Protein AF-0000000076687844 (afdb_homodimer)

Radius of gyration: 20.9 Å; Cα contacts (8 Å, |Δi|>4): 781; chains: 2; bounding box: 57×54×45 Å

Structure (mmCIF, N/CA/C/O backbone):
data_AF-0000000076687844-model_v1
#
loop_
_entity.id
_entity.type
_entity.pdbx_description
1 polymer 'Uncharacterized protein'
#
loop_
_atom_site.group_PDB
_atom_site.id
_atom_site.type_symbol
_atom_site.label_atom_id
_atom_site.label_alt_id
_atom_site.label_comp_id
_atom_site.label_asym_id
_atom_site.label_entity_id
_atom_site.label_seq_id
_atom_site.pdbx_PDB_ins_code
_atom_site.Cartn_x
_atom_site.Cartn_y
_atom_site.Cartn_z
_atom_site.occupancy
_atom_site.B_iso_or_equiv
_atom_site.auth_seq_id
_atom_site.auth_comp_id
_atom_site.auth_asym_id
_atom_site.auth_atom_id
_atom_site.pdbx_PDB_model_num
ATOM 1 N N . MET A 1 1 ? 9.133 15.57 -25.438 1 26.83 1 MET A N 1
ATOM 2 C CA . MET A 1 1 ? 8.742 14.797 -24.266 1 26.83 1 MET A CA 1
ATOM 3 C C . MET A 1 1 ? 7.336 15.188 -23.797 1 26.83 1 MET A C 1
ATOM 5 O O . MET A 1 1 ? 7.059 16.359 -23.562 1 26.83 1 MET A O 1
ATOM 9 N N . GLU A 1 2 ? 6.312 14.492 -24.047 1 39.81 2 GLU A N 1
ATOM 10 C CA . GLU A 1 2 ? 4.926 14.867 -23.797 1 39.81 2 GLU A CA 1
ATOM 11 C C . GLU A 1 2 ? 4.695 15.141 -22.312 1 39.81 2 GLU A C 1
ATOM 13 O O . GLU A 1 2 ? 5.27 14.461 -21.453 1 39.81 2 GLU A O 1
ATOM 18 N N . THR A 1 3 ? 4.332 16.328 -21.984 1 44.69 3 THR A N 1
ATOM 19 C CA . THR A 1 3 ? 4.059 16.75 -20.609 1 44.69 3 THR A CA 1
ATOM 20 C C . THR A 1 3 ? 3.174 15.719 -19.906 1 44.69 3 THR A C 1
ATOM 22 O O . THR A 1 3 ? 2.092 15.391 -20.391 1 44.69 3 THR A O 1
ATOM 25 N N . PRO A 1 4 ? 3.75 15.008 -19.141 1 49.41 4 PRO A N 1
ATOM 26 C CA . PRO A 1 4 ? 2.912 14.008 -18.469 1 49.41 4 PRO A CA 1
ATOM 27 C C . PRO A 1 4 ? 1.604 14.594 -17.953 1 49.41 4 PRO A C 1
ATOM 29 O O . PRO A 1 4 ? 1.539 15.781 -17.625 1 49.41 4 PRO A O 1
ATOM 32 N N . PRO A 1 5 ? 0.539 14.023 -18.266 1 52.25 5 PRO A N 1
ATOM 33 C CA . PRO A 1 5 ? -0.768 14.531 -17.844 1 52.25 5 PRO A CA 1
ATOM 34 C C . PRO A 1 5 ? -0.802 14.93 -16.359 1 52.25 5 PRO A C 1
ATOM 36 O O . PRO A 1 5 ? -0.048 14.375 -15.555 1 52.25 5 PRO A O 1
ATOM 39 N N . PRO A 1 6 ? -1.32 16.094 -16.156 1 53.31 6 PRO A N 1
ATOM 40 C CA . PRO A 1 6 ? -1.467 16.578 -14.773 1 53.31 6 PRO A CA 1
ATOM 41 C C . PRO A 1 6 ? -2.016 15.5 -13.836 1 53.31 6 PRO A C 1
ATOM 43 O O . PRO A 1 6 ? -2.557 14.492 -14.297 1 53.31 6 PRO A O 1
ATOM 46 N N . SER A 1 7 ? -1.649 15.711 -12.57 1 55.78 7 SER A N 1
ATOM 47 C CA . SER A 1 7 ? -2.234 14.891 -11.516 1 55.78 7 SER A CA 1
ATOM 48 C C . SER A 1 7 ? -3.732 14.695 -11.734 1 55.78 7 SER A C 1
ATOM 50 O O . SER A 1 7 ? -4.453 15.656 -12.023 1 55.78 7 SER A O 1
ATOM 52 N N . LEU A 1 8 ? -4.152 13.461 -12 1 66.75 8 LEU A N 1
ATOM 53 C CA . LEU A 1 8 ? -5.559 13.164 -12.234 1 66.75 8 LEU A CA 1
ATOM 54 C C . LEU A 1 8 ? -6.32 13.062 -10.922 1 66.75 8 LEU A C 1
ATOM 56 O O . LEU A 1 8 ? -5.781 12.578 -9.922 1 66.75 8 LEU A O 1
ATOM 60 N N . ALA A 1 9 ? -7.305 13.961 -10.797 1 78.75 9 ALA A N 1
ATOM 61 C CA . ALA A 1 9 ? -8.234 13.75 -9.688 1 78.75 9 ALA A CA 1
ATOM 62 C C . ALA A 1 9 ? -8.617 12.281 -9.562 1 78.75 9 ALA A C 1
ATOM 64 O O . ALA A 1 9 ? -8.789 11.586 -10.57 1 78.75 9 ALA A O 1
ATOM 65 N N . PRO A 1 10 ? -8.539 11.828 -8.32 1 90.31 10 PRO A N 1
ATOM 66 C CA . PRO A 1 10 ? -9.023 10.453 -8.164 1 90.31 10 PRO A CA 1
ATOM 67 C C . PRO A 1 10 ? -10.43 10.25 -8.719 1 90.31 10 PRO A C 1
ATOM 69 O O . PRO A 1 10 ? -11.242 11.172 -8.688 1 90.31 10 PRO A O 1
ATOM 72 N N . PRO A 1 11 ? -10.68 9.133 -9.352 1 90.75 11 PRO A N 1
ATOM 73 C CA . PRO A 1 11 ? -12.062 8.852 -9.727 1 90.75 11 PRO A CA 1
ATOM 74 C C . PRO A 1 11 ? -13.023 8.883 -8.539 1 90.75 11 PRO A C 1
ATOM 76 O O . PRO A 1 11 ? -12.609 8.633 -7.402 1 90.75 11 PRO A O 1
ATOM 79 N N . ARG A 1 12 ? -14.258 9.102 -8.789 1 90.38 12 ARG A N 1
ATOM 80 C CA . ARG A 1 12 ? -15.281 9.281 -7.766 1 90.38 12 ARG A CA 1
ATOM 81 C C . ARG A 1 12 ? -15.414 8.039 -6.891 1 90.38 12 ARG A C 1
ATOM 83 O O . ARG A 1 12 ? -15.664 8.141 -5.688 1 90.38 12 ARG A O 1
ATOM 90 N N . TRP A 1 13 ? -15.203 6.945 -7.504 1 91.88 13 TRP A N 1
ATOM 91 C CA . TRP A 1 13 ? -15.445 5.707 -6.773 1 91.88 13 TRP A CA 1
ATOM 92 C C . TRP A 1 13 ? -14.445 5.551 -5.629 1 91.88 13 TRP A C 1
ATOM 94 O O . TRP A 1 13 ? -14.75 4.914 -4.617 1 91.88 13 TRP A O 1
ATOM 104 N N . VAL A 1 14 ? -13.242 6.117 -5.77 1 93.31 14 VAL A N 1
ATOM 105 C CA . VAL A 1 14 ? -12.219 6.016 -4.73 1 93.31 14 VAL A CA 1
ATOM 106 C C . VAL A 1 14 ? -12.703 6.723 -3.463 1 93.31 14 VAL A C 1
ATOM 108 O O . VAL A 1 14 ? -12.594 6.176 -2.361 1 93.31 14 VAL A O 1
ATOM 111 N N . PHE A 1 15 ? -13.273 7.887 -3.646 1 92.94 15 PHE A N 1
ATOM 112 C CA . PHE A 1 15 ? -13.805 8.625 -2.506 1 92.94 15 PHE A CA 1
ATOM 113 C C . PHE A 1 15 ? -14.969 7.871 -1.865 1 92.94 15 PHE A C 1
ATOM 115 O O . PHE A 1 15 ? -15.047 7.773 -0.639 1 92.94 15 PHE A O 1
ATOM 122 N N . ASN A 1 16 ? -15.797 7.387 -2.684 1 91 16 ASN A N 1
ATOM 123 C CA . ASN A 1 16 ? -16.922 6.617 -2.178 1 91 16 ASN A CA 1
ATOM 124 C C . ASN A 1 16 ? -16.469 5.395 -1.385 1 91 16 ASN A C 1
ATOM 126 O O . ASN A 1 16 ? -17.078 5.031 -0.384 1 91 16 ASN A O 1
ATOM 130 N N . ARG A 1 17 ? -15.406 4.812 -1.842 1 91.38 17 ARG A N 1
ATOM 131 C CA . ARG A 1 17 ? -14.859 3.652 -1.143 1 91.38 17 ARG A CA 1
ATOM 132 C C . ARG A 1 17 ? -14.32 4.047 0.229 1 91.38 17 ARG A C 1
ATOM 134 O O . ARG A 1 17 ? -14.484 3.307 1.202 1 91.38 17 ARG A O 1
ATOM 141 N N . ILE A 1 18 ? -13.641 5.184 0.321 1 91.06 18 ILE A N 1
ATOM 142 C CA . ILE A 1 18 ? -13.141 5.664 1.604 1 91.06 18 ILE A CA 1
ATOM 143 C C . ILE A 1 18 ? -14.305 5.922 2.551 1 91.06 18 ILE A C 1
ATOM 145 O O . ILE A 1 18 ? -14.266 5.539 3.721 1 91.06 18 ILE A O 1
ATOM 149 N N . ILE A 1 19 ? -15.328 6.473 2.053 1 90.19 19 ILE A N 1
ATOM 150 C CA . ILE A 1 19 ? -16.5 6.781 2.85 1 90.19 19 ILE A CA 1
ATOM 151 C C . ILE A 1 19 ? -17.156 5.488 3.33 1 90.19 19 ILE A C 1
ATOM 153 O O . ILE A 1 19 ? -17.531 5.367 4.5 1 90.19 19 ILE A O 1
ATOM 157 N N . ALA A 1 20 ? -17.219 4.574 2.459 1 86.5 20 ALA A N 1
ATOM 158 C CA . ALA A 1 20 ? -17.828 3.289 2.803 1 86.5 20 ALA A CA 1
ATOM 159 C C . ALA A 1 20 ? -17 2.555 3.852 1 86.5 20 ALA A C 1
ATOM 161 O O . ALA A 1 20 ? -17.547 1.957 4.781 1 86.5 20 ALA A O 1
ATOM 162 N N . ALA A 1 21 ? -15.695 2.582 3.654 1 83.06 21 ALA A N 1
ATOM 163 C CA . ALA A 1 21 ? -14.797 1.871 4.555 1 83.06 21 ALA A CA 1
ATOM 164 C C . ALA A 1 21 ? -14.719 2.564 5.914 1 83.06 21 ALA A C 1
ATOM 166 O O . ALA A 1 21 ? -14.508 1.914 6.938 1 83.06 21 ALA A O 1
ATOM 167 N N . GLY A 1 22 ? -14.789 3.891 5.871 1 78.56 22 GLY A N 1
ATOM 168 C CA . GLY A 1 22 ? -14.641 4.68 7.086 1 78.56 22 GLY A CA 1
ATOM 169 C C . GLY A 1 22 ? -15.938 4.859 7.848 1 78.56 22 GLY A C 1
ATOM 170 O O . GLY A 1 22 ? -15.961 5.477 8.914 1 78.56 22 GLY A O 1
ATOM 171 N N . GLY A 1 23 ? -17.031 4.523 7.199 1 72.5 23 GLY A N 1
ATOM 172 C CA . GLY A 1 23 ? -18.344 4.801 7.773 1 72.5 23 GLY A CA 1
ATOM 173 C C . GLY A 1 23 ? -18.609 4.004 9.039 1 72.5 23 GLY A C 1
ATOM 174 O O . GLY A 1 23 ? -17.797 3.184 9.453 1 72.5 23 GLY A O 1
ATOM 175 N N . ASP A 1 24 ? -19.5 4.547 9.734 1 57.81 24 ASP A N 1
ATOM 176 C CA . ASP A 1 24 ? -19.875 4.32 11.133 1 57.81 24 ASP A CA 1
ATOM 177 C C . ASP A 1 24 ? -20.453 2.92 11.32 1 57.81 24 ASP A C 1
ATOM 179 O O . ASP A 1 24 ? -20.688 2.486 12.453 1 57.81 24 ASP A O 1
ATOM 183 N N . ILE A 1 25 ? -20.719 2.369 10.234 1 49.84 25 ILE A N 1
ATOM 184 C CA . ILE A 1 25 ? -21.438 1.159 10.625 1 49.84 25 ILE A CA 1
ATOM 185 C C . ILE A 1 25 ? -20.453 0.005 10.789 1 49.84 25 ILE A C 1
ATOM 187 O O . ILE A 1 25 ? -19.766 -0.381 9.844 1 49.84 25 ILE A O 1
ATOM 191 N N . GLY A 1 26 ? -20.156 -0.308 12.156 1 51.56 26 GLY A N 1
ATOM 192 C CA . GLY A 1 26 ? -19.5 -1.483 12.688 1 51.56 26 GLY A CA 1
ATOM 193 C C . GLY A 1 26 ? -18 -1.303 12.844 1 51.56 26 GLY A C 1
ATOM 194 O O . GLY A 1 26 ? -17.438 -0.281 12.43 1 51.56 26 GLY A O 1
ATOM 195 N N . PRO A 1 27 ? -17.531 -2.184 13.789 1 46.5 27 PRO A N 1
ATOM 196 C CA . PRO A 1 27 ? -16.094 -2.127 14.055 1 46.5 27 PRO A CA 1
ATOM 197 C C . PRO A 1 27 ? -15.258 -2.145 12.773 1 46.5 27 PRO A C 1
ATOM 199 O O . PRO A 1 27 ? -15.492 -2.975 11.891 1 46.5 27 PRO A O 1
ATOM 202 N N . ARG A 1 28 ? -14.719 -1.016 12.359 1 57.38 28 ARG A N 1
ATOM 203 C CA . ARG A 1 28 ? -14.008 -0.961 11.086 1 57.38 28 ARG A CA 1
ATOM 204 C C . ARG A 1 28 ? -12.508 -1.137 11.281 1 57.38 28 ARG A C 1
ATOM 206 O O . ARG A 1 28 ? -11.938 -0.62 12.25 1 57.38 28 ARG A O 1
ATOM 213 N N . TYR A 1 29 ? -12.07 -2.096 10.539 1 65.38 29 TYR A N 1
ATOM 214 C CA . TYR A 1 29 ? -10.633 -2.381 10.539 1 65.38 29 TYR A CA 1
ATOM 215 C C . TYR A 1 29 ? -9.859 -1.262 9.859 1 65.38 29 TYR A C 1
ATOM 217 O O . TYR A 1 29 ? -10.242 -0.788 8.789 1 65.38 29 TYR A O 1
ATOM 225 N N . GLU A 1 30 ? -8.961 -0.771 10.578 1 75.38 30 GLU A N 1
ATOM 226 C CA . GLU A 1 30 ? -8.008 0.182 10.031 1 75.38 30 GLU A CA 1
ATOM 227 C C . GLU A 1 30 ? -7.492 -0.281 8.672 1 75.38 30 GLU A C 1
ATOM 229 O O . GLU A 1 30 ? -7.348 0.524 7.746 1 75.38 30 GLU A O 1
ATOM 234 N N . ALA A 1 31 ? -7.449 -1.545 8.5 1 76.19 31 ALA A N 1
ATOM 235 C CA . ALA A 1 31 ? -6.883 -2.123 7.281 1 76.19 31 ALA A CA 1
ATOM 236 C C . ALA A 1 31 ? -7.82 -1.922 6.094 1 76.19 31 ALA A C 1
ATOM 238 O O . ALA A 1 31 ? -7.379 -1.906 4.941 1 76.19 31 ALA A O 1
ATOM 239 N N . SER A 1 32 ? -9.078 -1.725 6.336 1 83.19 32 SER A N 1
ATOM 240 C CA . SER A 1 32 ? -10.055 -1.536 5.266 1 83.19 32 SER A CA 1
ATOM 241 C C . SER A 1 32 ? -9.836 -0.203 4.555 1 83.19 32 SER A C 1
ATOM 243 O O . SER A 1 32 ? -10.328 -0.003 3.439 1 83.19 32 SER A O 1
ATOM 245 N N . LEU A 1 33 ? -9.086 0.638 5.195 1 89.62 33 LEU A N 1
ATOM 246 C CA . LEU A 1 33 ? -8.859 1.961 4.625 1 89.62 33 LEU A CA 1
ATOM 247 C C . LEU A 1 33 ? -7.555 1.998 3.84 1 89.62 33 LEU A C 1
ATOM 249 O O . LEU A 1 33 ? -7.305 2.943 3.088 1 89.62 33 LEU A O 1
ATOM 253 N N . TYR A 1 34 ? -6.793 0.985 3.947 1 91 34 TYR A N 1
ATOM 254 C CA . TYR A 1 34 ? -5.48 1.013 3.312 1 91 34 TYR A CA 1
ATOM 255 C C . TYR A 1 34 ? -5.605 1.006 1.794 1 91 34 TYR A C 1
ATOM 257 O O . TYR A 1 34 ? -4.953 1.793 1.106 1 91 34 TYR A O 1
ATOM 265 N N . GLY A 1 35 ? -6.445 0.168 1.269 1 93.5 35 GLY A N 1
ATOM 266 C CA . GLY A 1 35 ? -6.641 0.11 -0.171 1 93.5 35 GLY A CA 1
ATOM 267 C C . GLY A 1 35 ? -7.137 1.418 -0.759 1 93.5 35 GLY A C 1
ATOM 268 O O . GLY A 1 35 ? -6.477 2.006 -1.618 1 93.5 35 GLY A O 1
ATOM 269 N N . PRO A 1 36 ? -8.258 1.916 -0.263 1 93.62 36 PRO A N 1
ATOM 270 C CA . PRO A 1 36 ? -8.781 3.178 -0.788 1 93.62 36 PRO A CA 1
ATOM 271 C C . PRO A 1 36 ? -7.809 4.344 -0.604 1 93.62 36 PRO A C 1
ATOM 273 O O . PRO A 1 36 ? -7.715 5.215 -1.472 1 93.62 36 PRO A O 1
ATOM 276 N N . THR A 1 37 ? -7.102 4.363 0.504 1 95 37 THR A N 1
ATOM 277 C CA . THR A 1 37 ? -6.145 5.441 0.723 1 95 37 THR A CA 1
ATOM 278 C C . THR A 1 37 ? -4.973 5.332 -0.249 1 95 37 THR A C 1
ATOM 280 O O . THR A 1 37 ? -4.523 6.336 -0.804 1 95 37 THR A O 1
ATOM 283 N N . ASN A 1 38 ? -4.457 4.137 -0.439 1 96.5 38 ASN A N 1
ATOM 284 C CA . ASN A 1 38 ? -3.424 3.932 -1.449 1 96.5 38 ASN A CA 1
ATOM 285 C C . ASN A 1 38 ? -3.877 4.418 -2.822 1 96.5 38 ASN A C 1
ATOM 287 O O . ASN A 1 38 ? -3.107 5.051 -3.549 1 96.5 38 ASN A O 1
ATOM 291 N N . SER A 1 39 ? -5.09 4.102 -3.135 1 95.38 39 SER A N 1
ATOM 292 C CA . SER A 1 39 ? -5.652 4.527 -4.41 1 95.38 39 SER A CA 1
ATOM 293 C C . SER A 1 39 ? -5.738 6.047 -4.5 1 95.38 39 SER A C 1
ATOM 295 O O . SER A 1 39 ? -5.418 6.633 -5.535 1 95.38 39 SER A O 1
ATOM 297 N N . LEU A 1 40 ? -6.18 6.648 -3.428 1 95.81 40 LEU A N 1
ATOM 298 C CA . LEU A 1 40 ? -6.238 8.109 -3.369 1 95.81 40 LEU A CA 1
ATOM 299 C C . LEU A 1 40 ? -4.855 8.719 -3.596 1 95.81 40 LEU A C 1
ATOM 301 O O . LEU A 1 40 ? -4.691 9.586 -4.449 1 95.81 40 LEU A O 1
ATOM 305 N N . LEU A 1 41 ? -3.875 8.273 -2.889 1 96.81 41 LEU A N 1
ATOM 306 C CA . LEU A 1 41 ? -2.529 8.828 -2.938 1 96.81 41 LEU A CA 1
ATOM 307 C C . LEU A 1 41 ? -1.9 8.609 -4.309 1 96.81 41 LEU A C 1
ATOM 309 O O . LEU A 1 41 ? -1.294 9.531 -4.871 1 96.81 41 LEU A O 1
ATOM 313 N N . THR A 1 42 ? -2.076 7.453 -4.844 1 95.19 42 THR A N 1
ATOM 314 C CA . THR A 1 42 ? -1.448 7.145 -6.125 1 95.19 42 THR A CA 1
ATOM 315 C C . THR A 1 42 ? -2.098 7.941 -7.25 1 95.19 42 THR A C 1
ATOM 317 O O . THR A 1 42 ? -1.488 8.148 -8.305 1 95.19 42 THR A O 1
ATOM 320 N N . SER A 1 43 ? -3.293 8.336 -7.055 1 94 43 SER A N 1
ATOM 321 C CA . SER A 1 43 ? -3.951 9.195 -8.039 1 94 43 SER A CA 1
ATOM 322 C C . SER A 1 43 ? -3.316 10.578 -8.078 1 94 43 SER A C 1
ATOM 324 O O . SER A 1 43 ? -3.08 11.125 -9.164 1 94 43 SER A O 1
ATOM 326 N N . TYR A 1 44 ? -3.016 11.125 -6.965 1 94.94 44 TYR A N 1
ATOM 327 C CA . TYR A 1 44 ? -2.426 12.453 -6.895 1 94.94 44 TYR A CA 1
ATOM 328 C C . TYR A 1 44 ? -0.929 12.406 -7.18 1 94.94 44 TYR A C 1
ATOM 330 O O . TYR A 1 44 ? -0.353 13.367 -7.688 1 94.94 44 TYR A O 1
ATOM 338 N N . PHE A 1 45 ? -0.284 11.289 -6.828 1 94.56 45 PHE A N 1
ATOM 339 C CA . PHE A 1 45 ? 1.16 11.117 -6.934 1 94.56 45 PHE A CA 1
ATOM 340 C C . PHE A 1 45 ? 1.501 9.953 -7.855 1 94.56 45 PHE A C 1
ATOM 342 O O . PHE A 1 45 ? 1.912 8.891 -7.395 1 94.56 45 PHE A O 1
ATOM 349 N N . PRO A 1 46 ? 1.382 10.211 -9.086 1 91.94 46 PRO A N 1
ATOM 350 C CA . PRO A 1 46 ? 1.504 9.109 -10.039 1 91.94 46 PRO A CA 1
ATOM 351 C C . PRO A 1 46 ? 2.951 8.672 -10.258 1 91.94 46 PRO A C 1
ATOM 353 O O . PRO A 1 46 ? 3.859 9.508 -10.258 1 91.94 46 PRO A O 1
ATOM 356 N N . ILE A 1 47 ? 3.123 7.457 -10.523 1 90.75 47 ILE A N 1
ATOM 357 C CA . ILE A 1 47 ? 4.418 6.805 -10.695 1 90.75 47 ILE A CA 1
ATOM 358 C C . ILE A 1 47 ? 5.125 7.375 -11.922 1 90.75 47 ILE A C 1
ATOM 360 O O . ILE A 1 47 ? 6.352 7.488 -11.945 1 90.75 47 ILE A O 1
ATOM 364 N N . ILE A 1 48 ? 4.398 7.75 -12.93 1 87.56 48 ILE A N 1
ATOM 365 C CA . ILE A 1 48 ? 4.973 8.242 -14.18 1 87.56 48 ILE A CA 1
ATOM 366 C C . ILE A 1 48 ? 5.734 9.547 -13.914 1 87.56 48 ILE A C 1
ATOM 368 O O . ILE A 1 48 ? 6.586 9.938 -14.711 1 87.56 48 ILE A O 1
ATOM 372 N N . ARG A 1 49 ? 5.414 10.172 -12.836 1 89.44 49 ARG A N 1
ATOM 373 C CA . ARG A 1 49 ? 6.105 11.391 -12.438 1 89.44 49 ARG A CA 1
ATOM 374 C C . ARG A 1 49 ? 7.121 11.109 -11.336 1 89.44 49 ARG A C 1
ATOM 376 O O . ARG A 1 49 ? 7.52 12.023 -10.609 1 89.44 49 ARG A O 1
ATOM 383 N N . GLU A 1 50 ? 7.414 9.875 -11.102 1 91.31 50 GLU A N 1
ATOM 384 C CA . GLU A 1 50 ? 8.453 9.391 -10.195 1 91.31 50 GLU A CA 1
ATOM 385 C C . GLU A 1 50 ? 8.07 9.625 -8.734 1 91.31 50 GLU A C 1
ATOM 387 O O . GLU A 1 50 ? 8.922 9.977 -7.914 1 91.31 50 GLU A O 1
ATOM 392 N N . PHE A 1 51 ? 6.812 9.633 -8.508 1 93.81 51 PHE A N 1
ATOM 393 C CA . PHE A 1 51 ? 6.355 9.531 -7.125 1 93.81 51 PHE A CA 1
ATOM 394 C C . PHE A 1 51 ? 6.254 8.078 -6.691 1 93.81 51 PHE A C 1
ATOM 396 O O . PHE A 1 51 ? 6.039 7.191 -7.52 1 93.81 51 PHE A O 1
ATOM 403 N N . MET A 1 52 ? 6.418 7.859 -5.465 1 94.75 52 MET A N 1
ATOM 404 C CA . MET A 1 52 ? 6.238 6.527 -4.898 1 94.75 52 MET A CA 1
ATOM 405 C C . MET A 1 52 ? 5.469 6.594 -3.582 1 94.75 52 MET A C 1
ATOM 407 O O . MET A 1 52 ? 5.777 7.414 -2.717 1 94.75 52 MET A O 1
ATOM 411 N N . VAL A 1 53 ? 4.418 5.809 -3.498 1 96.69 53 VAL A N 1
ATOM 412 C CA . VAL A 1 53 ? 3.691 5.625 -2.246 1 96.69 53 VAL A CA 1
ATOM 413 C C . VAL A 1 53 ? 4.203 4.375 -1.529 1 96.69 53 VAL A C 1
ATOM 415 O O . VAL A 1 53 ? 4.125 3.27 -2.068 1 96.69 53 VAL A O 1
ATOM 418 N N . LYS A 1 54 ? 4.73 4.582 -0.36 1 93 54 LYS A N 1
ATOM 419 C CA . LYS A 1 54 ? 5.293 3.496 0.437 1 93 54 LYS A CA 1
ATOM 420 C C . LYS A 1 54 ? 4.375 3.133 1.599 1 93 54 LYS A C 1
ATOM 422 O O . LYS A 1 54 ? 4.273 3.881 2.574 1 93 54 LYS A O 1
ATOM 427 N N . PRO A 1 55 ? 3.738 1.918 1.477 1 92.56 55 PRO A N 1
ATOM 428 C CA . PRO A 1 55 ? 3.029 1.468 2.676 1 92.56 55 PRO A CA 1
ATOM 429 C C . PRO A 1 55 ? 3.975 1.101 3.818 1 92.56 55 PRO A C 1
ATOM 431 O O . PRO A 1 55 ? 5.055 0.55 3.578 1 92.56 55 PRO A O 1
ATOM 434 N N . GLN A 1 56 ? 3.701 1.492 5.008 1 77.75 56 GLN A N 1
ATOM 435 C CA . GLN A 1 56 ? 4.41 1.124 6.23 1 77.75 56 GLN A CA 1
ATOM 436 C C . GLN A 1 56 ? 5.895 1.47 6.129 1 77.75 56 GLN A C 1
ATOM 438 O O . GLN A 1 56 ? 6.754 0.646 6.453 1 77.75 56 GLN A O 1
ATOM 443 N N . GLY A 1 57 ? 6.148 2.582 5.609 1 71.56 57 GLY A N 1
ATOM 444 C CA . GLY A 1 57 ? 7.531 3.029 5.531 1 71.56 57 GLY A CA 1
ATOM 445 C C . GLY A 1 57 ? 8.172 3.227 6.891 1 71.56 57 GLY A C 1
ATOM 446 O O . GLY A 1 57 ? 7.551 3.768 7.805 1 71.56 57 GLY A O 1
ATOM 447 N N . LYS A 1 58 ? 9.344 2.684 7.059 1 62.03 58 LYS A N 1
ATOM 448 C CA . LYS A 1 58 ? 10.031 2.793 8.344 1 62.03 58 LYS A CA 1
ATOM 449 C C . LYS A 1 58 ? 10.852 4.074 8.414 1 62.03 58 LYS A C 1
ATOM 451 O O . LYS A 1 58 ? 11.562 4.418 7.465 1 62.03 58 LYS A O 1
ATOM 456 N N . ILE A 1 59 ? 10.57 4.777 9.391 1 57.94 59 ILE A N 1
ATOM 457 C CA . ILE A 1 59 ? 11.406 5.922 9.727 1 57.94 59 ILE A CA 1
ATOM 458 C C . ILE A 1 59 ? 12.359 5.543 10.859 1 57.94 59 ILE A C 1
ATOM 460 O O . ILE A 1 59 ? 11.938 5.375 12.008 1 57.94 59 ILE A O 1
ATOM 464 N N . ARG A 1 60 ? 13.586 5.324 10.523 1 59.12 60 ARG A N 1
ATOM 465 C CA . ARG A 1 60 ? 14.578 4.918 11.516 1 59.12 60 ARG A CA 1
ATOM 466 C C . ARG A 1 60 ? 15.195 6.129 12.195 1 59.12 60 ARG A C 1
ATOM 468 O O . ARG A 1 60 ? 15.367 7.18 11.57 1 59.12 60 ARG A O 1
ATOM 475 N N . PRO A 1 61 ? 15.328 5.852 13.43 1 54.91 61 PRO A N 1
ATOM 476 C CA . PRO A 1 61 ? 15.961 6.969 14.133 1 54.91 61 PRO A CA 1
ATOM 477 C C . PRO A 1 61 ? 17.375 7.25 13.641 1 54.91 61 PRO A C 1
ATOM 479 O O . PRO A 1 61 ? 18.047 6.352 13.125 1 54.91 61 PRO A O 1
ATOM 482 N N . GLU A 1 62 ? 17.672 8.539 13.688 1 54.94 62 GLU A N 1
ATOM 483 C CA . GLU A 1 62 ? 19.016 8.984 13.336 1 54.94 62 GLU A CA 1
ATOM 484 C C . GLU A 1 62 ? 20.078 8.281 14.172 1 54.94 62 GLU A C 1
ATOM 486 O O . GLU A 1 62 ? 19.828 7.906 15.32 1 54.94 62 GLU A O 1
ATOM 491 N N . PHE A 1 63 ? 21.047 7.816 13.422 1 46.88 63 PHE A N 1
ATOM 492 C CA . PHE A 1 63 ? 22.219 7.352 14.156 1 46.88 63 PHE A CA 1
ATOM 493 C C . PHE A 1 63 ? 22.797 8.461 15.023 1 46.88 63 PHE A C 1
ATOM 495 O O . PHE A 1 63 ? 23.109 9.547 14.523 1 46.88 63 PHE A O 1
ATOM 502 N N . VAL A 1 64 ? 22.406 8.312 16.297 1 47.16 64 VAL A N 1
ATOM 503 C CA . VAL A 1 64 ? 23.078 9.258 17.172 1 47.16 64 VAL A CA 1
ATOM 504 C C . VAL A 1 64 ? 24.484 8.742 17.5 1 47.16 64 VAL A C 1
ATOM 506 O O . VAL A 1 64 ? 24.656 7.574 17.844 1 47.16 64 VAL A O 1
ATOM 509 N N . ASN A 1 65 ? 25.406 9.422 17.016 1 45.59 65 ASN A N 1
ATOM 510 C CA . ASN A 1 65 ? 26.844 9.18 17.156 1 45.59 65 ASN A CA 1
ATOM 511 C C . ASN A 1 65 ? 27.188 8.633 18.547 1 45.59 65 ASN A C 1
ATOM 513 O O . ASN A 1 65 ? 28.297 8.164 18.766 1 45.59 65 ASN A O 1
ATOM 517 N N . ASP A 1 66 ? 26.406 9.031 19.469 1 44.38 66 ASP A N 1
ATOM 518 C CA . ASP A 1 66 ? 26.953 8.625 20.766 1 44.38 66 ASP A CA 1
ATOM 519 C C . ASP A 1 66 ? 26.875 7.109 20.938 1 44.38 66 ASP A C 1
ATOM 521 O O . ASP A 1 66 ? 27.062 6.594 22.031 1 44.38 66 ASP A O 1
ATOM 525 N N . ILE A 1 67 ? 26.344 6.539 19.953 1 43.91 67 ILE A N 1
ATOM 526 C CA . ILE A 1 67 ? 26.312 5.086 20.094 1 43.91 67 ILE A CA 1
ATOM 527 C C . ILE A 1 67 ? 27.688 4.508 19.781 1 43.91 67 ILE A C 1
ATOM 529 O O . ILE A 1 67 ? 28.516 5.156 19.125 1 43.91 67 ILE A O 1
ATOM 533 N N . ASP A 1 68 ? 27.891 3.199 20.188 1 43.91 68 ASP A N 1
ATOM 534 C CA . ASP A 1 68 ? 29.172 2.512 20.125 1 43.91 68 ASP A CA 1
ATOM 535 C C . ASP A 1 68 ? 29.828 2.699 18.75 1 43.91 68 ASP A C 1
ATOM 537 O O . ASP A 1 68 ? 29.188 2.469 17.719 1 43.91 68 ASP A O 1
ATOM 541 N N . PRO A 1 69 ? 30.906 3.523 18.75 1 49.25 69 PRO A N 1
ATOM 542 C CA . PRO A 1 69 ? 31.703 3.82 17.562 1 49.25 69 PRO A CA 1
ATOM 543 C C . PRO A 1 69 ? 31.781 2.645 16.594 1 49.25 69 PRO A C 1
ATOM 545 O O . PRO A 1 69 ? 32.125 2.828 15.422 1 49.25 69 PRO A O 1
ATOM 548 N N . ASN A 1 70 ? 31.578 1.523 17.125 1 45.84 70 ASN A N 1
ATOM 549 C CA . ASN A 1 70 ? 31.734 0.324 16.312 1 45.84 70 ASN A CA 1
ATOM 550 C C . ASN A 1 70 ? 30.469 0.024 15.516 1 45.84 70 ASN A C 1
ATOM 552 O O . ASN A 1 70 ? 30.438 -0.908 14.711 1 45.84 70 ASN A O 1
ATOM 556 N N . VAL A 1 71 ? 29.547 0.779 15.961 1 46.16 71 VAL A N 1
ATOM 557 C CA . VAL A 1 71 ? 28.312 0.507 15.242 1 46.16 71 VAL A CA 1
ATOM 558 C C . VAL A 1 71 ? 28.234 1.37 13.984 1 46.16 71 VAL A C 1
ATOM 560 O O . VAL A 1 71 ? 28.234 2.6 14.062 1 46.16 71 VAL A O 1
ATOM 563 N N . ARG A 1 72 ? 28.609 0.76 12.859 1 46.59 72 ARG A N 1
ATOM 564 C CA . ARG A 1 72 ? 28.594 1.44 11.57 1 46.59 72 ARG A CA 1
ATOM 565 C C . ARG A 1 72 ? 27.188 1.882 11.195 1 46.59 72 ARG A C 1
ATOM 567 O O . ARG A 1 72 ? 26.25 1.091 11.266 1 46.59 72 ARG A O 1
ATOM 574 N N . ALA A 1 73 ? 27.062 3.174 11.094 1 46.66 73 ALA A N 1
ATOM 575 C CA . ALA A 1 73 ? 25.828 3.795 10.633 1 46.66 73 ALA A CA 1
ATOM 576 C C . ALA A 1 73 ? 25.391 3.232 9.281 1 46.66 73 ALA A C 1
ATOM 578 O O . ALA A 1 73 ? 26.219 2.715 8.523 1 46.66 73 ALA A O 1
ATOM 579 N N . SER A 1 74 ? 24.062 2.932 9.18 1 53 74 SER A N 1
ATOM 580 C CA . SER A 1 74 ? 23.484 2.592 7.883 1 53 74 SER A CA 1
ATOM 581 C C . SER A 1 74 ? 22.656 3.74 7.332 1 53 74 SER A C 1
ATOM 583 O O . SER A 1 74 ? 22.312 4.676 8.055 1 53 74 SER A O 1
ATOM 585 N N . PHE A 1 75 ? 22.641 3.807 6.059 1 52.78 75 PHE A N 1
ATOM 586 C CA . PHE A 1 75 ? 21.812 4.824 5.422 1 52.78 75 PHE A CA 1
ATOM 587 C C . PHE A 1 75 ? 20.438 4.254 5.055 1 52.78 75 PHE A C 1
ATOM 589 O O . PHE A 1 75 ? 20.344 3.105 4.621 1 52.78 75 PHE A O 1
ATOM 596 N N . ASP A 1 76 ? 19.516 5.121 5.453 1 55.88 76 ASP A N 1
ATOM 597 C CA . ASP A 1 76 ? 18.172 4.715 5.066 1 55.88 76 ASP A CA 1
ATOM 598 C C . ASP A 1 76 ? 17.812 5.266 3.689 1 55.88 76 ASP A C 1
ATOM 600 O O . ASP A 1 76 ? 18.656 5.812 2.988 1 55.88 76 ASP A O 1
ATOM 604 N N . SER A 1 77 ? 16.688 4.969 3.26 1 56.28 77 SER A N 1
ATOM 605 C CA . SER A 1 77 ? 16.234 5.332 1.919 1 56.28 77 SER A CA 1
ATOM 606 C C . SER A 1 77 ? 16.125 6.848 1.765 1 56.28 77 SER A C 1
ATOM 608 O O . SER A 1 77 ? 15.969 7.352 0.651 1 56.28 77 SER A O 1
ATOM 610 N N . TYR A 1 78 ? 16.281 7.492 2.877 1 57.75 78 TYR A N 1
ATOM 611 C CA . TYR A 1 78 ? 16.219 8.945 2.848 1 57.75 78 TYR A CA 1
ATOM 612 C C . TYR A 1 78 ? 17.609 9.555 2.996 1 57.75 78 TYR A C 1
ATOM 614 O O . TYR A 1 78 ? 17.75 10.75 3.248 1 57.75 78 TYR A O 1
ATOM 622 N N . HIS A 1 79 ? 18.531 8.664 2.904 1 55.09 79 HIS A N 1
ATOM 623 C CA . HIS A 1 79 ? 19.953 9.016 2.965 1 55.09 79 HIS A CA 1
ATOM 624 C C . HIS A 1 79 ? 20.328 9.547 4.344 1 55.09 79 HIS A C 1
ATOM 626 O O . HIS A 1 79 ? 21.234 10.367 4.469 1 55.09 79 HIS A O 1
ATOM 632 N N . ALA A 1 80 ? 19.547 9.164 5.254 1 53.62 80 ALA A N 1
ATOM 633 C CA . ALA A 1 80 ? 19.891 9.555 6.617 1 53.62 80 ALA A CA 1
ATOM 634 C C . ALA A 1 80 ? 20.641 8.438 7.336 1 53.62 80 ALA A C 1
ATOM 636 O O . ALA A 1 80 ? 20.359 7.258 7.117 1 53.62 80 ALA A O 1
ATOM 637 N N . GLU A 1 81 ? 21.656 8.789 7.906 1 53.97 81 GLU A N 1
ATOM 638 C CA . GLU A 1 81 ? 22.375 7.809 8.719 1 53.97 81 GLU A CA 1
ATOM 639 C C . GLU A 1 81 ? 21.5 7.289 9.859 1 53.97 81 GLU A C 1
ATOM 641 O O . GLU A 1 81 ? 20.922 8.078 10.602 1 53.97 81 GLU A O 1
ATOM 646 N N . VAL A 1 82 ? 21.344 6.023 9.82 1 55.59 82 VAL A N 1
ATOM 647 C CA . VAL A 1 82 ? 20.469 5.445 10.828 1 55.59 82 VAL A CA 1
ATOM 648 C C . VAL A 1 82 ? 21.188 4.32 11.57 1 55.59 82 VAL A C 1
ATOM 650 O O . VAL A 1 82 ? 22.203 3.812 11.102 1 55.59 82 VAL A O 1
ATOM 653 N N . LEU A 1 83 ? 20.844 4.008 12.875 1 57.94 83 LEU A N 1
ATOM 654 C CA . LEU A 1 83 ? 21.375 2.877 13.633 1 57.94 83 LEU A CA 1
ATOM 655 C C . LEU A 1 83 ? 21.234 1.578 12.844 1 57.94 83 LEU A C 1
ATOM 657 O O . LEU A 1 83 ? 20.172 1.315 12.266 1 57.94 83 LEU A O 1
ATOM 661 N N . PRO A 1 84 ? 22.453 0.991 12.734 1 50.31 84 PRO A N 1
ATOM 662 C CA . PRO A 1 84 ? 22.375 -0.271 11.992 1 50.31 84 PRO A CA 1
ATOM 663 C C . PRO A 1 84 ? 21.422 -1.275 12.641 1 50.31 84 PRO A C 1
ATOM 665 O O . PRO A 1 84 ? 21.188 -1.214 13.844 1 50.31 84 PRO A O 1
ATOM 668 N N . ARG A 1 85 ? 20.859 -2.014 11.844 1 51.47 85 ARG A N 1
ATOM 669 C CA . ARG A 1 85 ? 19.953 -3.057 12.312 1 51.47 85 ARG A CA 1
ATOM 670 C C . ARG A 1 85 ? 20.703 -4.109 13.125 1 51.47 85 ARG A C 1
ATOM 672 O O . ARG A 1 85 ? 21.391 -4.965 12.562 1 51.47 85 ARG A O 1
ATOM 679 N N . VAL A 1 86 ? 21.391 -3.725 14.031 1 43.41 86 VAL A N 1
ATOM 680 C CA . VAL A 1 86 ? 22.094 -4.855 14.633 1 43.41 86 VAL A CA 1
ATOM 681 C C . VAL A 1 86 ? 21.141 -6.035 14.789 1 43.41 86 VAL A C 1
ATOM 683 O O . VAL A 1 86 ? 21.5 -7.176 14.484 1 43.41 86 VAL A O 1
ATOM 686 N N . PHE A 1 87 ? 20.188 -6.129 15.93 1 36.38 87 PHE A N 1
ATOM 687 C CA . PHE A 1 87 ? 19.5 -7.336 16.375 1 36.38 87 PHE A CA 1
ATOM 688 C C . PHE A 1 87 ? 18.125 -7.445 15.734 1 36.38 87 PHE A C 1
ATOM 690 O O . PHE A 1 87 ? 17.5 -6.43 15.406 1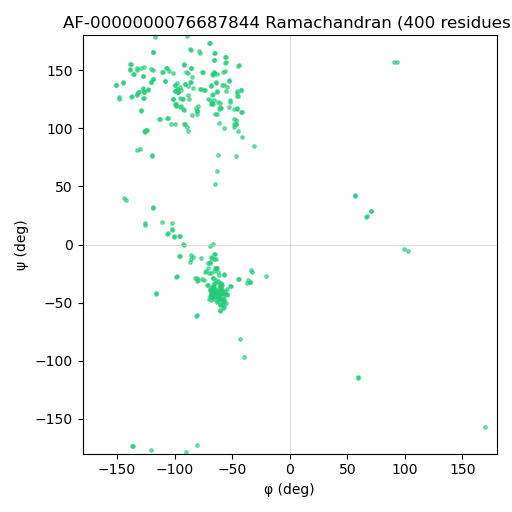 36.38 87 PHE A O 1
ATOM 697 N N . GLN A 1 88 ? 17.797 -8.586 15.039 1 41.84 88 GLN A N 1
ATOM 698 C CA . GLN A 1 88 ? 16.562 -9.047 14.414 1 41.84 88 GLN A CA 1
ATOM 699 C C . GLN A 1 88 ? 15.344 -8.336 14.992 1 41.84 88 GLN A C 1
ATOM 701 O O . GLN A 1 88 ? 14.242 -8.422 14.445 1 41.84 88 GLN A O 1
ATOM 706 N N . GLY A 1 89 ? 15.422 -7.871 16.234 1 39.62 89 GLY A N 1
ATOM 707 C CA . GLY A 1 89 ? 14.281 -7.547 17.078 1 39.62 89 GLY A CA 1
ATOM 708 C C . GLY A 1 89 ? 13.688 -6.188 16.766 1 39.62 89 GLY A C 1
ATOM 709 O O . GLY A 1 89 ? 14.055 -5.551 15.781 1 39.62 89 GLY A O 1
ATOM 710 N N . SER A 1 90 ? 12.688 -5.762 17.656 1 43.69 90 SER A N 1
ATOM 711 C CA . SER A 1 90 ? 11.938 -4.512 17.781 1 43.69 90 SER A CA 1
ATOM 712 C C . SER A 1 90 ? 12.867 -3.307 17.703 1 43.69 90 SER A C 1
ATOM 714 O O . SER A 1 90 ? 13.828 -3.209 18.469 1 43.69 90 SER A O 1
ATOM 716 N N . GLU A 1 91 ? 13.281 -2.994 16.578 1 47.12 91 GLU A N 1
ATOM 717 C CA . GLU A 1 91 ? 14.016 -1.735 16.516 1 47.12 91 GLU A CA 1
ATOM 718 C C . GLU A 1 91 ? 13.352 -0.665 17.375 1 47.12 91 GLU A C 1
ATOM 720 O O . GLU A 1 91 ? 12.219 -0.265 17.125 1 47.12 91 GLU A O 1
ATOM 725 N N . LEU A 1 92 ? 13.742 -0.557 18.516 1 48.78 92 LEU A N 1
ATOM 726 C CA . LEU A 1 92 ? 13.258 0.47 19.422 1 48.78 92 LEU A CA 1
ATOM 727 C C . LEU A 1 92 ? 13.273 1.842 18.766 1 48.78 92 LEU A C 1
ATOM 729 O O . LEU A 1 92 ? 14.25 2.211 18.109 1 48.78 92 LEU A O 1
ATOM 733 N N . GLY A 1 93 ? 12.133 2.365 18.641 1 54.19 93 GLY A N 1
ATOM 734 C CA . GLY A 1 93 ? 12 3.758 18.25 1 54.19 93 GLY A CA 1
ATOM 735 C C . GLY A 1 93 ? 11.625 3.932 16.797 1 54.19 93 GLY A C 1
ATOM 736 O O . GLY A 1 93 ? 11.539 5.055 16.297 1 54.19 93 GLY A O 1
ATOM 737 N N . VAL A 1 94 ? 11.594 2.795 16.125 1 57.06 94 VAL A N 1
ATOM 738 C CA . VAL A 1 94 ? 11.188 2.885 14.727 1 57.06 94 VAL A CA 1
ATOM 739 C C . VAL A 1 94 ? 9.719 3.291 14.641 1 57.06 94 VAL A C 1
ATOM 741 O O . VAL A 1 94 ? 8.875 2.742 15.344 1 57.06 94 VAL A O 1
ATOM 744 N N . LYS A 1 95 ? 9.57 4.465 13.906 1 62.38 95 LYS A N 1
ATOM 745 C CA . LYS A 1 95 ? 8.219 4.938 13.625 1 62.38 95 LYS A CA 1
ATOM 746 C C . LYS A 1 95 ? 7.742 4.465 12.258 1 62.38 95 LYS A C 1
ATOM 748 O O . LYS A 1 95 ? 8.5 4.492 11.281 1 62.38 95 LYS A O 1
ATOM 753 N N . ILE A 1 96 ? 6.539 4.023 12.273 1 73.88 96 ILE A N 1
ATOM 754 C CA . ILE A 1 96 ? 6.039 3.443 11.031 1 73.88 96 ILE A CA 1
ATOM 755 C C . ILE A 1 96 ? 4.684 4.051 10.688 1 73.88 96 ILE A C 1
ATOM 757 O O . ILE A 1 96 ? 3.639 3.506 11.055 1 73.88 96 ILE A O 1
ATOM 761 N N . PRO A 1 97 ? 4.812 5.312 10.039 1 86.12 97 PRO A N 1
ATOM 762 C CA . PRO A 1 97 ? 3.523 5.766 9.516 1 86.12 97 PRO A CA 1
ATOM 763 C C . PRO A 1 97 ? 2.881 4.75 8.57 1 86.12 97 PRO A C 1
ATOM 765 O O . PRO A 1 97 ? 3.566 3.871 8.039 1 86.12 97 PRO A O 1
ATOM 768 N N . ASP A 1 98 ? 1.655 4.902 8.375 1 87.94 98 ASP A N 1
ATOM 769 C CA . ASP A 1 98 ? 0.946 3.938 7.539 1 87.94 98 ASP A CA 1
ATOM 770 C C . ASP A 1 98 ? 1.372 4.059 6.078 1 87.94 98 ASP A C 1
ATOM 772 O O . ASP A 1 98 ? 1.469 3.057 5.367 1 87.94 98 ASP A O 1
ATOM 776 N N . PHE A 1 99 ? 1.573 5.328 5.594 1 94.5 99 PHE A N 1
ATOM 777 C CA . PHE A 1 99 ? 2.113 5.562 4.258 1 94.5 99 PHE A CA 1
ATOM 778 C C . PHE A 1 99 ? 3.131 6.695 4.277 1 94.5 99 PHE A C 1
ATOM 780 O O . PHE A 1 99 ? 3.031 7.613 5.094 1 94.5 99 PHE A O 1
ATOM 787 N N . ILE A 1 100 ? 4.07 6.617 3.385 1 93.12 100 ILE A N 1
ATOM 788 C CA . ILE A 1 100 ? 4.961 7.723 3.043 1 93.12 100 ILE A CA 1
ATOM 789 C C . ILE A 1 100 ? 4.938 7.957 1.534 1 93.12 100 ILE A C 1
ATOM 791 O O . ILE A 1 100 ? 5.039 7.008 0.751 1 93.12 100 ILE A O 1
ATOM 795 N N . VAL A 1 101 ? 4.672 9.172 1.174 1 95.5 101 VAL A N 1
ATOM 796 C CA . VAL A 1 101 ? 4.812 9.547 -0.229 1 95.5 101 VAL A CA 1
ATOM 797 C C . VAL A 1 101 ? 6.172 10.211 -0.451 1 95.5 101 VAL A C 1
ATOM 799 O O . VAL A 1 101 ? 6.551 11.117 0.288 1 95.5 101 VAL A O 1
ATOM 802 N N . VAL A 1 102 ? 6.875 9.758 -1.479 1 92.5 102 VAL A N 1
ATOM 803 C CA . VAL A 1 102 ? 8.195 10.312 -1.746 1 92.5 102 VAL A CA 1
ATOM 804 C C . VAL A 1 102 ? 8.328 10.648 -3.229 1 92.5 102 VAL A C 1
ATOM 806 O O . VAL A 1 102 ? 7.594 10.109 -4.062 1 92.5 102 VAL A O 1
ATOM 809 N N . LYS A 1 103 ? 9.117 11.625 -3.486 1 91.44 103 LYS A N 1
ATOM 810 C CA . LYS A 1 103 ? 9.703 11.758 -4.816 1 91.44 103 LYS A CA 1
ATOM 811 C C . LYS A 1 103 ? 10.906 10.828 -4.98 1 91.44 103 LYS A C 1
ATOM 813 O O . LYS A 1 103 ? 11.883 10.93 -4.234 1 91.44 103 LYS A O 1
ATOM 818 N N . ALA A 1 104 ? 10.695 9.891 -5.887 1 84.94 104 ALA A N 1
ATOM 819 C CA . ALA A 1 104 ? 11.656 8.797 -5.957 1 84.94 104 ALA A CA 1
ATOM 820 C C . ALA A 1 104 ? 12.633 8.992 -7.113 1 84.94 104 ALA A C 1
ATOM 822 O O . ALA A 1 104 ? 12.391 9.805 -8.008 1 84.94 104 ALA A O 1
ATOM 823 N N . THR A 1 105 ? 13.844 8.555 -6.988 1 71.94 105 THR A N 1
ATOM 824 C CA . THR A 1 105 ? 14.82 8.414 -8.07 1 71.94 105 THR A CA 1
ATOM 825 C C . THR A 1 105 ? 15.211 6.953 -8.258 1 71.94 105 THR A C 1
ATOM 827 O O . THR A 1 105 ? 14.695 6.07 -7.566 1 71.94 105 THR A O 1
ATOM 830 N N . GLU A 1 106 ? 16.047 6.773 -9.219 1 68.88 106 GLU A N 1
ATOM 831 C CA . GLU A 1 106 ? 16.516 5.414 -9.469 1 68.88 106 GLU A CA 1
ATOM 832 C C . GLU A 1 106 ? 17.359 4.906 -8.297 1 68.88 106 GLU A C 1
ATOM 834 O O . GLU A 1 106 ? 17.453 3.697 -8.078 1 68.88 106 GLU A O 1
ATOM 839 N N . SER A 1 107 ? 17.859 5.895 -7.613 1 69 107 SER A N 1
ATOM 840 C CA . SER A 1 107 ? 18.672 5.512 -6.457 1 69 107 SER A CA 1
ATOM 841 C C . SER A 1 107 ? 17.797 5.344 -5.215 1 69 107 SER A C 1
ATOM 843 O O . SER A 1 107 ? 16.875 6.117 -4.992 1 69 107 SER A O 1
ATOM 845 N N . LYS A 1 108 ? 18.078 4.258 -4.465 1 65.56 108 LYS A N 1
ATOM 846 C CA . LYS A 1 108 ? 17.312 3.973 -3.256 1 65.56 108 LYS A CA 1
ATOM 847 C C . LYS A 1 108 ? 17.641 4.969 -2.146 1 65.56 108 LYS A C 1
ATOM 849 O O . LYS A 1 108 ? 16.891 5.102 -1.179 1 65.56 108 LYS A O 1
ATOM 854 N N . ASP A 1 109 ? 18.703 5.664 -2.283 1 65.31 109 ASP A N 1
ATOM 855 C CA . ASP A 1 109 ? 19.219 6.438 -1.16 1 65.31 109 ASP A CA 1
ATOM 856 C C . ASP A 1 109 ? 18.875 7.918 -1.306 1 65.31 109 ASP A C 1
ATOM 858 O O . ASP A 1 109 ? 19.375 8.758 -0.561 1 65.31 109 ASP A O 1
ATOM 862 N N . ASN A 1 110 ? 17.875 8.281 -2.16 1 73.25 110 ASN A N 1
ATOM 863 C CA . ASN A 1 110 ? 17.672 9.711 -2.365 1 73.25 110 ASN A CA 1
ATOM 864 C C . ASN A 1 110 ? 16.188 10.047 -2.537 1 73.25 110 ASN A C 1
ATOM 866 O O . ASN A 1 110 ? 15.836 10.922 -3.334 1 73.25 110 ASN A O 1
ATOM 870 N N . ASP A 1 111 ? 15.469 9.375 -1.751 1 83.19 111 ASP A N 1
ATOM 871 C CA . ASP A 1 111 ? 14.055 9.719 -1.83 1 83.19 111 ASP A CA 1
ATOM 872 C C . ASP A 1 111 ? 13.758 11.016 -1.081 1 83.19 111 ASP A C 1
ATOM 874 O O . ASP A 1 111 ? 14.312 11.258 -0.006 1 83.19 111 ASP A O 1
ATOM 878 N N . LYS A 1 112 ? 13.047 11.867 -1.642 1 85.69 112 LYS A N 1
ATOM 879 C CA . LYS A 1 112 ? 12.547 13.047 -0.947 1 85.69 112 LYS A CA 1
ATOM 880 C C . LYS A 1 112 ? 11.172 12.797 -0.346 1 85.69 112 LYS A C 1
ATOM 882 O O . LYS A 1 112 ? 10.195 12.594 -1.075 1 85.69 112 LYS A O 1
ATOM 887 N N . VAL A 1 113 ? 11.117 12.852 0.919 1 88.56 113 VAL A N 1
ATOM 888 C CA . VAL A 1 113 ? 9.844 12.633 1.603 1 88.56 113 VAL A CA 1
ATOM 889 C C . VAL A 1 113 ? 8.945 13.844 1.411 1 88.56 113 VAL A C 1
ATOM 891 O O . VAL A 1 113 ? 9.367 14.984 1.616 1 88.56 113 VAL A O 1
ATOM 894 N N . LEU A 1 114 ? 7.703 13.617 1.065 1 92.38 114 LEU A N 1
ATOM 895 C CA . LEU A 1 114 ? 6.777 14.703 0.767 1 92.38 114 LEU A CA 1
ATOM 896 C C . LEU A 1 114 ? 5.625 14.727 1.764 1 92.38 114 LEU A C 1
ATOM 898 O O . LEU A 1 114 ? 5.219 15.797 2.225 1 92.38 114 LEU A O 1
ATOM 902 N N . LEU A 1 115 ? 5.137 13.57 2.061 1 95.44 115 LEU A N 1
ATOM 903 C CA . LEU A 1 115 ? 3.885 13.461 2.801 1 95.44 115 LEU A CA 1
ATOM 904 C C . LEU A 1 115 ? 3.887 12.211 3.678 1 95.44 115 LEU A C 1
ATOM 906 O O . LEU A 1 115 ? 4.203 11.117 3.207 1 95.44 115 LEU A O 1
ATOM 910 N N . LEU A 1 116 ? 3.629 12.336 4.938 1 94.19 116 LEU A N 1
ATOM 911 C CA . LEU A 1 116 ? 3.361 11.227 5.84 1 94.19 116 LEU A CA 1
ATOM 912 C C . LEU A 1 116 ? 1.864 11.062 6.078 1 94.19 116 LEU A C 1
ATOM 914 O O . LEU A 1 116 ? 1.15 12.055 6.25 1 94.19 116 LEU A O 1
ATOM 918 N N . VAL A 1 117 ? 1.387 9.812 6.074 1 96.06 117 VAL A N 1
ATOM 919 C CA . VAL A 1 117 ? -0.044 9.562 6.207 1 96.06 117 VAL A CA 1
ATOM 920 C C . VAL A 1 117 ? -0.289 8.586 7.355 1 96.06 117 VAL A C 1
ATOM 922 O O . VAL A 1 117 ? 0.385 7.555 7.461 1 96.06 117 VAL A O 1
ATOM 925 N N . GLU A 1 118 ? -1.167 8.922 8.172 1 91.81 118 GLU A N 1
ATOM 926 C CA . GLU A 1 118 ? -1.646 8.062 9.258 1 91.81 118 GLU A CA 1
ATOM 927 C C . GLU A 1 118 ? -3.145 7.801 9.125 1 91.81 118 GLU A C 1
ATOM 929 O O . GLU A 1 118 ? -3.91 8.703 8.781 1 91.81 118 GLU A O 1
ATOM 934 N N . ILE A 1 119 ? -3.504 6.582 9.406 1 90.19 119 ILE A N 1
ATOM 935 C CA . ILE A 1 119 ? -4.895 6.172 9.25 1 90.19 119 ILE A CA 1
ATOM 936 C C . ILE A 1 119 ? -5.43 5.637 10.578 1 90.19 119 ILE A C 1
ATOM 938 O O . ILE A 1 119 ? -4.742 4.883 11.273 1 90.19 119 ILE A O 1
ATOM 942 N N . LYS A 1 120 ? -6.59 6.094 10.898 1 82.25 120 LYS A N 1
ATOM 943 C CA . LYS A 1 120 ? -7.316 5.598 12.062 1 82.25 120 LYS A CA 1
ATOM 944 C C . LYS A 1 120 ? -8.789 5.371 11.734 1 82.25 120 LYS A C 1
ATOM 946 O O . LYS A 1 120 ? -9.367 6.094 10.914 1 82.25 120 LYS A O 1
ATOM 951 N N . PRO A 1 121 ? -9.312 4.359 12.398 1 77.81 121 PRO A N 1
ATOM 952 C CA . PRO A 1 121 ? -10.766 4.234 12.258 1 77.81 121 PRO A CA 1
ATOM 953 C C . PRO A 1 121 ? -11.523 5.414 12.867 1 77.81 121 PRO A C 1
ATOM 955 O O . PRO A 1 121 ? -10.953 6.18 13.648 1 77.81 121 PRO A O 1
ATOM 958 N N . ALA A 1 122 ? -12.781 5.539 12.523 1 74.62 122 ALA A N 1
ATOM 959 C CA . ALA A 1 122 ? -13.602 6.684 12.898 1 74.62 122 ALA A CA 1
ATOM 960 C C . ALA A 1 122 ? -13.75 6.781 14.414 1 74.62 122 ALA A C 1
ATOM 962 O O . ALA A 1 122 ? -13.961 7.871 14.953 1 74.62 122 ALA A O 1
ATOM 963 N N . ASP A 1 123 ? -13.609 5.777 15.086 1 67 123 ASP A N 1
ATOM 964 C CA . ASP A 1 123 ? -13.93 5.762 16.516 1 67 123 ASP A CA 1
ATOM 965 C C . ASP A 1 123 ? -12.695 6.09 17.344 1 67 123 ASP A C 1
ATOM 967 O O . ASP A 1 123 ? -12.773 6.152 18.578 1 67 123 ASP A O 1
ATOM 971 N N . ARG A 1 124 ? -11.633 6.328 16.703 1 63.69 124 ARG A N 1
ATOM 972 C CA . ARG A 1 124 ? -10.414 6.59 17.469 1 63.69 124 ARG A CA 1
ATOM 973 C C . ARG A 1 124 ? -10.273 8.078 17.766 1 63.69 124 ARG A C 1
ATOM 975 O O . ARG A 1 124 ? -10.773 8.922 17.031 1 63.69 124 ARG A O 1
ATOM 982 N N . LEU A 1 125 ? -9.656 8.25 18.906 1 66.88 125 LEU A N 1
ATOM 983 C CA . LEU A 1 125 ? -9.391 9.625 19.328 1 66.88 125 LEU A CA 1
ATOM 984 C C . LEU A 1 125 ? -8.422 10.305 18.359 1 66.88 125 LEU A C 1
ATOM 986 O O . LEU A 1 125 ? -7.254 9.914 18.266 1 66.88 125 LEU A O 1
ATOM 990 N N . VAL A 1 126 ? -8.938 11.227 17.703 1 81.44 126 VAL A N 1
ATOM 991 C CA . VAL A 1 126 ? -8.242 11.984 16.656 1 81.44 126 VAL A CA 1
ATOM 992 C C . VAL A 1 126 ? -7.016 12.672 17.25 1 81.44 126 VAL A C 1
ATOM 994 O O . VAL A 1 126 ? -5.957 12.727 16.625 1 81.44 126 VAL A O 1
ATOM 997 N N . GLN A 1 127 ? -7.133 13.094 18.516 1 81.81 127 GLN A N 1
ATOM 998 C CA . GLN A 1 127 ? -6.059 13.859 19.141 1 81.81 127 GLN A CA 1
ATOM 999 C C . GLN A 1 127 ? -4.789 13.031 19.25 1 81.81 127 GLN A C 1
ATOM 1001 O O . GLN A 1 127 ? -3.691 13.516 18.969 1 81.81 127 GLN A O 1
ATOM 1006 N N . TYR A 1 128 ? -4.953 11.852 19.641 1 77.62 128 TYR A N 1
ATOM 1007 C CA . TYR A 1 128 ? -3.795 10.977 19.797 1 77.62 128 TYR A CA 1
ATOM 1008 C C . TYR A 1 128 ? -3.152 10.68 18.453 1 77.62 128 TYR A C 1
ATOM 1010 O O . TYR A 1 128 ? -1.927 10.617 18.328 1 77.62 128 TYR A O 1
ATOM 1018 N N . ALA A 1 129 ? -3.994 10.523 17.484 1 81.25 129 ALA A N 1
ATOM 1019 C CA . ALA A 1 129 ? -3.49 10.258 16.141 1 81.25 129 ALA A CA 1
ATOM 1020 C C . ALA A 1 129 ? -2.729 11.461 15.594 1 81.25 129 ALA A C 1
ATOM 1022 O O . ALA A 1 129 ? -1.7 11.305 14.938 1 81.25 129 ALA A O 1
ATOM 1023 N N . VAL A 1 130 ? -3.217 12.602 15.938 1 89.38 130 VAL A N 1
ATOM 1024 C CA . VAL A 1 130 ? -2.551 13.828 15.523 1 89.38 130 VAL A CA 1
ATOM 1025 C C . VAL A 1 130 ? -1.184 13.93 16.188 1 89.38 130 VAL A C 1
ATOM 1027 O O . VAL A 1 130 ? -0.187 14.25 15.539 1 89.38 130 VAL A O 1
ATOM 1030 N N . GLU A 1 131 ? -1.178 13.68 17.438 1 82.94 131 GLU A N 1
ATOM 1031 C CA . GLU A 1 131 ? 0.08 13.734 18.188 1 82.94 131 GLU A CA 1
ATOM 1032 C C . GLU A 1 131 ? 1.095 12.742 17.625 1 82.94 131 GLU A C 1
ATOM 1034 O O . GLU A 1 131 ? 2.279 13.062 17.5 1 82.94 131 GLU A O 1
ATOM 1039 N N . GLN A 1 132 ? 0.606 11.594 17.328 1 82.31 132 GLN A N 1
ATOM 1040 C CA . GLN A 1 132 ? 1.471 10.578 16.734 1 82.31 132 GLN A CA 1
ATOM 1041 C C . GLN A 1 132 ? 2.057 11.047 15.406 1 82.31 132 GLN A C 1
ATOM 1043 O O . GLN A 1 132 ? 3.271 11.008 15.211 1 82.31 132 GLN A O 1
ATOM 1048 N N . LEU A 1 133 ? 1.204 11.508 14.547 1 90.19 133 LEU A N 1
ATOM 1049 C CA . LEU A 1 133 ? 1.642 11.961 13.234 1 90.19 133 LEU A CA 1
ATOM 1050 C C . LEU A 1 133 ? 2.562 13.172 13.359 1 90.19 133 LEU A C 1
ATOM 1052 O O . LEU A 1 133 ? 3.568 13.273 12.656 1 90.19 133 LEU A O 1
ATOM 1056 N N . ALA A 1 134 ? 2.242 14.023 14.242 1 88.94 134 ALA A N 1
ATOM 1057 C CA . ALA A 1 134 ? 3.1 15.172 14.5 1 88.94 134 ALA A CA 1
ATOM 1058 C C . ALA A 1 134 ? 4.484 14.734 14.961 1 88.94 134 ALA A C 1
ATOM 1060 O O . ALA A 1 134 ? 5.496 15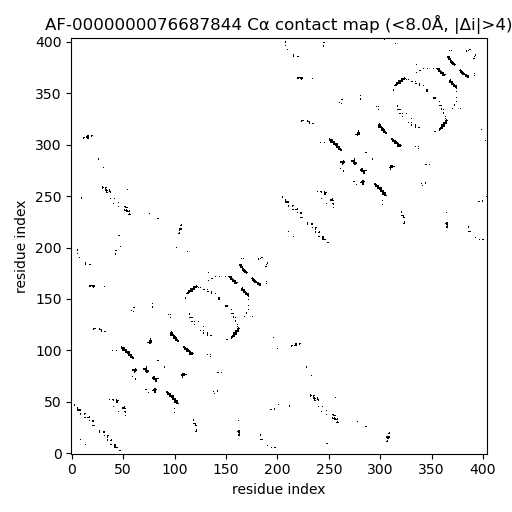.312 14.555 1 88.94 134 ALA A O 1
ATOM 1061 N N . GLY A 1 135 ? 4.5 13.758 15.805 1 82.94 135 GLY A N 1
ATOM 1062 C CA . GLY A 1 135 ? 5.77 13.195 16.234 1 82.94 135 GLY A CA 1
ATOM 1063 C C . GLY A 1 135 ? 6.602 12.656 15.094 1 82.94 135 GLY A C 1
ATOM 1064 O O . GLY A 1 135 ? 7.824 12.836 15.07 1 82.94 135 GLY A O 1
ATOM 1065 N N . TYR A 1 136 ? 5.941 11.992 14.188 1 83.19 136 TYR A N 1
ATOM 1066 C CA . TYR A 1 136 ? 6.641 11.5 13 1 83.19 136 TYR A CA 1
ATOM 1067 C C . TYR A 1 136 ? 7.23 12.656 12.203 1 83.19 136 TYR A C 1
ATOM 1069 O O . TYR A 1 136 ? 8.383 12.586 11.758 1 83.19 136 TYR A O 1
ATOM 1077 N N . LEU A 1 137 ? 6.449 13.695 11.977 1 87.94 137 LEU A N 1
ATOM 1078 C CA . LEU A 1 137 ? 6.898 14.852 11.203 1 87.94 137 LEU A CA 1
ATOM 1079 C C . LEU A 1 137 ? 8.117 15.492 11.859 1 87.94 137 LEU A C 1
ATOM 1081 O O . LEU A 1 137 ? 9.094 15.82 11.172 1 87.94 137 LEU A O 1
ATOM 1085 N N . GLU A 1 138 ? 8.07 15.57 13.062 1 82.44 138 GLU A N 1
ATOM 1086 C CA . GLU A 1 138 ? 9.172 16.188 13.797 1 82.44 138 GLU A CA 1
ATOM 1087 C C . GLU A 1 138 ? 10.438 15.344 13.695 1 82.44 138 GLU A C 1
ATOM 1089 O O . GLU A 1 138 ? 11.539 15.875 13.547 1 82.44 138 GLU A O 1
ATOM 1094 N N . ALA A 1 139 ? 10.242 14.055 13.836 1 74.44 139 ALA A N 1
ATOM 1095 C CA . ALA A 1 139 ? 11.375 13.141 13.711 1 74.44 139 ALA A CA 1
ATOM 1096 C C . ALA A 1 139 ? 12.047 13.281 12.344 1 74.44 139 ALA A C 1
ATOM 1098 O O . ALA A 1 139 ? 13.273 13.281 12.242 1 74.44 139 ALA A O 1
ATOM 1099 N N . PHE A 1 140 ? 11.258 13.422 11.398 1 75.69 140 PHE A N 1
ATOM 1100 C CA . PHE A 1 140 ? 11.781 13.57 10.047 1 75.69 140 PHE A CA 1
ATOM 1101 C C . PHE A 1 140 ? 12.477 14.914 9.875 1 75.69 140 PHE A C 1
ATOM 1103 O O . PHE A 1 140 ? 13.547 15 9.273 1 75.69 140 PHE A O 1
ATOM 1110 N N . ALA A 1 141 ? 11.828 15.914 10.328 1 75.56 141 ALA A N 1
ATOM 1111 C CA . ALA A 1 141 ? 12.398 17.25 10.227 1 75.56 141 ALA A CA 1
ATOM 1112 C C . ALA A 1 141 ? 13.766 17.312 10.906 1 75.56 141 ALA A C 1
ATOM 1114 O O . ALA A 1 141 ? 14.695 17.953 10.383 1 75.56 141 ALA A O 1
ATOM 1115 N N . ASN A 1 142 ? 13.828 16.734 11.992 1 70.94 142 ASN A N 1
ATOM 1116 C CA . ASN A 1 142 ? 15.07 16.75 12.75 1 70.94 142 ASN A CA 1
ATOM 1117 C C . ASN A 1 142 ? 16.172 15.969 12.031 1 70.94 142 ASN A C 1
ATOM 1119 O O . ASN A 1 142 ? 17.344 16.359 12.078 1 70.94 142 ASN A O 1
ATOM 1123 N N . LYS A 1 143 ? 15.742 14.859 11.5 1 65.69 143 LYS A N 1
ATOM 1124 C CA . LYS A 1 143 ? 16.688 14.023 10.766 1 65.69 143 LYS A CA 1
ATOM 1125 C C . LYS A 1 143 ? 17.297 14.781 9.594 1 65.69 143 LYS A C 1
ATOM 1127 O O . LYS A 1 143 ? 18.5 14.633 9.312 1 65.69 143 LYS A O 1
ATOM 1132 N N . PHE A 1 144 ? 16.594 15.516 8.969 1 61.09 144 PHE A N 1
ATOM 1133 C CA . PHE A 1 144 ? 17.062 16.141 7.738 1 61.09 144 PHE A CA 1
ATOM 1134 C C . PHE A 1 144 ? 17.547 17.562 8.016 1 61.09 144 PHE A C 1
ATOM 1136 O O . PHE A 1 144 ? 18.219 18.172 7.176 1 61.09 144 PHE A O 1
ATOM 1143 N N . HIS A 1 145 ? 17.078 18.203 8.961 1 58.97 145 HIS A N 1
ATOM 1144 C CA . HIS A 1 145 ? 17.625 19.5 9.32 1 58.97 145 HIS A CA 1
ATOM 1145 C C . HIS A 1 145 ? 19.125 19.406 9.602 1 58.97 145 HIS A C 1
ATOM 1147 O O . HIS A 1 145 ? 19.891 20.328 9.312 1 58.97 145 HIS A O 1
ATOM 1153 N N . GLN A 1 146 ? 19.484 18.375 10.234 1 52.22 146 GLN A N 1
ATOM 1154 C CA . GLN A 1 146 ? 20.859 18.312 10.719 1 52.22 146 GLN A CA 1
ATOM 1155 C C . GLN A 1 146 ? 21.828 18.047 9.578 1 52.22 146 GLN A C 1
ATOM 1157 O O . GLN A 1 146 ? 23.016 18.406 9.664 1 52.22 146 GLN A O 1
ATOM 1162 N N . GLU A 1 147 ? 21.344 17.375 8.648 1 49.09 147 GLU A N 1
ATOM 1163 C CA . GLU A 1 147 ? 22.375 16.906 7.738 1 49.09 147 GLU A CA 1
ATOM 1164 C C . GLU A 1 147 ? 22.766 17.984 6.738 1 49.09 147 GLU A C 1
ATOM 1166 O O . GLU A 1 147 ? 23.938 18.062 6.328 1 49.09 147 GLU A O 1
ATOM 1171 N N . THR A 1 148 ? 21.781 18.5 5.84 1 50.59 148 THR A N 1
ATOM 1172 C CA . THR A 1 148 ? 22.266 19.219 4.664 1 50.59 148 THR A CA 1
ATOM 1173 C C . THR A 1 148 ? 22.156 20.719 4.875 1 50.59 148 THR A C 1
ATOM 1175 O O . THR A 1 148 ? 21.297 21.203 5.617 1 50.59 148 THR A O 1
ATOM 1178 N N . GLU A 1 149 ? 23.219 21.469 4.719 1 52.38 149 GLU A N 1
ATOM 1179 C CA . GLU A 1 149 ? 23.328 22.922 4.605 1 52.38 149 GLU A CA 1
ATOM 1180 C C . GLU A 1 149 ? 22.125 23.5 3.859 1 52.38 149 GLU A C 1
ATOM 1182 O O . GLU A 1 149 ? 21.766 24.672 4.062 1 52.38 149 GLU A O 1
ATOM 1187 N N . GLU A 1 150 ? 21.609 22.734 2.949 1 50.53 150 GLU A N 1
ATOM 1188 C CA . GLU A 1 150 ? 20.422 23.172 2.234 1 50.53 150 GLU A CA 1
ATOM 1189 C C . GLU A 1 150 ? 19.219 22.281 2.57 1 50.53 150 GLU A C 1
ATOM 1191 O O . GLU A 1 150 ? 19.297 21.047 2.438 1 50.53 150 GLU A O 1
ATOM 1196 N N . PRO A 1 151 ? 18.406 22.922 3.297 1 53.91 151 PRO A N 1
ATOM 1197 C CA . PRO A 1 151 ? 17.266 22.094 3.703 1 53.91 151 PRO A CA 1
ATOM 1198 C C . PRO A 1 151 ? 16.688 21.297 2.543 1 53.91 151 PRO A C 1
ATOM 1200 O O . PRO A 1 151 ? 16.484 21.828 1.45 1 53.91 151 PRO A O 1
ATOM 1203 N N . LEU A 1 152 ? 16.719 20.031 2.578 1 57.19 152 LEU A N 1
ATOM 1204 C CA . LEU A 1 152 ? 16.156 19.172 1.543 1 57.19 152 LEU A CA 1
ATOM 1205 C C . LEU A 1 152 ? 14.68 19.469 1.329 1 57.19 152 LEU A C 1
ATOM 1207 O O . LEU A 1 152 ? 14.148 19.266 0.235 1 57.19 152 LEU A O 1
ATOM 1211 N N . PHE A 1 153 ? 14.109 20.047 2.553 1 64.88 153 PHE A N 1
ATOM 1212 C CA . PHE A 1 153 ? 12.695 20.359 2.414 1 64.88 153 PHE A CA 1
ATOM 1213 C C . PHE A 1 153 ? 12.344 21.625 3.195 1 64.88 153 PHE A C 1
ATOM 1215 O O . PHE A 1 153 ? 12.961 21.906 4.23 1 64.88 153 PHE A O 1
ATOM 1222 N N . ASP A 1 154 ? 11.5 22.453 2.609 1 76.69 154 ASP A N 1
ATOM 1223 C CA . ASP A 1 154 ? 11 23.641 3.299 1 76.69 154 ASP A CA 1
ATOM 1224 C C . ASP A 1 154 ? 9.828 23.297 4.211 1 76.69 154 ASP A C 1
ATOM 1226 O O . ASP A 1 154 ? 9.641 23.906 5.266 1 76.69 154 ASP A O 1
ATOM 1230 N N . VAL A 1 155 ? 9.141 22.297 3.822 1 88.62 155 VAL A N 1
ATOM 1231 C CA . VAL A 1 155 ? 7.938 21.922 4.559 1 88.62 155 VAL A CA 1
ATOM 1232 C C . VAL A 1 155 ? 7.707 20.422 4.43 1 88.62 155 VAL A C 1
ATOM 1234 O O . VAL A 1 155 ? 7.922 19.844 3.365 1 88.62 155 VAL A O 1
ATOM 1237 N N . ILE A 1 156 ? 7.344 19.797 5.547 1 87.88 156 ILE A N 1
ATOM 1238 C CA . ILE A 1 156 ? 6.859 18.422 5.492 1 87.88 156 ILE A CA 1
ATOM 1239 C C . ILE A 1 156 ? 5.359 18.391 5.762 1 87.88 156 ILE A C 1
ATOM 1241 O O . ILE A 1 156 ? 4.863 19.109 6.633 1 87.88 156 ILE A O 1
ATOM 1245 N N . TYR A 1 157 ? 4.711 17.562 5.031 1 96.31 157 TYR A N 1
ATOM 1246 C CA . TYR A 1 157 ? 3.254 17.531 5.105 1 96.31 157 TYR A CA 1
ATOM 1247 C C . TYR A 1 157 ? 2.777 16.234 5.766 1 96.31 157 TYR A C 1
ATOM 1249 O O . TYR A 1 157 ? 3.439 15.203 5.672 1 96.31 157 TYR A O 1
ATOM 1257 N N . GLY A 1 158 ? 1.659 16.344 6.453 1 97.31 158 GLY A N 1
ATOM 1258 C CA . GLY A 1 158 ? 0.985 15.203 7.043 1 97.31 158 GLY A CA 1
ATOM 1259 C C . GLY A 1 158 ? -0.483 15.117 6.668 1 97.31 158 GLY A C 1
ATOM 1260 O O . GLY A 1 158 ? -1.144 16.141 6.484 1 97.31 158 GLY A O 1
ATOM 1261 N N . LEU A 1 159 ? -0.969 13.953 6.523 1 97.94 159 LEU A N 1
ATOM 1262 C CA . LEU A 1 159 ? -2.381 13.664 6.293 1 97.94 159 LEU A CA 1
ATOM 1263 C C . LEU A 1 159 ? -2.889 12.602 7.266 1 97.94 159 LEU A C 1
ATOM 1265 O O . LEU A 1 159 ? -2.389 11.477 7.277 1 97.94 159 LEU A O 1
ATOM 1269 N N . LEU A 1 160 ? -3.773 12.992 8.078 1 95.25 160 LEU A N 1
ATOM 1270 C CA . LEU A 1 160 ? -4.457 12.047 8.953 1 95.25 160 LEU A CA 1
ATOM 1271 C C . LEU A 1 160 ? -5.82 11.672 8.383 1 95.25 160 LEU A C 1
ATOM 1273 O O . LEU A 1 160 ? -6.656 12.539 8.141 1 95.25 160 LEU A O 1
ATOM 1277 N N . VAL A 1 161 ? -6.023 10.422 8.117 1 94.44 161 VAL A N 1
ATOM 1278 C CA . VAL A 1 161 ? -7.316 9.906 7.688 1 94.44 161 VAL A CA 1
ATOM 1279 C C . VAL A 1 161 ? -8.039 9.273 8.867 1 94.44 161 VAL A C 1
ATOM 1281 O O . VAL A 1 161 ? -7.543 8.32 9.477 1 94.44 161 VAL A O 1
ATOM 1284 N N . VAL A 1 162 ? -9.172 9.766 9.172 1 89.38 162 VAL A N 1
ATOM 1285 C CA . VAL A 1 162 ? -9.992 9.242 10.258 1 89.38 162 VAL A CA 1
ATOM 1286 C C . VAL A 1 162 ? -11.37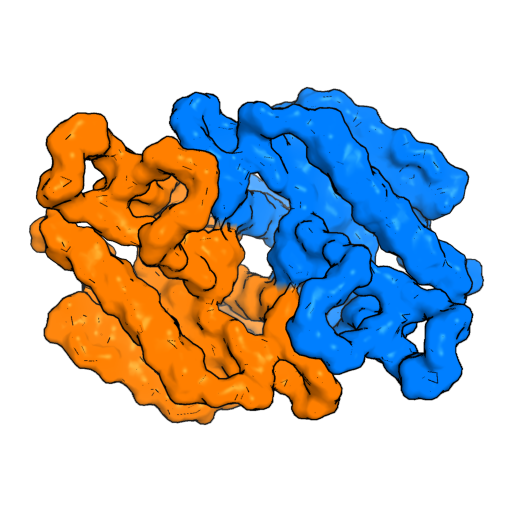5 8.875 9.727 1 89.38 162 VAL A C 1
ATOM 1288 O O . VAL A 1 162 ? -12.258 9.734 9.633 1 89.38 162 VAL A O 1
ATOM 1291 N N . GLY A 1 163 ? -11.5 7.582 9.469 1 87.62 163 GLY A N 1
ATOM 1292 C CA . GLY A 1 163 ? -12.742 7.184 8.828 1 87.62 163 GLY A CA 1
ATOM 1293 C C . GLY A 1 163 ? -12.969 7.867 7.492 1 87.62 163 GLY A C 1
ATOM 1294 O O . GLY A 1 163 ? -12.203 7.672 6.547 1 87.62 163 GLY A O 1
ATOM 1295 N N . ARG A 1 164 ? -14.023 8.703 7.473 1 89.38 164 ARG A N 1
ATOM 1296 C CA . ARG A 1 164 ? -14.375 9.367 6.223 1 89.38 164 ARG A CA 1
ATOM 1297 C C . ARG A 1 164 ? -13.867 10.805 6.207 1 89.38 164 ARG A C 1
ATOM 1299 O O . ARG A 1 164 ? -14.203 11.578 5.309 1 89.38 164 ARG A O 1
ATOM 1306 N N . GLN A 1 165 ? -13.133 11.133 7.199 1 93.19 165 GLN A N 1
ATOM 1307 C CA . GLN A 1 165 ? -12.617 12.492 7.32 1 93.19 165 GLN A CA 1
ATOM 1308 C C . GLN A 1 165 ? -11.094 12.508 7.297 1 93.19 165 GLN A C 1
ATOM 1310 O O . GLN A 1 165 ? -10.453 11.461 7.402 1 93.19 165 GLN A O 1
ATOM 1315 N N . VAL A 1 166 ? -10.625 13.773 7.09 1 96 166 VAL A N 1
ATOM 1316 C CA . VAL A 1 166 ? -9.172 13.922 7.074 1 96 166 VAL A CA 1
ATOM 1317 C C . VAL A 1 166 ? -8.773 15.18 7.84 1 96 166 VAL A C 1
ATOM 1319 O O . VAL A 1 166 ? -9.57 16.109 7.984 1 96 166 VAL A O 1
ATOM 1322 N N . GLN A 1 167 ? -7.609 15.172 8.312 1 96.81 167 GLN A N 1
ATOM 1323 C CA . GLN A 1 167 ? -6.961 16.344 8.875 1 96.81 167 GLN A CA 1
ATOM 1324 C C . GLN A 1 167 ? -5.594 16.578 8.234 1 96.81 167 GLN A C 1
ATOM 1326 O O . GLN A 1 167 ? -4.824 15.633 8.047 1 96.81 167 GLN A O 1
ATOM 1331 N N . LEU A 1 168 ? -5.383 17.812 7.879 1 98.12 168 LEU A N 1
ATOM 1332 C CA . LEU A 1 168 ? -4.152 18.188 7.188 1 98.12 168 LEU A CA 1
ATOM 1333 C C . LEU A 1 168 ? -3.148 18.797 8.156 1 98.12 168 LEU A C 1
ATOM 1335 O O . LEU A 1 168 ? -3.506 19.641 8.977 1 98.12 168 LEU A O 1
ATOM 1339 N N . LEU A 1 169 ? -1.906 18.344 8.094 1 97.12 169 LEU A N 1
ATOM 1340 C CA . LEU A 1 169 ? -0.824 18.891 8.898 1 97.12 169 LEU A CA 1
ATOM 1341 C C . LEU A 1 169 ? 0.28 19.469 8.016 1 97.12 169 LEU A C 1
ATOM 1343 O O . LEU A 1 169 ? 0.592 18.891 6.965 1 97.12 169 LEU A O 1
ATOM 1347 N N . THR A 1 170 ? 0.858 20.531 8.406 1 96.31 170 THR A N 1
ATOM 1348 C CA . THR A 1 170 ? 2.021 21.141 7.77 1 96.31 170 THR A CA 1
ATOM 1349 C C . THR A 1 170 ? 3.078 21.5 8.812 1 96.31 170 THR A C 1
ATOM 1351 O O . THR A 1 170 ? 2.766 22.109 9.836 1 96.31 170 THR A O 1
ATOM 1354 N N . LEU A 1 171 ? 4.328 21.078 8.578 1 92.88 171 LEU A N 1
ATOM 1355 C CA . LEU A 1 171 ? 5.426 21.438 9.469 1 92.88 171 LEU A CA 1
ATOM 1356 C C . LEU A 1 171 ? 6.574 22.078 8.695 1 92.88 171 LEU A C 1
ATOM 1358 O O . LEU A 1 171 ? 7.398 21.375 8.102 1 92.88 171 LEU A O 1
ATOM 1362 N N . PRO A 1 172 ? 6.602 23.359 8.695 1 87.69 172 PRO A N 1
ATOM 1363 C CA . PRO A 1 172 ? 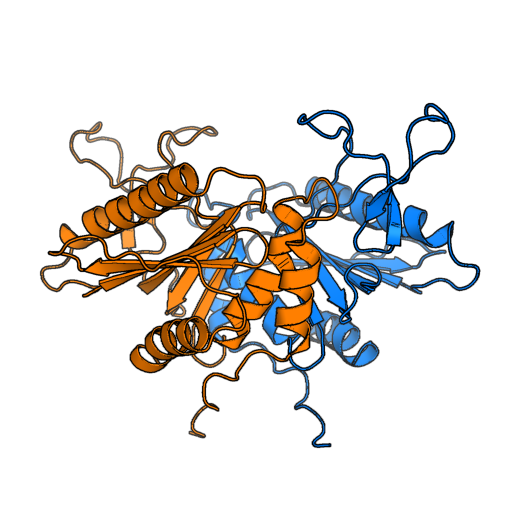7.801 24 8.156 1 87.69 172 PRO A CA 1
ATOM 1364 C C . PRO A 1 172 ? 9.055 23.688 8.969 1 87.69 172 PRO A C 1
ATOM 1366 O O . PRO A 1 172 ? 8.984 23.531 10.188 1 87.69 172 PRO A O 1
ATOM 1369 N N . ILE A 1 173 ? 10.227 23.438 8.453 1 77.12 173 ILE A N 1
ATOM 1370 C CA . ILE A 1 173 ? 11.477 23.031 9.094 1 77.12 173 ILE A CA 1
ATOM 1371 C C . ILE A 1 173 ? 11.797 24 10.234 1 77.12 173 ILE A C 1
ATOM 1373 O O . ILE A 1 173 ? 12.281 23.594 11.289 1 77.12 173 ILE A O 1
ATOM 1377 N N . ASN A 1 174 ? 11.5 25.281 10.109 1 76.25 174 ASN A N 1
ATOM 1378 C CA . ASN A 1 174 ? 11.758 26.25 11.164 1 76.25 174 ASN A CA 1
ATOM 1379 C C . ASN A 1 174 ? 10.469 26.906 11.656 1 76.25 174 ASN A C 1
ATOM 1381 O O . ASN A 1 174 ? 10.477 28.062 12.078 1 76.25 174 ASN A O 1
ATOM 1385 N N . GLY A 1 175 ? 9.469 26.062 11.578 1 82 175 GLY A N 1
ATOM 1386 C CA . GLY A 1 175 ? 8.203 26.672 11.961 1 82 175 GLY A CA 1
ATOM 1387 C C . GLY A 1 175 ? 7.355 25.781 12.852 1 82 175 GLY A C 1
ATOM 1388 O O . GLY A 1 175 ? 7.855 24.812 13.43 1 82 175 GLY A O 1
ATOM 1389 N N . GLU A 1 176 ? 6.141 26.297 13.078 1 90.25 176 GLU A N 1
ATOM 1390 C CA . GLU A 1 176 ? 5.188 25.594 13.938 1 90.25 176 GLU A CA 1
ATOM 1391 C C . GLU A 1 176 ? 4.285 24.672 13.125 1 90.25 176 GLU A C 1
ATOM 1393 O O . GLU A 1 176 ? 4.039 24.922 11.945 1 90.25 176 GLU A O 1
ATOM 1398 N N . LEU A 1 177 ? 3.826 23.734 13.828 1 93.5 177 LEU A N 1
ATOM 1399 C CA . LEU A 1 177 ? 2.91 22.766 13.211 1 93.5 177 LEU A CA 1
ATOM 1400 C C . LEU A 1 177 ? 1.58 23.438 12.875 1 93.5 177 LEU A C 1
ATOM 1402 O O . LEU A 1 177 ? 0.972 24.094 13.719 1 93.5 177 LEU A O 1
ATOM 1406 N N . GLY A 1 178 ? 1.206 23.422 11.625 1 95.75 178 GLY A N 1
ATOM 1407 C CA . GLY A 1 178 ? -0.13 23.797 11.203 1 95.75 178 GLY A CA 1
ATOM 1408 C C . GLY A 1 178 ? -1.099 22.641 11.148 1 95.75 178 GLY A C 1
ATOM 1409 O O . GLY A 1 178 ? -0.739 21.547 10.711 1 95.75 178 GLY A O 1
ATOM 1410 N N . LEU A 1 179 ? -2.273 22.906 11.617 1 96 179 LEU A N 1
ATOM 1411 C CA . LEU A 1 179 ? -3.32 21.891 11.648 1 96 179 LEU A CA 1
ATOM 1412 C C . LEU A 1 179 ? -4.625 22.422 11.07 1 96 179 LEU A C 1
ATOM 1414 O O . LEU A 1 179 ? -5.059 23.516 11.43 1 96 179 LEU A O 1
ATOM 1418 N N . SER A 1 180 ? -5.172 21.641 10.195 1 95.69 180 SER A N 1
ATOM 1419 C CA . SER A 1 180 ? -6.504 22.016 9.727 1 95.69 180 SER A CA 1
ATOM 1420 C C . SER A 1 180 ? -7.59 21.469 10.648 1 95.69 180 SER A C 1
ATOM 1422 O O . SER A 1 180 ? -7.305 20.672 11.547 1 95.69 180 SER A O 1
ATOM 1424 N N . GLY A 1 181 ? -8.836 21.938 10.484 1 93.31 181 GLY A N 1
ATOM 1425 C CA . GLY A 1 181 ? -9.961 21.203 11.047 1 93.31 181 GLY A CA 1
ATOM 1426 C C . GLY A 1 181 ? -10.234 19.891 10.328 1 93.31 181 GLY A C 1
ATOM 1427 O O . GLY A 1 181 ? -9.547 19.562 9.359 1 93.31 181 GLY A O 1
ATOM 1428 N N . LEU A 1 182 ? -11.133 19.156 10.891 1 94 182 LEU A N 1
ATOM 1429 C CA . LEU A 1 182 ? -11.57 17.938 10.203 1 94 182 LEU A CA 1
ATOM 1430 C C . LEU A 1 182 ? -12.32 18.281 8.922 1 94 182 LEU A C 1
ATOM 1432 O O . LEU A 1 182 ? -13.195 19.141 8.914 1 94 182 LEU A O 1
ATOM 1436 N N . LEU A 1 183 ? -11.914 17.656 7.883 1 96.25 183 LEU A N 1
ATOM 1437 C CA . LEU A 1 183 ? -12.484 17.891 6.559 1 96.25 183 LEU A CA 1
ATOM 1438 C C . LEU A 1 183 ? -13.086 16.594 6 1 96.25 183 LEU A C 1
ATOM 1440 O O . LEU A 1 183 ? -12.617 15.5 6.316 1 96.25 183 LEU A O 1
ATOM 1444 N N . ASP A 1 184 ? -14.055 16.812 5.211 1 94.69 184 ASP A N 1
ATOM 1445 C CA . ASP A 1 184 ? -14.547 15.68 4.426 1 94.69 184 ASP A CA 1
ATOM 1446 C C . ASP A 1 184 ? -13.508 15.227 3.398 1 94.69 184 ASP A C 1
ATOM 1448 O O . ASP A 1 184 ? -12.836 16.062 2.785 1 94.69 184 ASP A O 1
ATOM 1452 N N . VAL A 1 185 ? -13.453 13.961 3.123 1 94.19 185 VAL A N 1
ATOM 1453 C CA . VAL A 1 185 ? -12.461 13.406 2.207 1 94.19 185 VAL A CA 1
ATOM 1454 C C . VAL A 1 185 ? -12.703 13.945 0.797 1 94.19 185 VAL A C 1
ATOM 1456 O O . VAL A 1 185 ? -11.805 13.922 -0.045 1 94.19 185 VAL A O 1
ATOM 1459 N N . LYS A 1 186 ? -13.891 14.422 0.516 1 94.5 186 LYS A N 1
ATOM 1460 C CA . LYS A 1 186 ? -14.211 14.961 -0.804 1 94.5 186 LYS A CA 1
ATOM 1461 C C . LYS A 1 186 ? -14.047 16.469 -0.836 1 94.5 186 LYS A C 1
ATOM 1463 O O . LYS A 1 186 ? -14.414 17.125 -1.815 1 94.5 186 LYS A O 1
ATOM 1468 N N . SER A 1 187 ? -13.547 17.016 0.185 1 95.44 187 SER A N 1
ATOM 1469 C CA . SER A 1 187 ? -13.453 18.469 0.278 1 95.44 187 SER A CA 1
ATOM 1470 C C . SER A 1 187 ? -12.484 19.031 -0.758 1 95.44 187 SER A C 1
ATOM 1472 O O . SER A 1 187 ? -11.461 18.406 -1.055 1 95.44 187 SER A O 1
ATOM 1474 N N . ALA A 1 188 ? -12.766 20.203 -1.223 1 95.06 188 ALA A N 1
ATOM 1475 C CA . ALA A 1 188 ? -11.875 20.922 -2.141 1 95.06 188 ALA A CA 1
ATOM 1476 C C . ALA A 1 188 ? -10.539 21.219 -1.48 1 95.06 188 ALA A C 1
ATOM 1478 O O . ALA A 1 188 ? -9.508 21.297 -2.156 1 95.06 188 ALA A O 1
ATOM 1479 N N . ARG A 1 189 ? -10.562 21.406 -0.232 1 96.56 189 ARG A N 1
ATOM 1480 C CA . ARG A 1 189 ? -9.344 21.75 0.493 1 96.56 189 ARG A CA 1
ATOM 1481 C C . ARG A 1 189 ? -8.367 20.578 0.483 1 96.56 189 ARG A C 1
ATOM 1483 O O . ARG A 1 189 ? -7.156 20.781 0.331 1 96.56 189 ARG A O 1
ATOM 1490 N N . LEU A 1 190 ? -8.883 19.391 0.688 1 96.69 190 LEU A N 1
ATOM 1491 C CA . LEU A 1 190 ? -8.008 18.234 0.569 1 96.69 190 LEU A CA 1
ATOM 1492 C C . LEU A 1 190 ? -7.418 18.141 -0.835 1 96.69 190 LEU A C 1
ATOM 1494 O O . LEU A 1 190 ? -6.219 17.906 -0.998 1 96.69 190 LEU A O 1
ATOM 1498 N N . ASP A 1 191 ? -8.289 18.297 -1.772 1 95.44 191 ASP A N 1
ATOM 1499 C CA . ASP A 1 191 ? -7.844 18.234 -3.162 1 95.44 191 ASP A CA 1
ATOM 1500 C C . ASP A 1 191 ? -6.727 19.234 -3.424 1 95.44 191 ASP A C 1
ATOM 1502 O O . ASP A 1 191 ? -5.68 18.891 -3.973 1 95.44 191 ASP A O 1
ATOM 1506 N N . ALA A 1 192 ? -6.898 20.438 -3.057 1 95.5 192 ALA A N 1
ATOM 1507 C CA . ALA A 1 192 ? -5.918 21.5 -3.264 1 95.5 192 ALA A CA 1
ATOM 1508 C C . ALA A 1 192 ? -4.613 21.188 -2.533 1 95.5 192 ALA A C 1
ATOM 1510 O O . ALA A 1 192 ? -3.527 21.438 -3.061 1 95.5 192 ALA A O 1
ATOM 1511 N N . PHE A 1 193 ? -4.793 20.734 -1.357 1 96.38 193 PHE A N 1
ATOM 1512 C CA . PHE A 1 193 ? -3.654 20.406 -0.509 1 96.38 193 PHE A CA 1
ATOM 1513 C C . PHE A 1 193 ? -2.758 19.375 -1.185 1 96.38 193 PHE A C 1
ATOM 1515 O O . PHE A 1 193 ? -1.56 19.609 -1.356 1 96.38 193 PHE A O 1
ATOM 1522 N N . LEU A 1 194 ? -3.303 18.219 -1.612 1 96.44 194 LEU A N 1
ATOM 1523 C CA . LEU A 1 194 ? -2.545 17.125 -2.227 1 96.44 194 LEU A CA 1
ATOM 1524 C C . LEU A 1 194 ? -2.023 17.547 -3.6 1 96.44 194 LEU A C 1
ATOM 1526 O O . LEU A 1 194 ? -0.888 17.219 -3.959 1 96.44 194 LEU A O 1
ATOM 1530 N N . ARG A 1 195 ? -2.789 18.25 -4.328 1 94.75 195 ARG A N 1
ATOM 1531 C CA . ARG A 1 195 ? -2.359 18.719 -5.645 1 94.75 195 ARG A CA 1
ATOM 1532 C C . ARG A 1 195 ? -1.175 19.672 -5.531 1 94.75 195 ARG A C 1
ATOM 1534 O O . ARG A 1 195 ? -0.255 19.625 -6.352 1 94.75 195 ARG A O 1
ATOM 1541 N N . THR A 1 196 ? -1.25 20.547 -4.637 1 94.25 196 THR A N 1
ATOM 1542 C CA . THR A 1 196 ? -0.161 21.484 -4.441 1 94.25 196 THR A CA 1
ATOM 1543 C C . THR A 1 196 ? 1.149 20.766 -4.156 1 94.25 196 THR A C 1
ATOM 1545 O O . THR A 1 196 ? 2.186 21.078 -4.742 1 94.25 196 THR A O 1
ATOM 1548 N N . ILE A 1 197 ? 1.114 19.797 -3.254 1 94.25 197 ILE A N 1
ATOM 1549 C CA . ILE A 1 197 ? 2.303 19.016 -2.938 1 94.25 197 ILE A CA 1
ATOM 1550 C C . ILE A 1 197 ? 2.834 18.344 -4.203 1 94.25 197 ILE A C 1
ATOM 1552 O O . ILE A 1 197 ? 4.031 18.406 -4.492 1 94.25 197 ILE A O 1
ATOM 1556 N N . ALA A 1 198 ? 1.945 17.719 -4.93 1 93.94 198 ALA A N 1
ATOM 1557 C CA . ALA A 1 198 ? 2.326 16.984 -6.133 1 93.94 198 ALA A CA 1
ATOM 1558 C C . ALA A 1 198 ? 2.918 17.922 -7.188 1 93.94 198 ALA A C 1
ATOM 1560 O O . ALA A 1 198 ? 4.004 17.656 -7.707 1 93.94 198 ALA A O 1
ATOM 1561 N N . VAL A 1 199 ? 2.271 19 -7.48 1 91.44 199 VAL A N 1
ATOM 1562 C CA . VAL A 1 199 ? 2.646 19.906 -8.562 1 91.44 199 VAL A CA 1
ATOM 1563 C C . VAL A 1 199 ? 3.982 20.578 -8.242 1 91.44 199 VAL A C 1
ATOM 1565 O O . VAL A 1 199 ? 4.82 20.766 -9.125 1 91.44 199 VAL A O 1
ATOM 1568 N N . ASN A 1 200 ? 4.219 20.875 -7.031 1 90.88 200 ASN A N 1
ATOM 1569 C CA . ASN A 1 200 ? 5.465 21.516 -6.625 1 90.88 200 ASN A CA 1
ATOM 1570 C C . ASN A 1 200 ? 6.656 20.578 -6.777 1 90.88 200 ASN A C 1
ATOM 1572 O O . ASN A 1 200 ? 7.809 21.016 -6.715 1 90.88 200 ASN A O 1
ATOM 1576 N N . ASN A 1 201 ? 6.406 19.328 -7.016 1 87.88 201 ASN A N 1
ATOM 1577 C CA . ASN A 1 201 ? 7.484 18.344 -7.105 1 87.88 201 ASN A CA 1
ATOM 1578 C C . ASN A 1 201 ? 7.43 17.562 -8.414 1 87.88 201 ASN A C 1
ATOM 1580 O O . ASN A 1 201 ? 7.895 16.422 -8.484 1 87.88 201 ASN A O 1
ATOM 1584 N N . TRP A 1 202 ? 6.734 18.078 -9.32 1 82.81 202 TRP A N 1
ATOM 1585 C CA . TRP A 1 202 ? 6.621 17.422 -10.617 1 82.81 202 TRP A CA 1
ATOM 1586 C C . TRP A 1 202 ? 7.953 17.438 -11.359 1 82.81 202 TRP A C 1
ATOM 1588 O O . TRP A 1 202 ? 8.688 18.438 -11.297 1 82.81 202 TRP A O 1
ATOM 1598 N N . MET B 1 1 ? -16.562 7.605 -24.656 1 26.73 1 MET B N 1
ATOM 1599 C CA . MET B 1 1 ? -15.781 7.23 -23.484 1 26.73 1 MET B CA 1
ATOM 1600 C C . MET B 1 1 ? -14.359 6.848 -23.891 1 26.73 1 MET B C 1
ATOM 1602 O O . MET B 1 1 ? -14.164 5.98 -24.734 1 26.73 1 MET B O 1
ATOM 1606 N N . GLU B 1 2 ? -13.359 7.613 -23.734 1 39.66 2 GLU B N 1
ATOM 1607 C CA . GLU B 1 2 ? -12.008 7.367 -24.234 1 39.66 2 GLU B CA 1
ATOM 1608 C C . GLU B 1 2 ? -11.422 6.086 -23.641 1 39.66 2 GLU B C 1
ATOM 1610 O O . GLU B 1 2 ? -11.648 5.785 -22.469 1 39.66 2 GLU B O 1
ATOM 1615 N N . THR B 1 3 ? -11.109 5.141 -24.453 1 44.78 3 THR B N 1
ATOM 1616 C CA . THR B 1 3 ? -10.531 3.865 -24.047 1 44.78 3 THR B CA 1
ATOM 1617 C C . THR B 1 3 ? -9.383 4.082 -23.062 1 44.78 3 THR B C 1
ATOM 1619 O O . THR B 1 3 ? -8.438 4.809 -23.359 1 44.78 3 THR B O 1
ATOM 1622 N N . PRO B 1 4 ? -9.648 3.848 -21.922 1 49.72 4 PRO B N 1
ATOM 1623 C CA . PRO B 1 4 ? -8.562 4.07 -20.953 1 49.72 4 PRO B CA 1
ATOM 1624 C C . PRO B 1 4 ? -7.234 3.486 -21.438 1 49.72 4 PRO B C 1
ATOM 1626 O O . PRO B 1 4 ? -7.219 2.496 -22.172 1 49.72 4 PRO B O 1
ATOM 1629 N N . PRO B 1 5 ? -6.227 4.219 -21.453 1 53 5 PRO B N 1
ATOM 1630 C CA . PRO B 1 5 ? -4.918 3.748 -21.906 1 53 5 PRO B CA 1
ATOM 1631 C C . PRO B 1 5 ? -4.543 2.387 -21.328 1 53 5 PRO B C 1
ATOM 1633 O O . PRO B 1 5 ? -4.988 2.033 -20.234 1 53 5 PRO B O 1
ATOM 1636 N N . PRO B 1 6 ? -4.133 1.54 -22.219 1 53.94 6 PRO B N 1
ATOM 1637 C CA . PRO B 1 6 ? -3.686 0.214 -21.781 1 53.94 6 PRO B CA 1
ATOM 1638 C C . PRO B 1 6 ? -2.777 0.27 -20.562 1 53.94 6 PRO B C 1
ATOM 1640 O O . PRO B 1 6 ? -2.252 1.335 -20.219 1 53.94 6 PRO B O 1
ATOM 1643 N N . SER B 1 7 ? -2.83 -0.857 -19.844 1 56 7 SER B N 1
ATOM 1644 C CA . SER B 1 7 ? -1.878 -1.047 -18.75 1 56 7 SER B CA 1
ATOM 1645 C C . SER B 1 7 ? -0.482 -0.579 -19.141 1 56 7 SER B C 1
ATOM 1647 O O . SER B 1 7 ? -0.003 -0.893 -20.234 1 56 7 SER B O 1
ATOM 1649 N N . LEU B 1 8 ? -0.005 0.463 -18.5 1 67.12 8 LEU B N 1
ATOM 1650 C CA . LEU B 1 8 ? 1.31 1.013 -18.812 1 67.12 8 LEU B CA 1
ATOM 1651 C C . LEU B 1 8 ? 2.41 0.219 -18.125 1 67.12 8 LEU B C 1
ATOM 1653 O O . LEU B 1 8 ? 2.232 -0.239 -17 1 67.12 8 LEU B O 1
ATOM 1657 N N . ALA B 1 9 ? 3.264 -0.378 -18.969 1 78.88 9 ALA B N 1
ATOM 1658 C CA . ALA B 1 9 ? 4.477 -0.926 -18.375 1 78.88 9 ALA B CA 1
ATOM 1659 C C . ALA B 1 9 ? 5.059 0.031 -17.344 1 78.88 9 ALA B C 1
ATOM 1661 O O . ALA B 1 9 ? 5.027 1.25 -17.516 1 78.88 9 ALA B O 1
ATOM 1662 N N . PRO B 1 10 ? 5.383 -0.562 -16.203 1 90.06 10 PRO B N 1
ATOM 1663 C CA . PRO B 1 10 ? 6.051 0.316 -15.242 1 90.06 10 PRO B CA 1
ATOM 1664 C C . PRO B 1 10 ? 7.266 1.027 -15.836 1 90.06 10 PRO B C 1
ATOM 1666 O O . PRO B 1 10 ? 7.938 0.482 -16.719 1 90.06 10 PRO B O 1
ATOM 1669 N N . PRO B 1 11 ? 7.48 2.273 -15.484 1 90.25 11 PRO B N 1
ATOM 1670 C CA . PRO B 1 11 ? 8.734 2.91 -15.891 1 90.25 11 PRO B CA 1
ATOM 1671 C C . PRO B 1 11 ? 9.969 2.133 -15.43 1 90.25 11 PRO B C 1
ATOM 1673 O O . PRO B 1 11 ? 9.906 1.413 -14.43 1 90.25 11 PRO B O 1
ATOM 1676 N N . ARG B 1 12 ? 11.047 2.311 -16.094 1 89.88 12 ARG B N 1
ATOM 1677 C CA . ARG B 1 12 ? 12.281 1.57 -15.859 1 89.88 12 ARG B CA 1
ATOM 1678 C C . ARG B 1 12 ? 12.789 1.779 -14.43 1 89.88 12 ARG B C 1
ATOM 1680 O O . ARG B 1 12 ? 13.344 0.861 -13.82 1 89.88 12 ARG B O 1
ATOM 1687 N N . TRP B 1 13 ? 12.547 2.934 -13.945 1 91 13 TRP B N 1
ATOM 1688 C CA . TRP B 1 13 ? 13.117 3.256 -12.641 1 91 13 TRP B CA 1
ATOM 1689 C C . TRP B 1 13 ? 12.492 2.398 -11.547 1 91 13 TRP B C 1
ATOM 1691 O O . TRP B 1 13 ? 13.133 2.117 -10.531 1 91 13 TRP B O 1
ATOM 1701 N N . VAL B 1 14 ? 11.234 1.979 -11.734 1 92.81 14 VAL B N 1
ATOM 1702 C CA . VAL B 1 14 ? 10.547 1.154 -10.742 1 92.81 14 VAL B CA 1
ATOM 1703 C C . VAL B 1 14 ? 11.266 -0.188 -10.609 1 92.81 14 VAL B C 1
ATOM 1705 O O . VAL B 1 14 ? 11.523 -0.652 -9.492 1 92.81 14 VAL B O 1
ATOM 1708 N N . PHE B 1 15 ? 11.625 -0.751 -11.734 1 92.25 15 PHE B N 1
ATOM 1709 C CA . PHE B 1 15 ? 12.359 -2.014 -11.719 1 92.25 15 PHE B CA 1
ATOM 1710 C C . PHE B 1 15 ? 13.727 -1.838 -11.07 1 92.25 15 PHE B C 1
ATOM 1712 O O . PHE B 1 15 ? 14.148 -2.668 -10.266 1 92.25 15 PHE B O 1
ATOM 1719 N N . ASN B 1 16 ? 14.359 -0.804 -11.422 1 90.38 16 ASN B N 1
ATOM 1720 C CA . ASN B 1 16 ? 15.664 -0.522 -10.844 1 90.38 16 ASN B CA 1
ATOM 1721 C C . ASN B 1 16 ? 15.586 -0.359 -9.328 1 90.38 16 ASN B C 1
ATOM 1723 O O . ASN B 1 16 ? 16.484 -0.776 -8.602 1 90.38 16 ASN B O 1
ATOM 1727 N N . ARG B 1 17 ? 14.5 0.228 -8.883 1 90.69 17 ARG B N 1
ATOM 1728 C CA . ARG B 1 17 ? 14.305 0.408 -7.449 1 90.69 17 ARG B CA 1
ATOM 1729 C C . ARG B 1 17 ? 14.117 -0.933 -6.746 1 90.69 17 ARG B C 1
ATOM 1731 O O . ARG B 1 17 ? 14.633 -1.142 -5.645 1 90.69 17 ARG B O 1
ATOM 1738 N N . ILE B 1 18 ? 13.367 -1.838 -7.363 1 90.56 18 ILE B N 1
ATOM 1739 C CA . ILE B 1 18 ? 13.18 -3.168 -6.789 1 90.56 18 ILE B CA 1
ATOM 1740 C C . ILE B 1 18 ? 14.523 -3.887 -6.715 1 90.56 18 ILE B C 1
ATOM 1742 O O . ILE B 1 18 ? 14.852 -4.504 -5.695 1 90.56 18 ILE B O 1
ATOM 1746 N N . ILE B 1 19 ? 15.297 -3.758 -7.715 1 89.62 19 ILE B N 1
ATOM 1747 C CA . ILE B 1 19 ? 16.609 -4.406 -7.773 1 89.62 19 ILE B CA 1
ATOM 1748 C C . ILE B 1 19 ? 17.516 -3.82 -6.695 1 89.62 19 ILE B C 1
ATOM 1750 O O . ILE B 1 19 ? 18.203 -4.559 -5.988 1 89.62 19 ILE B O 1
ATOM 1754 N N . ALA B 1 20 ? 17.438 -2.57 -6.57 1 85.69 20 ALA B N 1
ATOM 1755 C CA . ALA B 1 20 ? 18.281 -1.898 -5.574 1 85.69 20 ALA B CA 1
ATOM 1756 C C . ALA B 1 20 ? 17.859 -2.287 -4.16 1 85.69 20 ALA B C 1
ATOM 1758 O O . ALA B 1 20 ? 18.703 -2.49 -3.289 1 85.69 20 ALA B O 1
ATOM 1759 N N . ALA B 1 21 ? 16.562 -2.334 -3.957 1 82.38 21 ALA B N 1
ATOM 1760 C CA . ALA B 1 21 ? 16.031 -2.648 -2.631 1 82.38 21 ALA B CA 1
ATOM 1761 C C . ALA B 1 21 ? 16.25 -4.121 -2.291 1 82.38 21 ALA B C 1
ATOM 1763 O O . ALA B 1 21 ? 16.422 -4.477 -1.12 1 82.38 21 ALA B O 1
ATOM 1764 N N . GLY B 1 22 ? 16.156 -4.953 -3.32 1 77.25 22 GLY B N 1
ATOM 1765 C CA . GLY B 1 22 ? 16.234 -6.391 -3.117 1 77.25 22 GLY B CA 1
ATOM 1766 C C . GLY B 1 22 ? 17.672 -6.91 -3.131 1 77.25 22 GLY B C 1
ATOM 1767 O O . GLY B 1 22 ? 17.906 -8.102 -2.904 1 77.25 22 GLY B O 1
ATOM 1768 N N . GLY B 1 23 ? 18.578 -6.117 -3.607 1 71.44 23 GLY B N 1
ATOM 1769 C CA . GLY B 1 23 ? 19.938 -6.57 -3.814 1 71.44 23 GLY B CA 1
ATOM 1770 C C . GLY B 1 23 ? 20.656 -6.906 -2.521 1 71.44 23 GLY B C 1
ATOM 1771 O O . GLY B 1 23 ? 20.094 -6.758 -1.436 1 71.44 23 GLY B O 1
ATOM 1772 N N . ASP B 1 24 ? 21.625 -7.684 -2.732 1 56.91 24 ASP B N 1
ATOM 1773 C CA . ASP B 1 24 ? 22.406 -8.492 -1.798 1 56.91 24 ASP B CA 1
ATOM 1774 C C . ASP B 1 24 ? 23.172 -7.609 -0.82 1 56.91 24 ASP B C 1
ATOM 1776 O O . ASP B 1 24 ? 23.766 -8.102 0.143 1 56.91 24 ASP B O 1
ATOM 1780 N N . ILE B 1 25 ? 23.172 -6.41 -1.158 1 49.34 25 ILE B N 1
ATOM 1781 C CA . ILE B 1 25 ? 24.109 -5.781 -0.236 1 49.34 25 ILE B CA 1
ATOM 1782 C C . ILE B 1 25 ? 23.359 -5.254 0.985 1 49.34 25 ILE B C 1
ATOM 1784 O O . ILE B 1 25 ? 22.484 -4.398 0.859 1 49.34 25 ILE B O 1
ATOM 1788 N N . GLY B 1 26 ? 23.516 -6.051 2.125 1 50.81 26 GLY B N 1
ATOM 1789 C CA . GLY B 1 26 ? 23.172 -5.738 3.5 1 50.81 26 GLY B CA 1
ATOM 1790 C C . GLY B 1 26 ? 21.75 -6.156 3.863 1 50.81 26 GLY B C 1
ATOM 1791 O O . GLY B 1 26 ? 21 -6.621 3.008 1 50.81 26 GLY B O 1
ATOM 1792 N N . PRO B 1 27 ? 21.672 -6.305 5.215 1 46.28 27 PRO B N 1
ATOM 1793 C CA . PRO B 1 27 ? 20.359 -6.727 5.73 1 46.28 27 PRO B CA 1
ATOM 1794 C C . PRO B 1 27 ? 19.203 -5.902 5.16 1 46.28 27 PRO B C 1
ATOM 1796 O O . PRO B 1 27 ? 19.281 -4.672 5.133 1 46.28 27 PRO B O 1
ATOM 1799 N N . ARG B 1 28 ? 18.484 -6.418 4.176 1 57.06 28 ARG B N 1
ATOM 1800 C CA . ARG B 1 28 ? 17.438 -5.621 3.543 1 57.06 28 ARG B CA 1
ATOM 1801 C C . ARG B 1 28 ? 16.094 -5.855 4.211 1 57.06 28 ARG B C 1
ATOM 1803 O O . ARG B 1 28 ? 15.766 -6.984 4.574 1 57.06 28 ARG B O 1
ATOM 1810 N N . TYR B 1 29 ? 15.531 -4.758 4.609 1 64.62 29 TYR B N 1
ATOM 1811 C CA . TYR B 1 29 ? 14.211 -4.758 5.238 1 64.62 29 TYR B CA 1
ATOM 1812 C C . TYR B 1 29 ? 13.125 -5.078 4.219 1 64.62 29 TYR B C 1
ATOM 1814 O O . TYR B 1 29 ? 13.133 -4.551 3.105 1 64.62 29 TYR B O 1
ATOM 1822 N N . GLU B 1 30 ? 12.414 -6.043 4.562 1 75.5 30 GLU B N 1
ATOM 1823 C CA . GLU B 1 30 ? 11.219 -6.375 3.793 1 75.5 30 GLU B CA 1
ATOM 1824 C C . GLU B 1 30 ? 10.422 -5.121 3.443 1 75.5 30 GLU B C 1
ATOM 1826 O O . GLU B 1 30 ? 9.922 -4.984 2.324 1 75.5 30 GLU B O 1
ATOM 1831 N N . ALA B 1 31 ? 10.516 -4.156 4.297 1 75.94 31 ALA B N 1
ATOM 1832 C CA . ALA B 1 31 ? 9.727 -2.938 4.129 1 75.94 31 ALA B CA 1
ATOM 1833 C C . ALA B 1 31 ? 10.273 -2.08 2.994 1 75.94 31 ALA B C 1
ATOM 1835 O O . ALA B 1 31 ? 9.539 -1.291 2.395 1 75.94 31 ALA B O 1
ATO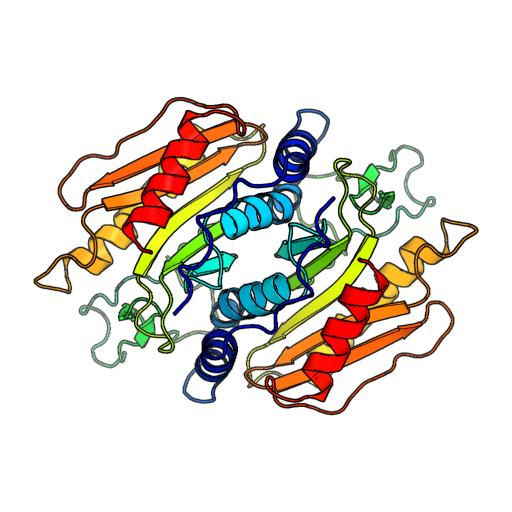M 1836 N N . SER B 1 32 ? 11.516 -2.234 2.664 1 82.81 32 SER B N 1
ATOM 1837 C CA . SER B 1 32 ? 12.125 -1.45 1.598 1 82.81 32 SER B CA 1
ATOM 1838 C C . SER B 1 32 ? 11.57 -1.843 0.233 1 82.81 32 SER B C 1
ATOM 1840 O O . SER B 1 32 ? 11.719 -1.101 -0.74 1 82.81 32 SER B O 1
ATOM 1842 N N . LEU B 1 33 ? 10.922 -2.967 0.213 1 89.25 33 LEU B N 1
ATOM 1843 C CA . LEU B 1 33 ? 10.383 -3.457 -1.054 1 89.25 33 LEU B CA 1
ATOM 1844 C C . LEU B 1 33 ? 8.922 -3.057 -1.216 1 89.25 33 LEU B C 1
ATOM 1846 O O . LEU B 1 33 ? 8.367 -3.156 -2.312 1 89.25 33 LEU B O 1
ATOM 1850 N N . TYR B 1 34 ? 8.344 -2.561 -0.196 1 90.88 34 TYR B N 1
ATOM 1851 C CA . TYR B 1 34 ? 6.914 -2.268 -0.253 1 90.88 34 TYR B CA 1
ATOM 1852 C C . TYR B 1 34 ? 6.629 -1.13 -1.227 1 90.88 34 TYR B C 1
ATOM 1854 O O . TYR B 1 34 ? 5.719 -1.228 -2.055 1 90.88 34 TYR B O 1
ATOM 1862 N N . GLY B 1 35 ? 7.402 -0.086 -1.156 1 93.19 35 GLY B N 1
ATOM 1863 C CA . GLY B 1 35 ? 7.211 1.038 -2.059 1 93.19 35 GLY B CA 1
ATOM 1864 C C . GLY B 1 35 ? 7.363 0.662 -3.521 1 93.19 35 GLY B C 1
ATOM 1865 O O . GLY B 1 35 ? 6.426 0.817 -4.309 1 93.19 35 GLY B O 1
ATOM 1866 N N . PRO B 1 36 ? 8.508 0.108 -3.887 1 93.12 36 PRO B N 1
ATOM 1867 C CA . PRO B 1 36 ? 8.703 -0.28 -5.285 1 93.12 36 PRO B CA 1
ATOM 1868 C C . PRO B 1 36 ? 7.688 -1.312 -5.762 1 93.12 36 PRO B C 1
ATOM 1870 O O . PRO B 1 36 ? 7.254 -1.267 -6.918 1 93.12 36 PRO B O 1
ATOM 1873 N N . THR B 1 37 ? 7.301 -2.223 -4.895 1 94.94 37 THR B N 1
ATOM 1874 C CA . THR B 1 37 ? 6.316 -3.221 -5.289 1 94.94 37 THR B CA 1
ATOM 1875 C C . THR B 1 37 ? 4.945 -2.578 -5.492 1 94.94 37 THR B C 1
ATOM 1877 O O . THR B 1 37 ? 4.242 -2.895 -6.453 1 94.94 37 THR B O 1
ATOM 1880 N N . ASN B 1 38 ? 4.57 -1.722 -4.582 1 96.56 38 ASN B N 1
ATOM 1881 C CA . ASN B 1 38 ? 3.332 -0.973 -4.773 1 96.56 38 ASN B CA 1
ATOM 1882 C C . ASN B 1 38 ? 3.328 -0.229 -6.105 1 96.56 38 ASN B C 1
ATOM 1884 O O . ASN B 1 38 ? 2.314 -0.21 -6.809 1 96.56 38 ASN B O 1
ATOM 1888 N N . SER B 1 39 ? 4.441 0.366 -6.418 1 95.12 39 SER B N 1
ATOM 1889 C CA . SER B 1 39 ? 4.574 1.091 -7.68 1 95.12 39 SER B CA 1
ATOM 1890 C C . SER B 1 39 ? 4.441 0.153 -8.875 1 95.12 39 SER B C 1
ATOM 1892 O O . SER B 1 39 ? 3.779 0.484 -9.859 1 95.12 39 SER B O 1
ATOM 1894 N N . LEU B 1 40 ? 5.07 -0.976 -8.773 1 95.81 40 LEU B N 1
ATOM 1895 C CA . LEU B 1 40 ? 4.961 -1.982 -9.82 1 95.81 40 LEU B CA 1
ATOM 1896 C C . LEU B 1 40 ? 3.508 -2.391 -10.031 1 95.81 40 LEU B C 1
ATOM 1898 O O . LEU B 1 40 ? 3.006 -2.363 -11.156 1 95.81 40 LEU B O 1
ATOM 1902 N N . LEU B 1 41 ? 2.822 -2.734 -9 1 96.88 41 LEU B N 1
ATOM 1903 C CA . LEU B 1 41 ? 1.452 -3.232 -9.07 1 96.88 41 LEU B CA 1
ATOM 1904 C C . LEU B 1 41 ? 0.508 -2.154 -9.594 1 96.88 41 LEU B C 1
ATOM 1906 O O . LEU B 1 41 ? -0.335 -2.426 -10.453 1 96.88 41 LEU B O 1
ATOM 1910 N N . THR B 1 42 ? 0.679 -0.964 -9.109 1 95.19 42 THR B N 1
ATOM 1911 C CA . THR B 1 42 ? -0.225 0.11 -9.508 1 95.19 42 THR B CA 1
ATOM 1912 C C . THR B 1 42 ? -0.015 0.479 -10.977 1 95.19 42 THR B C 1
ATOM 1914 O O . THR B 1 42 ? -0.916 1.021 -11.617 1 95.19 42 THR B O 1
ATOM 1917 N N . SER B 1 43 ? 1.127 0.223 -11.477 1 93.94 43 SER B N 1
ATOM 1918 C CA . SER B 1 43 ? 1.385 0.457 -12.898 1 93.94 43 SER B CA 1
ATOM 1919 C C . SER B 1 43 ? 0.594 -0.513 -13.773 1 93.94 43 SER B C 1
ATOM 1921 O O . SER B 1 43 ? 0.007 -0.112 -14.773 1 93.94 43 SER B O 1
ATOM 1923 N N . TYR B 1 44 ? 0.542 -1.738 -13.383 1 95 44 TYR B N 1
ATOM 1924 C CA . TYR B 1 44 ? -0.169 -2.75 -14.156 1 95 44 TYR B CA 1
ATOM 1925 C C . TYR B 1 44 ? -1.668 -2.689 -13.891 1 95 44 TYR B C 1
ATOM 1927 O O . TYR B 1 44 ? -2.475 -3.035 -14.758 1 95 44 TYR B O 1
ATOM 1935 N N . PHE B 1 45 ? -2.043 -2.291 -12.68 1 94.69 45 PHE B N 1
ATOM 1936 C CA . PHE B 1 45 ? -3.428 -2.275 -12.227 1 94.69 45 PHE B CA 1
ATOM 1937 C C . PHE B 1 45 ? -3.857 -0.863 -11.852 1 94.69 45 PHE B C 1
ATOM 1939 O O . PHE B 1 45 ? -3.996 -0.546 -10.664 1 94.69 45 PHE B O 1
ATOM 1946 N N . PRO B 1 46 ? -4.102 -0.109 -12.836 1 92 46 PRO B N 1
ATOM 1947 C CA . PRO B 1 46 ? -4.348 1.313 -12.586 1 92 46 PRO B CA 1
ATOM 1948 C C . PRO B 1 46 ? -5.73 1.582 -12 1 92 46 PRO B C 1
ATOM 1950 O O . PRO B 1 46 ? -6.699 0.91 -12.367 1 92 46 PRO B O 1
ATOM 1953 N N . ILE B 1 47 ? -5.828 2.564 -11.227 1 90.94 47 ILE B N 1
ATOM 1954 C CA . ILE B 1 47 ? -7.031 2.959 -10.508 1 90.94 47 ILE B CA 1
ATOM 1955 C C . ILE B 1 47 ? -8.109 3.398 -11.492 1 90.94 47 ILE B C 1
ATOM 1957 O O . ILE B 1 47 ? -9.297 3.184 -11.258 1 90.94 47 ILE B O 1
ATOM 1961 N N . ILE B 1 48 ? -7.738 3.984 -12.594 1 87.94 48 ILE B N 1
ATOM 1962 C CA . ILE B 1 48 ? -8.68 4.504 -13.578 1 87.94 48 ILE B CA 1
ATOM 1963 C C . ILE B 1 48 ? -9.5 3.355 -14.164 1 87.94 48 ILE B C 1
ATOM 1965 O O . ILE B 1 48 ? -10.578 3.576 -14.719 1 87.94 48 ILE B O 1
ATOM 1969 N N . ARG B 1 49 ? -8.984 2.17 -14.031 1 89.81 49 ARG B N 1
ATOM 1970 C CA . ARG B 1 49 ? -9.695 0.982 -14.492 1 89.81 49 ARG B CA 1
ATOM 1971 C C . ARG B 1 49 ? -10.336 0.234 -13.328 1 89.81 49 ARG B C 1
ATOM 1973 O O . ARG B 1 49 ? -10.633 -0.958 -13.438 1 89.81 49 ARG B O 1
ATOM 1980 N N . GLU B 1 50 ? -10.391 0.852 -12.188 1 91.69 50 GLU B N 1
ATOM 1981 C CA . GLU B 1 50 ? -11.07 0.383 -10.992 1 91.69 50 GLU B CA 1
ATOM 1982 C C . GLU B 1 50 ? -10.344 -0.803 -10.367 1 91.69 50 GLU B C 1
ATOM 1984 O O . GLU B 1 50 ? -10.969 -1.738 -9.867 1 91.69 50 GLU B O 1
ATOM 1989 N N . PHE B 1 51 ? -9.086 -0.827 -10.57 1 94.19 51 PHE B N 1
ATOM 1990 C CA . PHE B 1 51 ? -8.266 -1.722 -9.773 1 94.19 51 PHE B CA 1
ATOM 1991 C C . PHE B 1 51 ? -7.867 -1.059 -8.453 1 94.19 51 PHE B C 1
ATOM 1993 O O . PHE B 1 51 ? -7.777 0.168 -8.375 1 94.19 51 PHE B O 1
ATOM 2000 N N . MET B 1 52 ? -7.656 -1.83 -7.492 1 95.12 52 MET B N 1
ATOM 2001 C CA . MET B 1 52 ? -7.172 -1.338 -6.207 1 95.12 52 MET B CA 1
ATOM 2002 C C . MET B 1 52 ? -6.09 -2.258 -5.648 1 95.12 52 MET B C 1
ATOM 2004 O O . MET B 1 52 ? -6.258 -3.479 -5.625 1 95.12 52 MET B O 1
ATOM 2008 N N . VAL B 1 53 ? -4.969 -1.668 -5.309 1 96.88 53 VAL B N 1
ATOM 2009 C CA . VAL B 1 53 ? -3.918 -2.379 -4.594 1 96.88 53 VAL B CA 1
ATOM 2010 C C . VAL B 1 53 ? -4.062 -2.141 -3.092 1 96.88 53 VAL B C 1
ATOM 2012 O O . VAL B 1 53 ? -4 -0.998 -2.631 1 96.88 53 VAL B O 1
ATOM 2015 N N . LYS B 1 54 ? -4.266 -3.193 -2.365 1 93.31 54 LYS B N 1
ATOM 2016 C CA . LYS B 1 54 ? -4.457 -3.127 -0.92 1 93.31 54 LYS B CA 1
ATOM 2017 C C . LYS B 1 54 ? -3.223 -3.631 -0.178 1 93.31 54 LYS B C 1
ATOM 2019 O O . LYS B 1 54 ? -2.963 -4.836 -0.143 1 93.31 54 LYS B O 1
ATOM 2024 N N . PRO B 1 55 ? -2.498 -2.668 0.462 1 92.62 55 PRO B N 1
ATOM 2025 C CA . PRO B 1 55 ? -1.443 -3.168 1.346 1 92.62 55 PRO B CA 1
ATOM 2026 C C . PRO B 1 55 ? -1.994 -3.883 2.578 1 92.62 55 PRO B C 1
ATOM 2028 O O . PRO B 1 55 ? -3.023 -3.475 3.123 1 92.62 55 PRO B O 1
ATOM 2031 N N . GLN B 1 56 ? -1.448 -4.973 2.951 1 78.38 56 GLN B N 1
ATOM 2032 C CA . GLN B 1 56 ? -1.757 -5.715 4.168 1 78.38 56 GLN B CA 1
ATOM 2033 C C . GLN B 1 56 ? -3.24 -6.066 4.238 1 78.38 56 GLN B C 1
ATOM 2035 O O . GLN B 1 56 ? -3.881 -5.871 5.27 1 78.38 56 GLN B O 1
ATOM 2040 N N . GLY B 1 57 ? -3.744 -6.461 3.15 1 72.56 57 GLY B N 1
ATOM 2041 C CA . GLY B 1 57 ? -5.137 -6.879 3.131 1 72.56 57 GLY B CA 1
ATOM 2042 C C . GLY B 1 57 ? -5.406 -8.094 3.996 1 72.56 57 GLY B C 1
ATOM 2043 O O . GLY B 1 57 ? -4.621 -9.047 4 1 72.56 57 GLY B O 1
ATOM 2044 N N . LYS B 1 58 ? -6.414 -8.008 4.781 1 64.31 58 LYS B N 1
ATOM 2045 C CA . LYS B 1 58 ? -6.73 -9.109 5.684 1 64.31 58 LYS B CA 1
ATOM 2046 C C . LYS B 1 58 ? -7.641 -10.125 5.004 1 64.31 58 LYS B C 1
ATOM 2048 O O . LYS B 1 58 ? -8.578 -9.758 4.301 1 64.31 58 LYS B O 1
ATOM 2053 N N . ILE B 1 59 ? -7.227 -11.266 5.078 1 61.19 59 ILE B N 1
ATOM 2054 C CA . ILE B 1 59 ? -8.07 -12.391 4.68 1 61.19 59 ILE B CA 1
ATOM 2055 C C . ILE B 1 59 ? -8.609 -13.094 5.922 1 61.19 59 ILE B C 1
ATOM 2057 O O . ILE B 1 59 ? -7.879 -13.805 6.609 1 61.19 59 ILE B O 1
ATOM 2061 N N . ARG B 1 60 ? -9.828 -12.859 6.207 1 62.62 60 ARG B N 1
ATOM 2062 C CA . ARG B 1 60 ? -10.461 -13.453 7.383 1 62.62 60 ARG B CA 1
ATOM 2063 C C . ARG B 1 60 ? -10.992 -14.844 7.074 1 62.62 60 ARG B C 1
ATOM 2065 O O . ARG B 1 60 ? -11.398 -15.125 5.945 1 62.62 60 ARG B O 1
ATOM 2072 N N . PRO B 1 61 ? -10.836 -15.562 8.078 1 58.59 61 PRO B N 1
ATOM 2073 C CA . PRO B 1 61 ? -11.367 -16.906 7.855 1 58.59 61 PRO B CA 1
ATOM 2074 C C . PRO B 1 61 ? -12.891 -16.922 7.684 1 58.59 61 PRO B C 1
ATOM 2076 O O . PRO B 1 61 ? -13.578 -16.031 8.188 1 58.59 61 PRO B O 1
ATOM 2079 N N . GLU B 1 62 ? -13.289 -17.891 6.871 1 57.78 62 GLU B N 1
ATOM 2080 C CA . GLU B 1 62 ? -14.719 -18.094 6.664 1 57.78 62 GLU B CA 1
ATOM 2081 C C . GLU B 1 62 ? -15.43 -18.391 7.98 1 57.78 62 GLU B C 1
ATOM 2083 O O . GLU B 1 62 ? -14.844 -18.969 8.898 1 57.78 62 GLU B O 1
ATOM 2088 N N . PHE B 1 63 ? -16.562 -17.734 8.055 1 50.34 63 PHE B N 1
ATOM 2089 C CA . PHE B 1 63 ? -17.438 -18.109 9.164 1 50.34 63 PHE B CA 1
ATOM 2090 C C . PHE B 1 63 ? -17.859 -19.562 9.047 1 50.34 63 PHE B C 1
ATOM 2092 O O . PHE B 1 63 ? -18.375 -19.984 8.016 1 50.34 63 PHE B O 1
ATOM 2099 N N . VAL B 1 64 ? -17.188 -20.328 9.93 1 50.03 64 VAL B N 1
ATOM 2100 C CA . VAL B 1 64 ? -17.703 -21.688 9.977 1 50.03 64 VAL B CA 1
ATOM 2101 C C . VAL B 1 64 ? -18.891 -21.766 10.922 1 50.03 64 VAL B C 1
ATOM 2103 O O . VAL B 1 64 ? -18.844 -21.281 12.047 1 50.03 64 VAL B O 1
ATOM 2106 N N . ASN B 1 65 ? -20.031 -21.984 10.383 1 47.69 65 ASN B N 1
ATOM 2107 C CA . ASN B 1 65 ? -21.328 -22.094 11.047 1 47.69 65 ASN B CA 1
ATOM 2108 C C . ASN B 1 65 ? -21.203 -22.812 12.391 1 47.69 65 ASN B C 1
ATOM 2110 O O . ASN B 1 65 ? -22.125 -22.734 13.219 1 47.69 65 ASN B O 1
ATOM 2114 N N . ASP B 1 66 ? -20.297 -23.703 12.414 1 46.97 66 ASP B N 1
ATOM 2115 C CA . ASP B 1 66 ? -20.359 -24.469 13.648 1 46.97 66 ASP B CA 1
ATOM 2116 C C . ASP B 1 66 ? -20 -23.609 14.859 1 46.97 66 ASP B C 1
ATOM 2118 O O . ASP B 1 66 ? -19.797 -24.125 15.961 1 46.97 66 ASP B O 1
ATOM 2122 N N . ILE B 1 67 ? -19.734 -22.422 14.5 1 46.38 67 ILE B N 1
ATOM 2123 C CA . ILE B 1 67 ? -19.438 -21.562 15.648 1 46.38 67 ILE B CA 1
ATOM 2124 C C . ILE B 1 67 ? -20.75 -21.141 16.328 1 46.38 67 ILE B C 1
ATOM 2126 O O . ILE B 1 67 ? -21.828 -21.219 15.727 1 46.38 67 ILE B O 1
ATOM 2130 N N . ASP B 1 68 ? -20.609 -20.578 17.594 1 46.78 68 ASP B N 1
ATOM 2131 C CA . ASP B 1 68 ? -21.734 -20.219 18.438 1 46.78 68 ASP B CA 1
ATOM 2132 C C . ASP B 1 68 ? -22.797 -19.453 17.656 1 46.78 68 ASP B C 1
ATOM 2134 O O . ASP B 1 68 ? -22.484 -18.469 16.969 1 46.78 68 ASP B O 1
ATOM 2138 N N . PRO B 1 69 ? -23.906 -20.203 17.422 1 50.97 69 PRO B N 1
ATOM 2139 C CA . PRO B 1 69 ? -25.062 -19.656 16.703 1 50.97 69 PRO B CA 1
ATOM 2140 C C . PRO B 1 69 ? -25.281 -18.172 16.984 1 50.97 69 PRO B C 1
ATOM 2142 O O . PRO B 1 69 ? -25.953 -17.484 16.203 1 50.97 69 PRO B O 1
ATOM 2145 N N . ASN B 1 70 ? -24.766 -17.734 18.062 1 48.22 70 ASN B N 1
ATOM 2146 C CA . ASN B 1 70 ? -24.984 -16.344 18.469 1 48.22 70 ASN B CA 1
ATOM 2147 C C . ASN B 1 70 ? -23.984 -15.406 17.828 1 48.22 70 ASN B C 1
ATOM 2149 O O . ASN B 1 70 ? -24.078 -14.188 17.984 1 48.22 70 ASN B O 1
ATOM 2153 N N . VAL B 1 71 ? -23.109 -16.141 17.25 1 47.88 71 VAL B N 1
ATOM 2154 C CA . VAL B 1 71 ? -22.094 -15.273 16.625 1 47.88 71 VAL B CA 1
ATOM 2155 C C . VAL B 1 71 ? -22.516 -14.922 15.203 1 47.88 71 VAL B C 1
ATOM 2157 O O . VAL B 1 71 ? -22.688 -15.805 14.359 1 47.88 71 VAL B O 1
ATOM 2160 N N . ARG B 1 72 ? -23.047 -13.703 15.086 1 49.41 72 ARG B N 1
ATOM 2161 C CA . ARG B 1 72 ? -23.5 -13.211 13.789 1 49.41 72 ARG B CA 1
ATOM 2162 C C . ARG B 1 72 ? -22.328 -13.023 12.836 1 49.41 72 ARG B C 1
ATOM 2164 O O . ARG B 1 72 ? -21.312 -12.43 13.195 1 49.41 72 ARG B O 1
ATOM 2171 N N . ALA B 1 73 ? -22.422 -13.727 11.742 1 47.88 73 ALA B N 1
ATOM 2172 C CA . ALA B 1 73 ? -21.453 -13.617 10.664 1 47.88 73 ALA B CA 1
ATOM 2173 C C . ALA B 1 73 ? -21.344 -12.18 10.164 1 47.88 73 ALA B C 1
ATOM 2175 O O . ALA B 1 73 ? -22.266 -11.383 10.352 1 47.88 73 ALA B O 1
ATOM 2176 N N . SER B 1 74 ? -20.047 -11.75 9.93 1 55.09 74 SER B N 1
ATOM 2177 C CA . SER 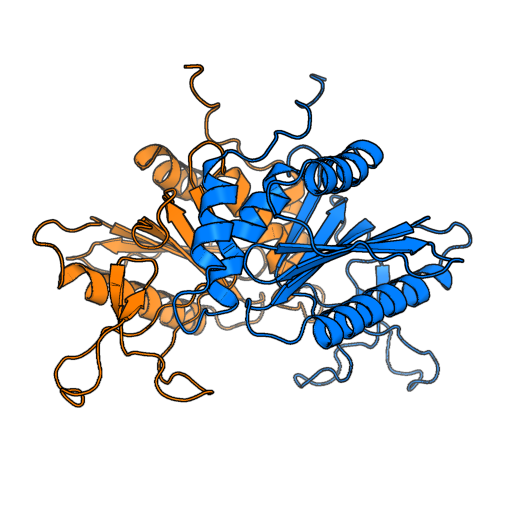B 1 74 ? -19.812 -10.477 9.25 1 55.09 74 SER B CA 1
ATOM 2178 C C . SER B 1 74 ? -19.297 -10.703 7.828 1 55.09 74 SER B C 1
ATOM 2180 O O . SER B 1 74 ? -18.906 -11.812 7.469 1 55.09 74 SER B O 1
ATOM 2182 N N . PHE B 1 75 ? -19.594 -9.766 7 1 55.44 75 PHE B N 1
ATOM 2183 C CA . PHE B 1 75 ? -19.094 -9.859 5.629 1 55.44 75 PHE B CA 1
ATOM 2184 C C . PHE B 1 75 ? -17.828 -9.023 5.453 1 55.44 75 PHE B C 1
ATOM 2186 O O . PHE B 1 75 ? -17.719 -7.93 6.008 1 55.44 75 PHE B O 1
ATOM 2193 N N . ASP B 1 76 ? -16.938 -9.734 4.816 1 57.62 76 ASP B N 1
ATOM 2194 C CA . ASP B 1 76 ? -15.719 -9 4.527 1 57.62 76 ASP B CA 1
ATOM 2195 C C . ASP B 1 76 ? -15.805 -8.297 3.172 1 57.62 76 ASP B C 1
ATOM 2197 O O . ASP B 1 76 ? -16.875 -8.234 2.57 1 57.62 76 ASP B O 1
ATOM 2201 N N . SER B 1 77 ? -14.789 -7.648 2.816 1 58.97 77 SER B N 1
ATOM 2202 C CA . SER B 1 77 ? -14.773 -6.84 1.604 1 58.97 77 SER B CA 1
ATOM 2203 C C . SER B 1 77 ? -14.898 -7.707 0.356 1 58.97 77 SER B C 1
ATOM 2205 O O . SER B 1 77 ? -15.109 -7.195 -0.745 1 58.97 77 SER B O 1
ATOM 2207 N N . TYR B 1 78 ? -14.828 -8.984 0.572 1 60.81 78 TYR B N 1
ATOM 2208 C CA . TYR B 1 78 ? -14.93 -9.914 -0.547 1 60.81 78 TYR B CA 1
ATOM 2209 C C . TYR B 1 78 ? -16.281 -10.625 -0.544 1 60.81 78 TYR B C 1
ATOM 2211 O O . TYR B 1 78 ? -16.469 -11.617 -1.259 1 60.81 78 TYR B O 1
ATOM 2219 N N . HIS B 1 79 ? -17.094 -10.117 0.323 1 57.12 79 HIS B N 1
ATOM 2220 C CA . HIS B 1 79 ? -18.469 -10.578 0.468 1 57.12 79 HIS B CA 1
ATOM 2221 C C . HIS B 1 79 ? -18.516 -12.008 1 1 57.12 79 HIS B C 1
ATOM 2223 O O . HIS B 1 79 ? -19.438 -12.766 0.667 1 57.12 79 HIS B O 1
ATOM 2229 N N . ALA B 1 80 ? -17.516 -12.328 1.648 1 55 80 ALA B N 1
ATOM 2230 C CA . ALA B 1 80 ? -17.516 -13.641 2.291 1 55 80 ALA B CA 1
ATOM 2231 C C . ALA B 1 80 ? -17.922 -13.531 3.758 1 55 80 ALA B C 1
ATOM 2233 O O . ALA B 1 80 ? -17.594 -12.547 4.43 1 55 80 ALA B O 1
ATOM 2234 N N . GLU B 1 81 ? -18.75 -14.352 4.109 1 55.69 81 GLU B N 1
ATOM 2235 C CA . GLU B 1 81 ? -19.109 -14.414 5.523 1 55.69 81 GLU B CA 1
ATOM 2236 C C . GLU B 1 81 ? -17.891 -14.789 6.375 1 55.69 81 GLU B C 1
ATOM 2238 O O . GLU B 1 81 ? -17.219 -15.781 6.098 1 55.69 81 GLU B O 1
ATOM 2243 N N . VAL B 1 82 ? -17.625 -13.93 7.262 1 57.47 82 VAL B N 1
ATOM 2244 C CA . VAL B 1 82 ? -16.438 -14.156 8.07 1 57.47 82 VAL B CA 1
ATOM 2245 C C . VAL B 1 82 ? -16.781 -14.047 9.555 1 57.47 82 VAL B C 1
ATOM 2247 O O . VAL B 1 82 ? -17.844 -13.508 9.906 1 57.47 82 VAL B O 1
ATOM 2250 N N . LEU B 1 83 ? -16.062 -14.734 10.492 1 60.53 83 LEU B N 1
ATOM 2251 C CA . LEU B 1 83 ? -16.219 -14.617 11.938 1 60.53 83 LEU B CA 1
ATOM 2252 C C . LEU B 1 83 ? -16.156 -13.156 12.367 1 60.53 83 LEU B C 1
ATOM 2254 O O . LEU B 1 83 ? -15.281 -12.406 11.922 1 60.53 83 LEU B O 1
ATOM 2258 N N . PRO B 1 84 ? -17.328 -12.859 13.047 1 53.22 84 PRO B N 1
ATOM 2259 C CA . PRO B 1 84 ? -17.312 -11.469 13.508 1 53.22 84 PRO B CA 1
ATOM 2260 C C . PRO B 1 84 ? -16.109 -11.156 14.383 1 53.22 84 PRO B C 1
ATOM 2262 O O . PRO B 1 84 ? -15.547 -12.055 15.016 1 53.22 84 PRO B O 1
ATOM 2265 N N . ARG B 1 85 ? -15.719 -10.016 14.32 1 52.06 85 ARG B N 1
ATOM 2266 C CA . ARG B 1 85 ? -14.617 -9.586 15.164 1 52.06 85 ARG B CA 1
ATOM 2267 C C . ARG B 1 85 ? -14.992 -9.672 16.641 1 52.06 85 ARG B C 1
ATOM 2269 O O . ARG B 1 85 ? -15.883 -8.961 17.109 1 52.06 85 ARG B O 1
ATOM 2276 N N . VAL B 1 86 ? -15.25 -10.844 17.109 1 44.47 86 VAL B N 1
ATOM 2277 C CA . VAL B 1 86 ? -15.641 -10.703 18.5 1 44.47 86 VAL B CA 1
ATOM 2278 C C . VAL B 1 86 ? -14.773 -9.648 19.172 1 44.47 86 VAL B C 1
ATOM 2280 O O . VAL B 1 86 ? -15.281 -8.758 19.859 1 44.47 86 VAL B O 1
ATOM 2283 N N . PHE B 1 87 ? -13.539 -10.148 19.969 1 36.81 87 PHE B N 1
ATOM 2284 C CA . PHE B 1 87 ? -12.75 -9.414 20.938 1 36.81 87 PHE B CA 1
ATOM 2285 C C . PHE B 1 87 ? -11.68 -8.57 20.266 1 36.81 87 PHE B C 1
ATOM 2287 O O . PHE B 1 87 ? -11.234 -8.906 19.156 1 36.81 87 PHE B O 1
ATOM 2294 N N . GLN B 1 88 ? -11.477 -7.32 20.641 1 38.16 88 GLN B N 1
ATOM 2295 C CA . GLN B 1 88 ? -10.289 -6.473 20.625 1 38.16 88 GLN B CA 1
ATOM 2296 C C . GLN B 1 88 ? -9.023 -7.301 20.812 1 38.16 88 GLN B C 1
ATOM 2298 O O . GLN B 1 88 ? -8.891 -8.039 21.781 1 38.16 88 GLN B O 1
ATOM 2303 N N . GLY B 1 89 ? -8.406 -7.926 19.703 1 40.22 89 GLY B N 1
ATOM 2304 C CA . GLY B 1 89 ? -7.141 -8.648 19.734 1 40.22 89 GLY B CA 1
ATOM 2305 C C . GLY B 1 89 ? -6.863 -9.422 18.469 1 40.22 89 GLY B C 1
ATOM 2306 O O . GLY B 1 89 ? -7.523 -9.211 17.453 1 40.22 89 GLY B O 1
ATOM 2307 N N . SER B 1 90 ? -5.953 -10.492 18.641 1 44.94 90 SER B N 1
ATOM 2308 C CA . SER B 1 90 ? -5.344 -11.398 17.672 1 44.94 90 SER B CA 1
ATOM 2309 C C . SER B 1 90 ? -6.402 -12.227 16.953 1 44.94 90 SER B C 1
ATOM 2311 O O . SER B 1 90 ? -7.211 -12.898 17.594 1 44.94 90 SER B O 1
ATOM 2313 N N . GLU B 1 91 ? -7.094 -11.648 16.016 1 49.09 91 GLU B N 1
ATOM 2314 C CA . GLU B 1 91 ? -7.949 -12.516 15.227 1 49.09 91 GLU B CA 1
ATOM 2315 C C . GLU B 1 91 ? -7.215 -13.797 14.82 1 49.09 91 GLU B C 1
ATOM 2317 O O . GLU B 1 91 ? -6.199 -13.734 14.117 1 49.09 91 GLU B O 1
ATOM 2322 N N . LEU B 1 92 ? -7.418 -14.789 15.508 1 50.75 92 LEU B N 1
ATOM 2323 C CA . LEU B 1 92 ? -6.824 -16.094 15.211 1 50.75 92 LEU B CA 1
ATOM 2324 C C . LEU B 1 92 ? -7.113 -16.5 13.773 1 50.75 92 LEU B C 1
ATOM 2326 O O . LEU B 1 92 ? -8.242 -16.359 13.297 1 50.75 92 LEU B O 1
ATOM 2330 N N . GLY B 1 93 ? -6.082 -16.656 13.039 1 57.12 93 GLY B N 1
ATOM 2331 C CA . GLY B 1 93 ? -6.168 -17.281 11.734 1 57.12 93 GLY B CA 1
ATOM 2332 C C . GLY B 1 93 ? -6.203 -16.281 10.594 1 57.12 93 GLY B C 1
ATOM 2333 O O . GLY B 1 93 ? -6.383 -16.656 9.438 1 57.12 93 GLY B O 1
ATOM 2334 N N . VAL B 1 94 ? -6.227 -15.031 10.969 1 59 94 VAL B N 1
ATOM 2335 C CA . VAL B 1 94 ? -6.203 -14.008 9.93 1 59 94 VAL B CA 1
ATOM 2336 C C . VAL B 1 94 ? -4.867 -14.047 9.195 1 59 94 VAL B C 1
ATOM 2338 O O . VAL B 1 94 ? -3.809 -14.141 9.828 1 59 94 VAL B O 1
ATOM 2341 N N . LYS B 1 95 ? -5.059 -14.203 7.82 1 64.88 95 LYS B N 1
ATOM 2342 C CA . LYS B 1 95 ? -3.883 -14.141 6.953 1 64.88 95 LYS B CA 1
ATOM 2343 C C . LYS B 1 95 ? -3.727 -12.75 6.336 1 64.88 95 LYS B C 1
ATOM 2345 O O . LYS B 1 95 ? -4.711 -12.133 5.926 1 64.88 95 LYS B O 1
ATOM 2350 N N . ILE B 1 96 ? -2.523 -12.367 6.32 1 75.62 96 ILE B N 1
ATOM 2351 C CA . ILE B 1 96 ? -2.299 -11 5.859 1 75.62 96 ILE B CA 1
ATOM 2352 C C . ILE B 1 96 ? -1.168 -10.984 4.832 1 75.62 96 ILE B C 1
ATOM 2354 O O . ILE B 1 96 ? -0.007 -10.758 5.18 1 75.62 96 ILE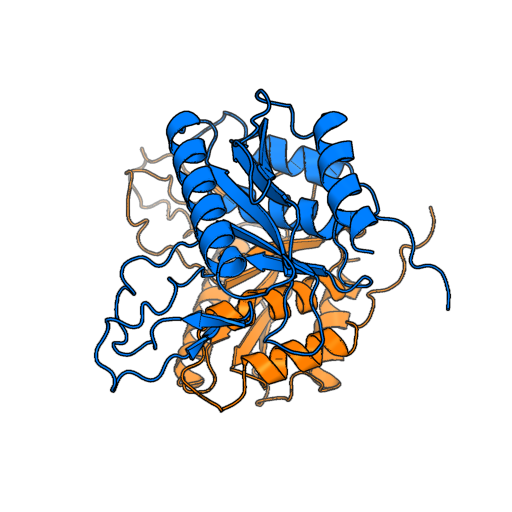 B O 1
ATOM 2358 N N . PRO B 1 97 ? -1.615 -11.352 3.549 1 86.5 97 PRO B N 1
ATOM 2359 C CA . PRO B 1 97 ? -0.582 -11.109 2.539 1 86.5 97 PRO B CA 1
ATOM 2360 C C . PRO B 1 97 ? -0.093 -9.664 2.529 1 86.5 97 PRO B C 1
ATOM 2362 O O . PRO B 1 97 ? -0.779 -8.773 3.039 1 86.5 97 PRO B O 1
ATOM 2365 N N . ASP B 1 98 ? 0.999 -9.469 1.975 1 88.25 98 ASP B N 1
ATOM 2366 C CA . ASP B 1 98 ? 1.568 -8.125 1.972 1 88.25 98 ASP B CA 1
ATOM 2367 C C . ASP B 1 98 ? 0.746 -7.18 1.096 1 88.25 98 ASP B C 1
ATOM 2369 O O . ASP B 1 98 ? 0.583 -6.004 1.425 1 88.25 98 ASP B O 1
ATOM 2373 N N . PHE B 1 99 ? 0.265 -7.703 -0.087 1 94.69 99 PHE B N 1
ATOM 2374 C CA . PHE B 1 99 ? -0.645 -6.941 -0.935 1 94.69 99 PHE B CA 1
ATOM 2375 C C . PHE B 1 99 ? -1.751 -7.836 -1.482 1 94.69 99 PHE B C 1
ATOM 2377 O O . PHE B 1 99 ? -1.545 -9.039 -1.682 1 94.69 99 PHE B O 1
ATOM 2384 N N . ILE B 1 100 ? -2.879 -7.23 -1.72 1 93.5 100 ILE B N 1
ATOM 2385 C CA . ILE B 1 100 ? -3.955 -7.824 -2.506 1 93.5 100 ILE B CA 1
ATOM 2386 C C . ILE B 1 100 ? -4.367 -6.867 -3.621 1 93.5 100 ILE B C 1
ATOM 2388 O O . ILE B 1 100 ? -4.57 -5.672 -3.381 1 93.5 100 ILE B O 1
ATOM 2392 N N . VAL B 1 101 ? -4.352 -7.379 -4.809 1 95.81 101 VAL B N 1
ATOM 2393 C CA . VAL B 1 101 ? -4.91 -6.613 -5.918 1 95.81 101 VAL B CA 1
ATOM 2394 C C . VAL B 1 101 ? -6.348 -7.059 -6.18 1 95.81 101 VAL B C 1
ATOM 2396 O O . VAL B 1 101 ? -6.621 -8.258 -6.293 1 95.81 101 VAL B O 1
ATOM 2399 N N . VAL B 1 102 ? -7.25 -6.086 -6.289 1 93.06 102 VAL B N 1
ATOM 2400 C CA . VAL B 1 102 ? -8.656 -6.422 -6.504 1 93.06 102 VAL B CA 1
ATOM 2401 C C . VAL B 1 102 ? -9.227 -5.57 -7.637 1 93.06 102 VAL B C 1
ATOM 2403 O O . VAL B 1 102 ? -8.68 -4.516 -7.961 1 93.06 102 VAL B O 1
ATOM 2406 N N . LYS B 1 103 ? -10.188 -6.121 -8.281 1 91.75 103 LYS B N 1
ATOM 2407 C CA . LYS B 1 103 ? -11.133 -5.293 -9.023 1 91.75 103 LYS B CA 1
ATOM 2408 C C . LYS B 1 103 ? -12.195 -4.699 -8.094 1 91.75 103 LYS B C 1
ATOM 2410 O O . LYS B 1 103 ? -12.93 -5.438 -7.43 1 91.75 103 LYS B O 1
ATOM 2415 N N . ALA B 1 104 ? -12.133 -3.387 -8.008 1 86.38 104 ALA B N 1
ATOM 2416 C CA . ALA B 1 104 ? -12.914 -2.738 -6.949 1 86.38 104 ALA B CA 1
ATOM 2417 C C . ALA B 1 104 ? -14.133 -2.023 -7.527 1 86.38 104 ALA B C 1
ATOM 2419 O O . ALA B 1 104 ? -14.242 -1.863 -8.742 1 86.38 104 ALA B O 1
ATOM 2420 N N . THR B 1 105 ? -15.18 -1.879 -6.809 1 74.75 105 THR B N 1
ATOM 2421 C CA . THR B 1 105 ? -16.328 -1.018 -7.078 1 74.75 105 THR B CA 1
ATOM 2422 C C . THR B 1 105 ? -16.516 -0.004 -5.957 1 74.75 105 THR B C 1
ATOM 2424 O O . THR B 1 105 ? -15.703 0.066 -5.027 1 74.75 105 THR B O 1
ATOM 2427 N N . GLU B 1 106 ? -17.547 0.75 -6.105 1 73.19 106 GLU B N 1
ATOM 2428 C CA . GLU B 1 106 ? -17.844 1.747 -5.082 1 73.19 106 GLU B CA 1
ATOM 2429 C C . GLU B 1 106 ? -18.328 1.088 -3.795 1 73.19 106 GLU B C 1
ATOM 2431 O O . GLU B 1 106 ? -18.25 1.682 -2.719 1 73.19 106 GLU B O 1
ATOM 2436 N N . SER B 1 107 ? -18.766 -0.138 -4 1 73.62 107 SER B N 1
ATOM 2437 C CA . SER B 1 107 ? -19.219 -0.873 -2.824 1 73.62 107 SER B CA 1
ATOM 2438 C C . SER B 1 107 ? -18.062 -1.565 -2.123 1 73.62 107 SER B C 1
ATOM 2440 O O . SER B 1 107 ? -17.156 -2.08 -2.779 1 73.62 107 SER B O 1
ATOM 2442 N N . LYS B 1 108 ? -18.078 -1.549 -0.792 1 68.38 108 LYS B N 1
ATOM 2443 C CA . LYS B 1 108 ? -16.984 -2.129 -0.015 1 68.38 108 LYS B CA 1
ATOM 2444 C C . LYS B 1 108 ? -17.078 -3.652 0.017 1 68.38 108 LYS B C 1
ATOM 2446 O O . LYS B 1 108 ? -16.125 -4.332 0.403 1 68.38 108 LYS B O 1
ATOM 2451 N N . ASP B 1 109 ? -18.156 -4.207 -0.412 1 67.81 109 ASP B N 1
ATOM 2452 C CA . ASP B 1 109 ? -18.391 -5.625 -0.154 1 67.81 109 ASP B CA 1
ATOM 2453 C C . ASP B 1 109 ? -18.312 -6.438 -1.444 1 67.81 109 ASP B C 1
ATOM 2455 O O . ASP B 1 109 ? -18.734 -7.598 -1.479 1 67.81 109 ASP B O 1
ATOM 2459 N N . ASN B 1 110 ? -17.688 -5.953 -2.531 1 75.56 110 ASN B N 1
ATOM 2460 C CA . ASN B 1 110 ? -17.75 -6.703 -3.781 1 75.56 110 ASN B CA 1
ATOM 2461 C C . ASN B 1 110 ? -16.438 -6.637 -4.547 1 75.56 110 ASN B C 1
ATOM 2463 O O . ASN B 1 110 ? -16.422 -6.59 -5.777 1 75.56 110 ASN B O 1
ATOM 2467 N N . ASP B 1 111 ? -15.445 -6.68 -3.777 1 84.75 111 ASP B N 1
ATOM 2468 C CA . ASP B 1 111 ? -14.164 -6.684 -4.469 1 84.75 111 ASP B CA 1
ATOM 2469 C C . ASP B 1 111 ? -13.852 -8.062 -5.047 1 84.75 111 ASP B C 1
ATOM 2471 O O . ASP B 1 111 ? -14.125 -9.086 -4.41 1 84.75 111 ASP B O 1
ATOM 2475 N N . LYS B 1 112 ? -13.445 -8.117 -6.207 1 86.44 112 LYS B N 1
ATOM 2476 C CA . LYS B 1 112 ? -12.938 -9.352 -6.793 1 86.44 112 LYS B CA 1
ATOM 2477 C C . LYS B 1 112 ? -11.43 -9.461 -6.625 1 86.44 112 LYS B C 1
ATOM 2479 O O . LYS B 1 112 ? -10.672 -8.672 -7.199 1 86.44 112 LYS B O 1
ATOM 2484 N N . VAL B 1 113 ? -11.031 -10.438 -5.918 1 89.31 113 VAL B N 1
ATOM 2485 C CA . VAL B 1 113 ? -9.602 -10.641 -5.688 1 89.31 113 VAL B CA 1
ATOM 2486 C C . VAL B 1 113 ? -8.945 -11.188 -6.953 1 89.31 113 VAL B C 1
ATOM 2488 O O . VAL B 1 113 ? -9.445 -12.148 -7.551 1 89.31 113 VAL B O 1
ATOM 2491 N N . LEU B 1 114 ? -7.824 -10.625 -7.344 1 92.5 114 LEU B N 1
ATOM 2492 C CA . LEU B 1 114 ? -7.156 -11.016 -8.578 1 92.5 114 LEU B CA 1
ATOM 2493 C C . LEU B 1 114 ? -5.785 -11.617 -8.297 1 92.5 114 LEU B C 1
ATOM 2495 O O . LEU B 1 114 ? -5.402 -12.617 -8.906 1 92.5 114 LEU B O 1
ATOM 2499 N N . LEU B 1 115 ? -5.086 -11.016 -7.391 1 95.56 115 LEU B N 1
ATOM 2500 C CA . LEU B 1 115 ? -3.678 -11.328 -7.184 1 95.56 115 LEU B CA 1
ATOM 2501 C C . LEU B 1 115 ? -3.291 -11.141 -5.719 1 95.56 115 LEU B C 1
ATOM 2503 O O . LEU B 1 115 ? -3.586 -10.109 -5.121 1 95.56 115 LEU B O 1
ATOM 2507 N N . LEU B 1 116 ? -2.734 -12.133 -5.094 1 94.56 116 LEU B N 1
ATOM 2508 C CA . LEU B 1 116 ? -2.098 -12.023 -3.785 1 94.56 116 LEU B CA 1
ATOM 2509 C C . LEU B 1 116 ? -0.584 -11.914 -3.926 1 94.56 116 LEU B C 1
ATOM 2511 O O . LEU B 1 116 ? 0.023 -12.609 -4.738 1 94.56 116 LEU B O 1
ATOM 2515 N N . VAL B 1 117 ? 0.033 -11.016 -3.143 1 96.19 117 VAL B N 1
ATOM 2516 C CA . VAL B 1 117 ? 1.465 -10.766 -3.26 1 96.19 117 VAL B CA 1
ATOM 2517 C C . VAL B 1 117 ? 2.131 -10.922 -1.896 1 96.19 117 VAL B C 1
ATOM 2519 O O . VAL B 1 117 ? 1.64 -10.406 -0.892 1 96.19 117 VAL B O 1
ATOM 2522 N N . GLU B 1 118 ? 3.143 -11.633 -1.873 1 91.88 118 GLU B N 1
ATOM 2523 C CA . GLU B 1 118 ? 4 -11.797 -0.704 1 91.88 118 GLU B CA 1
ATOM 2524 C C . GLU B 1 118 ? 5.43 -11.352 -0.996 1 91.88 118 GLU B C 1
ATOM 2526 O O . GLU B 1 118 ? 5.953 -11.602 -2.082 1 91.88 118 GLU B O 1
ATOM 2531 N N . ILE B 1 119 ? 6 -10.703 -0.023 1 90 119 ILE B N 1
ATOM 2532 C CA . ILE B 1 119 ? 7.336 -10.148 -0.196 1 90 119 ILE B CA 1
ATOM 2533 C C . ILE B 1 119 ? 8.273 -10.703 0.876 1 90 119 ILE B C 1
ATOM 2535 O O . ILE B 1 119 ? 7.902 -10.789 2.049 1 90 119 ILE B O 1
ATOM 2539 N N . LYS B 1 120 ? 9.414 -11.117 0.422 1 82.25 120 LYS B N 1
ATOM 2540 C CA . LYS B 1 120 ? 10.484 -11.555 1.312 1 82.25 120 LYS B CA 1
ATOM 2541 C C . LYS B 1 120 ? 11.828 -10.984 0.877 1 82.25 120 LYS B C 1
ATOM 2543 O O . LYS B 1 120 ? 12.07 -10.797 -0.317 1 82.25 120 LYS B O 1
ATOM 2548 N N . PRO B 1 121 ? 12.609 -10.75 1.897 1 77.56 121 PRO B N 1
ATOM 2549 C CA . PRO B 1 121 ? 13.977 -10.375 1.511 1 77.56 121 PRO B CA 1
ATOM 2550 C C . PRO B 1 121 ? 14.719 -11.516 0.816 1 77.56 121 PRO B C 1
ATOM 2552 O O . PRO B 1 121 ? 14.297 -12.672 0.891 1 77.56 121 PRO B O 1
ATOM 2555 N N . ALA B 1 122 ? 15.82 -11.188 0.161 1 74.12 122 ALA B N 1
ATOM 2556 C CA . ALA B 1 122 ? 16.578 -12.125 -0.673 1 74.12 122 ALA B CA 1
ATOM 2557 C C . ALA B 1 122 ? 17.094 -13.297 0.154 1 74.12 122 ALA B C 1
ATOM 2559 O O . ALA B 1 122 ? 17.312 -14.391 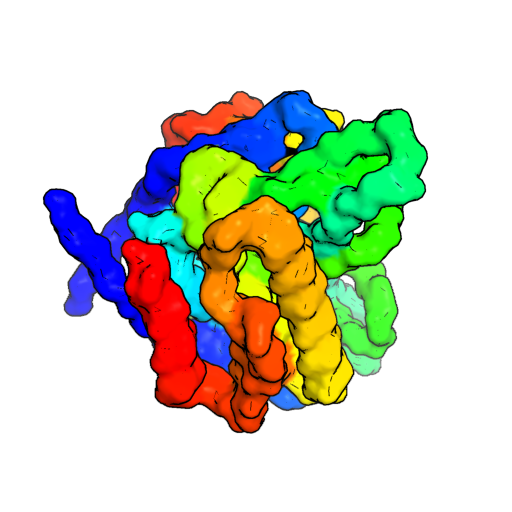-0.371 1 74.12 122 ALA B O 1
ATOM 2560 N N . ASP B 1 123 ? 17.281 -13.141 1.341 1 66.5 123 ASP B N 1
ATOM 2561 C CA . ASP B 1 123 ? 17.969 -14.148 2.145 1 66.5 123 ASP B CA 1
ATOM 2562 C C . ASP B 1 123 ? 16.969 -15.133 2.756 1 66.5 123 ASP B C 1
ATOM 2564 O O . ASP B 1 123 ? 17.359 -16.078 3.438 1 66.5 123 ASP B O 1
ATOM 2568 N N . ARG B 1 124 ? 15.75 -14.938 2.49 1 63.41 124 ARG B N 1
ATOM 2569 C CA . ARG B 1 124 ? 14.766 -15.82 3.096 1 63.41 124 ARG B CA 1
ATOM 2570 C C . ARG B 1 124 ? 14.531 -17.062 2.23 1 63.41 124 ARG B C 1
ATOM 2572 O O . ARG B 1 124 ? 14.703 -17.016 1.011 1 63.41 124 ARG B O 1
ATOM 2579 N N . LEU B 1 125 ? 14.258 -18.094 2.98 1 67.06 125 LEU B N 1
ATOM 2580 C CA . LEU B 1 125 ? 13.945 -19.344 2.301 1 67.06 125 LEU B CA 1
ATOM 2581 C C . LEU B 1 125 ? 12.688 -19.219 1.458 1 67.06 125 LEU B C 1
ATOM 2583 O O . LEU B 1 125 ? 11.594 -19.031 1.996 1 67.06 125 LEU B O 1
ATOM 2587 N N . VAL B 1 126 ? 12.875 -19.281 0.226 1 81.69 126 VAL B N 1
ATOM 2588 C CA . VAL B 1 126 ? 11.844 -19.125 -0.792 1 81.69 126 VAL B CA 1
ATOM 2589 C C . VAL B 1 126 ? 10.75 -20.172 -0.599 1 81.69 126 VAL B C 1
ATOM 2591 O O . VAL B 1 126 ? 9.562 -19.859 -0.753 1 81.69 126 VAL B O 1
ATOM 2594 N N . GLN B 1 127 ? 11.156 -21.344 -0.163 1 81.88 127 GLN B N 1
ATOM 2595 C CA . GLN B 1 127 ? 10.203 -22.438 -0.045 1 81.88 127 GLN B CA 1
ATOM 2596 C C . GLN B 1 127 ? 9.125 -22.125 0.991 1 81.88 127 GLN B C 1
ATOM 2598 O O . GLN B 1 127 ? 7.941 -22.375 0.754 1 81.88 127 GLN B O 1
ATOM 2603 N N . TYR B 1 128 ? 9.547 -21.625 2.053 1 77.56 128 TYR B N 1
ATOM 2604 C CA . TYR B 1 128 ? 8.602 -21.281 3.107 1 77.56 128 TYR B CA 1
ATOM 2605 C C . TYR B 1 128 ? 7.656 -20.172 2.66 1 77.56 128 TYR B C 1
ATOM 2607 O O . TYR B 1 128 ? 6.461 -20.203 2.959 1 77.56 128 TYR B O 1
ATOM 2615 N N . ALA B 1 129 ? 8.203 -19.266 1.961 1 81.44 129 ALA B N 1
ATOM 2616 C CA . ALA B 1 129 ? 7.391 -18.156 1.459 1 81.44 129 ALA B CA 1
ATOM 2617 C C . ALA B 1 129 ? 6.363 -18.641 0.443 1 81.44 129 ALA B C 1
ATOM 2619 O O . ALA B 1 129 ? 5.219 -18.188 0.43 1 81.44 129 ALA B O 1
ATOM 2620 N N . VAL B 1 130 ? 6.789 -19.594 -0.322 1 89.75 130 VAL B N 1
ATOM 2621 C CA . VAL B 1 130 ? 5.883 -20.172 -1.304 1 89.75 130 VAL B CA 1
ATOM 2622 C C . VAL B 1 130 ? 4.75 -20.906 -0.589 1 89.75 130 VAL B C 1
ATOM 2624 O O . VAL B 1 130 ? 3.58 -20.766 -0.957 1 89.75 130 VAL B O 1
ATOM 2627 N N . GLU B 1 131 ? 5.113 -21.656 0.373 1 83.25 131 GLU B N 1
ATOM 2628 C CA . GLU B 1 131 ? 4.105 -22.391 1.13 1 83.25 131 GLU B CA 1
ATOM 2629 C C . GLU B 1 131 ? 3.109 -21.453 1.791 1 83.25 131 GLU B C 1
ATOM 2631 O O . GLU B 1 131 ? 1.906 -21.719 1.804 1 83.25 131 GLU B O 1
ATOM 2636 N N . GLN B 1 132 ? 3.635 -20.422 2.307 1 82.5 132 GLN B N 1
ATOM 2637 C CA . GLN B 1 132 ? 2.779 -19.422 2.93 1 82.5 132 GLN B CA 1
ATOM 2638 C C . GLN B 1 132 ? 1.799 -18.828 1.92 1 82.5 132 GLN B C 1
ATOM 2640 O O . GLN B 1 132 ? 0.591 -18.797 2.16 1 82.5 132 GLN B O 1
ATOM 2645 N N . LEU B 1 133 ? 2.312 -18.375 0.819 1 90.75 133 LEU B N 1
ATOM 2646 C CA . LEU B 1 133 ? 1.48 -17.766 -0.213 1 90.75 133 LEU B CA 1
ATOM 2647 C C . LEU B 1 133 ? 0.485 -18.781 -0.774 1 90.75 133 LEU B C 1
ATOM 2649 O O . LEU B 1 133 ? -0.68 -18.438 -1.003 1 90.75 133 LEU B O 1
ATOM 2653 N N . ALA B 1 134 ? 0.92 -19.953 -0.939 1 89.5 134 ALA B N 1
ATOM 2654 C CA . ALA B 1 134 ? 0.027 -21.016 -1.394 1 89.5 134 ALA B CA 1
ATOM 2655 C C . ALA B 1 134 ? -1.115 -21.234 -0.405 1 89.5 134 ALA B C 1
ATOM 2657 O O . ALA B 1 134 ? -2.264 -21.422 -0.808 1 89.5 134 ALA B O 1
ATOM 2658 N N . GLY B 1 135 ? -0.775 -21.188 0.84 1 83.25 135 GLY B N 1
ATOM 2659 C CA . GLY B 1 135 ? -1.797 -21.297 1.87 1 83.25 135 GLY B CA 1
ATOM 2660 C C . GLY B 1 135 ? -2.832 -20.188 1.791 1 83.25 135 GLY B C 1
ATOM 2661 O O . GLY B 1 135 ? -4.023 -20.438 1.986 1 83.25 135 GLY B O 1
ATOM 2662 N N . TYR B 1 136 ? -2.375 -19 1.534 1 83.44 136 TYR B N 1
ATOM 2663 C CA . TYR B 1 136 ? -3.299 -17.891 1.356 1 83.44 136 TYR B CA 1
ATOM 2664 C C . TYR B 1 136 ? -4.227 -18.125 0.171 1 83.44 136 TYR B C 1
ATOM 2666 O O . TYR B 1 136 ? -5.434 -17.906 0.263 1 83.44 136 TYR B O 1
ATOM 2674 N N . LEU B 1 137 ? -3.676 -18.562 -0.954 1 88.56 137 LEU B N 1
ATOM 2675 C CA . LEU B 1 137 ? -4.461 -18.812 -2.156 1 88.56 137 LEU B CA 1
ATOM 2676 C C . LEU B 1 137 ? -5.531 -19.859 -1.895 1 88.56 137 LEU B C 1
ATOM 2678 O O . LEU B 1 137 ? -6.688 -19.703 -2.285 1 88.56 137 LEU B O 1
ATOM 2682 N N . GLU B 1 138 ? -5.156 -20.812 -1.215 1 83.06 138 GLU B N 1
ATOM 2683 C CA . GLU B 1 138 ? -6.086 -21.891 -0.914 1 83.06 138 GLU B CA 1
ATOM 2684 C C . GLU B 1 138 ? -7.215 -21.422 -0.006 1 83.06 138 GLU B C 1
ATOM 2686 O O . GLU B 1 138 ? -8.375 -21.797 -0.194 1 83.06 138 GLU B O 1
ATOM 2691 N N . ALA B 1 139 ? -6.824 -20.641 0.98 1 74.94 139 ALA B N 1
ATOM 2692 C CA . ALA B 1 139 ? -7.828 -20.094 1.885 1 74.94 139 ALA B CA 1
ATOM 2693 C C . ALA B 1 139 ? -8.852 -19.266 1.121 1 74.94 139 ALA B C 1
ATOM 2695 O O . ALA B 1 139 ? -10.055 -19.344 1.399 1 74.94 139 ALA B O 1
ATOM 2696 N N . PHE B 1 140 ? -8.383 -18.547 0.227 1 76.56 140 PHE B N 1
ATOM 2697 C CA . PHE B 1 140 ? -9.273 -17.719 -0.575 1 76.56 140 PHE B CA 1
ATOM 2698 C C . PHE B 1 140 ? -10.148 -18.578 -1.48 1 76.56 140 PHE B C 1
ATOM 2700 O O . PHE B 1 140 ? -11.344 -18.328 -1.614 1 76.56 140 PHE B O 1
ATOM 2707 N N . ALA B 1 141 ? -9.531 -19.469 -2.127 1 76 141 ALA B N 1
ATOM 2708 C CA . ALA B 1 141 ? -10.273 -20.359 -3.021 1 76 141 ALA B CA 1
ATOM 2709 C C . ALA B 1 141 ? -11.391 -21.078 -2.277 1 76 141 ALA B C 1
ATOM 2711 O O . ALA B 1 141 ? -12.5 -21.219 -2.801 1 76 141 ALA B O 1
ATOM 2712 N N . ASN B 1 142 ? -11.086 -21.5 -1.146 1 71.56 142 ASN B N 1
ATOM 2713 C CA . ASN B 1 142 ? -12.062 -22.219 -0.349 1 71.56 142 ASN B CA 1
ATOM 2714 C C . ASN B 1 142 ? -13.219 -21.328 0.082 1 71.56 142 ASN B C 1
ATOM 2716 O O . ASN B 1 142 ? -14.367 -21.766 0.159 1 71.56 142 ASN B O 1
ATOM 2720 N N . LYS B 1 143 ? -12.82 -20.141 0.45 1 66.94 143 LYS B N 1
ATOM 2721 C CA . LYS B 1 143 ? -13.82 -19.172 0.882 1 66.94 143 LYS B CA 1
ATOM 2722 C C . LYS B 1 143 ? -14.836 -18.891 -0.223 1 66.94 143 LYS B C 1
ATOM 2724 O O . LYS B 1 143 ? -16.031 -18.719 0.049 1 66.94 143 LYS B O 1
ATOM 2729 N N . PHE B 1 144 ? -14.453 -18.828 -1.369 1 61.72 144 PHE B N 1
ATOM 2730 C CA . PHE B 1 144 ? -15.344 -18.422 -2.453 1 61.72 144 PHE B CA 1
ATOM 2731 C C . PHE B 1 144 ? -15.891 -19.641 -3.193 1 61.72 144 PHE B C 1
ATOM 2733 O O . PHE B 1 144 ? -16.844 -19.516 -3.965 1 61.72 144 PHE B O 1
ATOM 2740 N N . HIS B 1 145 ? -15.219 -20.688 -3.225 1 59.31 145 HIS B N 1
ATOM 2741 C CA . HIS B 1 145 ? -15.797 -21.891 -3.82 1 59.31 145 HIS B CA 1
ATOM 2742 C C . HIS B 1 145 ? -17.141 -22.234 -3.18 1 59.31 145 HIS B C 1
ATOM 2744 O O . HIS B 1 145 ? -18.031 -22.734 -3.854 1 59.31 145 HIS B O 1
ATOM 2750 N N . GLN B 1 146 ? -17.188 -22.031 -1.919 1 52.44 146 GLN B N 1
ATOM 2751 C CA . GLN B 1 146 ? -18.359 -22.531 -1.227 1 52.44 146 GLN B CA 1
ATOM 2752 C C . GLN B 1 146 ? -19.578 -21.625 -1.479 1 52.44 146 GLN B C 1
ATOM 2754 O O . GLN B 1 146 ? -20.719 -22.078 -1.372 1 52.44 146 GLN B O 1
ATOM 2759 N N . GLU B 1 147 ? -19.281 -20.422 -1.674 1 49.44 147 GLU B N 1
ATOM 2760 C CA . GLU B 1 147 ? -20.453 -19.547 -1.609 1 49.44 147 GLU B CA 1
ATOM 2761 C C . GLU B 1 147 ? -21.234 -19.578 -2.916 1 49.44 147 GLU B C 1
ATOM 2763 O O . GLU B 1 147 ? -22.469 -19.469 -2.91 1 49.44 147 GLU B O 1
ATOM 2768 N N . THR B 1 148 ? -20.594 -19.156 -4.129 1 50.38 148 THR B N 1
ATOM 2769 C CA . THR B 1 148 ? -21.453 -18.812 -5.262 1 50.38 148 THR B CA 1
ATOM 2770 C C . THR B 1 148 ? -21.484 -19.969 -6.27 1 50.38 148 THR B C 1
ATOM 2772 O O . THR B 1 148 ? -20.547 -20.734 -6.371 1 50.38 148 THR B O 1
ATOM 2775 N N . GLU B 1 149 ? -22.625 -20.453 -6.605 1 52.22 149 GLU B N 1
ATOM 2776 C CA . GLU B 1 149 ? -22.938 -21.344 -7.719 1 52.22 149 GLU B CA 1
ATOM 2777 C C . GLU B 1 149 ? -22.062 -21.047 -8.93 1 52.22 149 GLU B C 1
ATOM 2779 O O . GLU B 1 149 ? -21.828 -21.922 -9.766 1 52.22 149 GLU B O 1
ATOM 2784 N N . GLU B 1 150 ? -21.734 -19.797 -9.062 1 50.5 150 GLU B N 1
ATOM 2785 C CA . GLU B 1 150 ? -20.844 -19.406 -10.148 1 50.5 150 GLU B CA 1
ATOM 2786 C C . GLU B 1 150 ? -19.5 -18.922 -9.609 1 50.5 150 GLU B C 1
ATOM 2788 O O . GLU B 1 150 ? -19.453 -18.031 -8.758 1 50.5 150 GLU B O 1
ATOM 2793 N N . PRO B 1 151 ? -18.594 -19.781 -9.859 1 54.16 151 PRO B N 1
ATOM 2794 C CA . PRO B 1 151 ? -17.297 -19.391 -9.312 1 54.16 151 PRO B CA 1
ATOM 2795 C C . PRO B 1 151 ? -16.953 -17.922 -9.602 1 54.16 151 PRO B C 1
ATOM 2797 O O . PRO B 1 151 ? -17.141 -17.453 -10.727 1 54.16 151 PRO B O 1
ATOM 2800 N N . LEU B 1 152 ? -16.812 -17.125 -8.625 1 57.41 152 LEU B N 1
ATOM 2801 C CA . LEU B 1 152 ? -16.469 -15.719 -8.789 1 57.41 152 LEU B CA 1
ATOM 2802 C C . LEU B 1 152 ? -15.156 -15.578 -9.562 1 57.41 152 LEU B C 1
ATOM 2804 O O . LEU B 1 152 ? -14.938 -14.57 -10.242 1 57.41 152 LEU B O 1
ATOM 2808 N N . PHE B 1 153 ? -14.32 -16.781 -9.375 1 65.19 153 PHE B N 1
ATOM 2809 C CA . PHE B 1 153 ? -13.062 -16.719 -10.102 1 65.19 153 PHE B CA 1
ATOM 2810 C C . PHE B 1 153 ? -12.664 -18.094 -10.617 1 65.19 153 PHE B C 1
ATOM 2812 O O . PHE B 1 153 ? -12.969 -19.109 -9.992 1 65.19 153 PHE B O 1
ATOM 2819 N N . ASP B 1 154 ? -12.148 -18.125 -11.852 1 76.75 154 ASP B N 1
ATOM 2820 C CA . ASP B 1 154 ? -11.625 -19.359 -12.438 1 76.75 154 ASP B CA 1
ATOM 2821 C C . ASP B 1 154 ? -10.211 -19.641 -11.922 1 76.75 154 ASP B C 1
ATOM 2823 O O . ASP B 1 154 ? -9.828 -20.812 -11.781 1 76.75 154 ASP B O 1
ATOM 2827 N N . VAL B 1 155 ? -9.539 -18.609 -11.609 1 88.69 155 VAL B N 1
ATOM 2828 C CA . VAL B 1 155 ? -8.148 -18.75 -11.203 1 88.69 155 VAL B CA 1
ATOM 2829 C C . VAL B 1 155 ? -7.777 -17.625 -10.242 1 88.69 155 VAL B C 1
ATOM 2831 O O . VAL B 1 155 ? -8.203 -16.484 -10.414 1 88.69 155 VAL B O 1
ATOM 2834 N N . ILE B 1 156 ? -7.051 -17.984 -9.188 1 88.12 156 ILE B N 1
ATOM 2835 C CA . ILE B 1 156 ? -6.43 -16.969 -8.352 1 88.12 156 ILE B CA 1
ATOM 2836 C C . ILE B 1 156 ? -4.918 -16.969 -8.562 1 88.12 156 ILE B C 1
ATOM 2838 O O . ILE B 1 156 ? -4.305 -18.031 -8.68 1 88.12 156 ILE B O 1
ATOM 2842 N N . TYR B 1 157 ? -4.375 -15.805 -8.586 1 96.38 157 TYR B N 1
ATOM 2843 C CA . TYR B 1 157 ? -2.959 -15.664 -8.906 1 96.38 157 TYR B CA 1
ATOM 2844 C C . TYR B 1 157 ? -2.166 -15.234 -7.68 1 96.38 157 TYR B C 1
ATOM 2846 O O . TYR B 1 157 ? -2.697 -14.555 -6.797 1 96.38 157 TYR B O 1
ATOM 2854 N N . GLY B 1 158 ? -0.927 -15.672 -7.625 1 97.31 158 GLY B N 1
ATOM 2855 C CA . GLY B 1 158 ? 0.018 -15.258 -6.598 1 97.31 158 GLY B CA 1
ATOM 2856 C C . GLY B 1 158 ? 1.329 -14.75 -7.164 1 97.31 158 GLY B C 1
ATOM 2857 O O . GLY B 1 158 ? 1.789 -15.219 -8.203 1 97.31 158 GLY B O 1
ATOM 2858 N N . LEU B 1 159 ? 1.899 -13.797 -6.539 1 98 159 LEU B N 1
ATOM 2859 C CA . LEU B 1 159 ? 3.219 -13.258 -6.859 1 98 159 LEU B CA 1
ATOM 2860 C C . LEU B 1 159 ? 4.098 -13.203 -5.617 1 98 159 LEU B C 1
ATOM 2862 O O . LEU B 1 159 ? 3.77 -12.523 -4.645 1 98 159 LEU B O 1
ATOM 2866 N N . LEU B 1 160 ? 5.113 -13.961 -5.625 1 95.44 160 LEU B N 1
ATOM 2867 C CA . LEU B 1 160 ? 6.121 -13.891 -4.57 1 95.44 160 LEU B CA 1
ATOM 2868 C C . LEU B 1 160 ? 7.316 -13.055 -5.02 1 95.44 160 LEU B C 1
ATOM 2870 O O . LEU B 1 160 ? 7.957 -13.367 -6.027 1 95.44 160 LEU B O 1
ATOM 2874 N N . VAL B 1 161 ? 7.586 -12.008 -4.336 1 94.38 161 VAL B N 1
ATOM 2875 C CA . VAL B 1 161 ? 8.766 -11.188 -4.578 1 94.38 161 VAL B CA 1
ATOM 2876 C C . VAL B 1 161 ? 9.859 -11.555 -3.572 1 94.38 161 VAL B C 1
ATOM 2878 O O . VAL B 1 161 ? 9.664 -11.43 -2.361 1 94.38 161 VAL B O 1
ATOM 2881 N N . VAL B 1 162 ? 10.953 -11.969 -4.055 1 89.44 162 VAL B N 1
ATOM 2882 C CA . VAL B 1 162 ? 12.094 -12.312 -3.219 1 89.44 162 VAL B CA 1
ATOM 2883 C C . VAL B 1 162 ? 13.32 -11.508 -3.652 1 89.44 162 VAL B C 1
ATOM 2885 O O . VAL B 1 162 ? 14.031 -11.898 -4.582 1 89.44 162 VAL B O 1
ATOM 2888 N N . GLY B 1 163 ? 13.523 -10.438 -2.898 1 87.56 163 GLY B N 1
ATOM 2889 C CA . GLY B 1 163 ? 14.578 -9.539 -3.342 1 87.56 163 GLY B CA 1
ATOM 2890 C C . GLY B 1 163 ? 14.344 -8.984 -4.734 1 87.56 163 GLY B C 1
ATOM 2891 O O . GLY B 1 163 ? 13.367 -8.273 -4.969 1 87.56 163 GLY B O 1
ATOM 2892 N N . ARG B 1 164 ? 15.25 -9.375 -5.66 1 89.25 164 ARG B N 1
ATOM 2893 C CA . ARG B 1 164 ? 15.148 -8.859 -7.02 1 89.25 164 ARG B CA 1
ATOM 2894 C C . ARG B 1 164 ? 14.492 -9.875 -7.949 1 89.25 164 ARG B C 1
ATOM 2896 O O . ARG B 1 164 ? 14.484 -9.688 -9.172 1 89.25 164 ARG B O 1
ATOM 2903 N N . GLN B 1 165 ? 14.023 -10.906 -7.371 1 93.25 165 GLN B N 1
ATOM 2904 C CA . GLN B 1 165 ? 13.398 -11.969 -8.156 1 93.25 165 GLN B CA 1
ATOM 2905 C C . GLN B 1 165 ? 11.938 -12.156 -7.766 1 93.25 165 GLN B C 1
ATOM 2907 O O . GLN B 1 165 ? 11.484 -11.617 -6.75 1 93.25 165 GLN B O 1
ATOM 2912 N N . VAL B 1 166 ? 11.273 -12.914 -8.703 1 96 166 VAL B N 1
ATOM 2913 C CA . VAL B 1 166 ? 9.867 -13.18 -8.422 1 96 166 VAL B CA 1
ATOM 2914 C C . VAL B 1 166 ? 9.539 -14.625 -8.766 1 96 166 VAL B C 1
ATOM 2916 O O . VAL B 1 166 ? 10.227 -15.25 -9.578 1 96 166 VAL B O 1
ATOM 2919 N N . GLN B 1 167 ? 8.57 -15.109 -8.148 1 96.75 167 GLN B N 1
ATOM 2920 C CA . GLN B 1 167 ? 7.953 -16.391 -8.492 1 96.75 167 GLN B CA 1
ATOM 2921 C C . GLN B 1 167 ? 6.449 -16.234 -8.68 1 96.75 167 GLN B C 1
ATOM 2923 O O . GLN B 1 167 ? 5.781 -15.562 -7.898 1 96.75 167 GLN B O 1
ATOM 2928 N N . LEU B 1 168 ? 5.992 -16.844 -9.758 1 98.12 168 LEU B N 1
ATOM 2929 C CA . LEU B 1 168 ? 4.586 -16.734 -10.117 1 98.12 168 LEU B CA 1
ATOM 2930 C C . LEU B 1 168 ? 3.812 -17.969 -9.688 1 98.12 168 LEU B C 1
ATOM 2932 O O . LEU B 1 168 ? 4.27 -19.094 -9.906 1 98.12 168 LEU B O 1
ATOM 2936 N N . LEU B 1 169 ? 2.682 -17.781 -9.047 1 97.19 169 LEU B N 1
ATOM 2937 C CA . LEU B 1 169 ? 1.795 -18.875 -8.664 1 97.19 169 LEU B CA 1
ATOM 2938 C C . LEU B 1 169 ? 0.432 -18.734 -9.328 1 97.19 169 LEU B C 1
ATOM 2940 O O . LEU B 1 169 ? -0.076 -17.625 -9.477 1 97.19 169 LEU B O 1
ATOM 2944 N N . THR B 1 170 ? -0.158 -19.797 -9.719 1 96.44 170 THR B N 1
ATOM 2945 C CA . THR B 1 170 ? -1.513 -19.891 -10.25 1 96.44 170 THR B CA 1
ATOM 2946 C C . THR B 1 170 ? -2.289 -21.016 -9.594 1 96.44 170 THR B C 1
ATOM 2948 O O . THR B 1 170 ? -1.799 -22.141 -9.508 1 96.44 170 THR B O 1
ATOM 2951 N N . LEU B 1 171 ? -3.488 -20.719 -9.086 1 93.12 171 LEU B N 1
ATOM 2952 C CA . LEU B 1 171 ? -4.336 -21.734 -8.492 1 93.12 171 LEU B CA 1
ATOM 2953 C C . LEU B 1 171 ? -5.723 -21.734 -9.133 1 93.12 171 LEU B C 1
ATOM 2955 O O . LEU B 1 171 ? -6.582 -20.922 -8.758 1 93.12 171 LEU B O 1
ATOM 2959 N N . PRO B 1 172 ? -5.926 -22.594 -10.062 1 87.69 172 PRO B N 1
ATOM 2960 C CA . PRO B 1 172 ? -7.297 -22.766 -10.539 1 87.69 172 PRO B CA 1
ATOM 2961 C C . PRO B 1 172 ? -8.234 -23.297 -9.461 1 87.69 172 PRO B C 1
ATOM 2963 O O . PRO B 1 172 ? -7.816 -24.109 -8.625 1 87.69 172 PRO B O 1
ATOM 2966 N N . ILE B 1 173 ? -9.453 -22.891 -9.258 1 77.12 173 ILE B N 1
ATOM 2967 C CA . ILE B 1 173 ? -10.414 -23.25 -8.227 1 77.12 173 ILE B CA 1
ATOM 2968 C C . ILE B 1 173 ? -10.539 -24.766 -8.148 1 77.12 173 ILE B C 1
ATOM 2970 O O . ILE B 1 173 ? -10.648 -25.344 -7.059 1 77.12 173 ILE B O 1
ATOM 2974 N N . ASN B 1 174 ? -10.453 -25.484 -9.25 1 76.19 174 ASN B N 1
ATOM 2975 C CA . ASN B 1 174 ? -10.539 -26.953 -9.25 1 76.19 174 ASN B CA 1
ATOM 2976 C C . ASN B 1 174 ? -9.266 -27.578 -9.781 1 76.19 174 ASN B C 1
ATOM 2978 O O . ASN B 1 174 ? -9.305 -28.672 -10.367 1 76.19 174 ASN B O 1
ATOM 2982 N N . GLY B 1 175 ? -8.211 -26.859 -9.508 1 81.69 175 GLY B N 1
ATOM 2983 C CA . GLY B 1 175 ? -6.977 -27.391 -10.062 1 81.69 175 GLY B CA 1
ATOM 2984 C C . GLY B 1 175 ? -5.816 -27.359 -9.086 1 81.69 175 GLY B C 1
ATOM 2985 O O . GLY B 1 175 ? -6.016 -27.203 -7.883 1 81.69 175 GLY B O 1
ATOM 2986 N N . GLU B 1 176 ? -4.648 -27.719 -9.648 1 90.12 176 GLU B N 1
ATOM 2987 C CA . GLU B 1 176 ? -3.418 -27.781 -8.867 1 90.12 176 GLU B CA 1
ATOM 2988 C C . GLU B 1 176 ? -2.66 -26.453 -8.93 1 90.12 176 GLU B C 1
ATOM 2990 O O . GLU B 1 176 ? -2.777 -25.719 -9.914 1 90.12 176 GLU B O 1
ATOM 2995 N N . LEU B 1 177 ? -1.922 -26.281 -7.93 1 93.56 177 LEU B N 1
ATOM 2996 C CA . LEU B 1 177 ? -1.095 -25.078 -7.852 1 93.56 177 LEU B CA 1
ATOM 2997 C C . LEU B 1 177 ? -0.002 -25.109 -8.914 1 93.56 177 LEU B C 1
ATOM 2999 O O . LEU B 1 177 ? 0.729 -26.094 -9.039 1 93.56 177 LEU B O 1
ATOM 3003 N N . GLY B 1 178 ? 0.031 -24.125 -9.766 1 95.75 178 GLY B N 1
ATOM 3004 C CA . GLY B 1 178 ? 1.144 -23.891 -10.672 1 95.75 178 GLY B CA 1
ATOM 3005 C C . GLY B 1 178 ? 2.199 -22.969 -10.109 1 95.75 178 GLY B C 1
ATOM 3006 O O . GLY B 1 178 ? 1.874 -21.969 -9.461 1 95.75 178 GLY B O 1
ATOM 3007 N N . LEU B 1 179 ? 3.41 -23.344 -10.336 1 96 179 LEU B N 1
ATOM 3008 C CA . LEU B 1 179 ? 4.543 -22.562 -9.844 1 96 179 LEU B CA 1
ATOM 3009 C C . LEU B 1 179 ? 5.57 -22.344 -10.953 1 96 179 LEU B C 1
ATOM 3011 O O . LEU B 1 179 ? 5.949 -23.297 -11.648 1 96 179 LEU B O 1
ATOM 3015 N N . SER B 1 180 ? 5.957 -21.109 -11.086 1 95.62 180 SER B N 1
ATOM 3016 C CA . SER B 1 180 ? 7.055 -20.844 -12.008 1 95.62 180 SER B CA 1
ATOM 3017 C C . SER B 1 180 ? 8.406 -21.031 -11.328 1 95.62 180 SER B C 1
ATOM 3019 O O . SER B 1 180 ? 8.477 -21.172 -10.109 1 95.62 180 SER B O 1
ATOM 3021 N N . GLY B 1 181 ? 9.492 -21.078 -12.117 1 93.31 181 GLY B N 1
ATOM 3022 C CA . GLY B 1 181 ? 10.812 -20.859 -11.539 1 93.31 181 GLY B CA 1
ATOM 3023 C C . GLY B 1 181 ? 11.039 -19.422 -11.086 1 93.31 181 GLY B C 1
ATOM 3024 O O . GLY B 1 181 ? 10.156 -18.578 -11.242 1 93.31 181 GLY B O 1
ATOM 3025 N N . LEU B 1 182 ? 12.141 -19.219 -10.445 1 94 182 LEU B N 1
ATOM 3026 C CA . LEU B 1 182 ? 12.516 -17.859 -10.094 1 94 182 LEU B CA 1
ATOM 3027 C C . LEU B 1 182 ? 12.844 -17.047 -11.336 1 94 182 LEU B C 1
ATOM 3029 O O . LEU B 1 182 ? 13.578 -17.5 -12.211 1 94 182 LEU B O 1
ATOM 3033 N N . LEU B 1 183 ? 12.242 -15.93 -11.43 1 96.25 183 LEU B N 1
ATOM 3034 C CA . LEU B 1 183 ? 12.398 -15.031 -12.562 1 96.25 183 LEU B CA 1
ATOM 3035 C C . LEU B 1 183 ? 12.977 -13.688 -12.117 1 96.25 183 LEU B C 1
ATOM 3037 O O . LEU B 1 183 ? 12.75 -13.258 -10.984 1 96.25 183 LEU B O 1
ATOM 3041 N N . ASP B 1 184 ? 13.672 -13.117 -13.016 1 94.69 184 ASP B N 1
ATOM 3042 C CA . ASP B 1 184 ? 14.07 -11.727 -12.805 1 94.69 184 ASP B CA 1
ATOM 3043 C C . ASP B 1 184 ? 12.859 -10.797 -12.828 1 94.69 184 ASP B C 1
ATOM 3045 O O . ASP B 1 184 ? 11.945 -10.984 -13.633 1 94.69 184 ASP B O 1
ATOM 3049 N N . VAL B 1 185 ? 12.875 -9.758 -12.039 1 94.25 185 VAL B N 1
ATOM 3050 C CA . VAL B 1 185 ? 11.75 -8.836 -11.938 1 94.25 185 VAL B CA 1
ATOM 3051 C C . VAL B 1 185 ? 11.531 -8.125 -13.266 1 94.25 185 VAL B C 1
ATOM 3053 O O . VAL B 1 185 ? 10.453 -7.598 -13.531 1 94.25 185 VAL B O 1
ATOM 3056 N N . LYS B 1 186 ? 12.531 -8.086 -14.133 1 94.5 186 LYS B N 1
ATOM 3057 C CA . LYS B 1 186 ? 12.406 -7.43 -15.43 1 94.5 186 LYS B CA 1
ATOM 3058 C C . LYS B 1 186 ? 12.055 -8.438 -16.516 1 94.5 186 LYS B C 1
ATOM 3060 O O . LYS B 1 186 ? 12.055 -8.102 -17.703 1 94.5 186 LYS B O 1
ATOM 3065 N N . SER B 1 187 ? 11.789 -9.617 -16.141 1 95.44 187 SER B N 1
ATOM 3066 C CA . SER B 1 187 ? 11.547 -10.664 -17.125 1 95.44 187 SER B CA 1
ATOM 3067 C C . SER B 1 187 ? 10.273 -10.391 -17.922 1 95.44 187 SER B C 1
ATOM 3069 O O . SER B 1 187 ? 9.289 -9.891 -17.359 1 95.44 187 SER B O 1
ATOM 3071 N N . ALA B 1 188 ? 10.273 -10.805 -19.156 1 95.06 188 ALA B N 1
ATOM 3072 C CA . ALA B 1 188 ? 9.086 -10.711 -20 1 95.06 188 ALA B CA 1
ATOM 3073 C C . ALA B 1 188 ? 7.949 -11.57 -19.469 1 95.06 188 ALA B C 1
ATOM 3075 O O . ALA B 1 188 ? 6.773 -11.25 -19.656 1 95.06 188 ALA B O 1
ATOM 3076 N N . ARG B 1 189 ? 8.297 -12.609 -18.844 1 96.69 189 ARG B N 1
ATOM 3077 C CA . ARG B 1 189 ? 7.289 -13.523 -18.312 1 96.69 189 ARG B CA 1
ATOM 3078 C C . ARG B 1 189 ? 6.492 -12.859 -17.188 1 96.69 189 ARG B C 1
ATOM 3080 O O . ARG B 1 189 ? 5.277 -13.023 -17.109 1 96.69 189 ARG B O 1
ATOM 3087 N N . LEU B 1 190 ? 7.188 -12.148 -16.328 1 96.75 190 LEU B N 1
ATOM 3088 C CA . LEU B 1 190 ? 6.465 -11.398 -15.305 1 96.75 190 LEU B CA 1
ATOM 3089 C C . LEU B 1 190 ? 5.535 -10.367 -15.945 1 96.75 190 LEU B C 1
ATOM 3091 O O . LEU B 1 190 ? 4.375 -10.25 -15.555 1 96.75 190 LEU B O 1
ATOM 3095 N N . ASP B 1 191 ? 6.098 -9.68 -16.891 1 95.56 191 ASP B N 1
ATOM 3096 C CA . ASP B 1 191 ? 5.305 -8.672 -17.578 1 95.56 191 ASP B CA 1
ATOM 3097 C C . ASP B 1 191 ? 4.043 -9.289 -18.188 1 95.56 191 ASP B C 1
ATOM 3099 O O . ASP B 1 191 ? 2.938 -8.773 -17.984 1 95.56 191 ASP B O 1
ATOM 3103 N N . ALA B 1 192 ? 4.164 -10.336 -18.859 1 95.62 192 ALA B N 1
ATOM 3104 C CA . ALA B 1 192 ? 3.037 -11.008 -19.516 1 95.62 192 ALA B CA 1
ATOM 3105 C C . ALA B 1 192 ? 2.029 -11.5 -18.469 1 95.62 192 ALA B C 1
ATOM 3107 O O . ALA B 1 192 ? 0.817 -11.406 -18.688 1 95.62 192 ALA B O 1
ATOM 3108 N N . PHE B 1 193 ? 2.582 -12.047 -17.469 1 96.25 193 PHE B N 1
ATOM 3109 C CA . PHE B 1 193 ? 1.766 -12.594 -16.375 1 96.25 193 PHE B CA 1
ATOM 3110 C C . PHE B 1 193 ? 0.856 -11.516 -15.797 1 96.25 193 PHE B C 1
ATOM 3112 O O . PHE B 1 193 ? -0.363 -11.688 -15.742 1 96.25 193 PHE B O 1
ATOM 3119 N N . LEU B 1 194 ? 1.387 -10.359 -15.375 1 96.44 194 LEU B N 1
ATOM 3120 C CA . LEU B 1 194 ? 0.632 -9.273 -14.758 1 96.44 194 LEU B CA 1
ATOM 3121 C C . LEU B 1 194 ? -0.288 -8.602 -15.766 1 96.44 194 LEU B C 1
ATOM 3123 O O . LEU B 1 194 ? -1.426 -8.258 -15.445 1 96.44 194 LEU B O 1
ATOM 3127 N N . ARG B 1 195 ? 0.151 -8.453 -16.953 1 94.81 195 ARG B N 1
ATOM 3128 C CA . ARG B 1 195 ? -0.672 -7.84 -18 1 94.81 195 ARG B CA 1
ATOM 3129 C C . ARG B 1 195 ? -1.893 -8.703 -18.297 1 94.81 195 ARG B C 1
ATOM 3131 O O . ARG B 1 195 ? -2.988 -8.18 -18.516 1 94.81 195 ARG B O 1
ATOM 3138 N N . THR B 1 196 ? -1.682 -9.953 -18.391 1 94.19 196 THR B N 1
ATOM 3139 C CA . THR B 1 196 ? -2.789 -10.859 -18.672 1 94.19 196 THR B CA 1
ATOM 3140 C C . THR B 1 196 ? -3.871 -10.742 -17.609 1 94.19 196 THR B C 1
ATOM 3142 O O . THR B 1 196 ? -5.059 -10.656 -17.922 1 94.19 196 THR B O 1
ATOM 3145 N N . ILE B 1 197 ? -3.467 -10.742 -16.344 1 94.25 197 ILE B N 1
ATOM 3146 C CA . ILE B 1 197 ? -4.418 -10.602 -15.25 1 94.25 197 ILE B CA 1
ATOM 3147 C C . ILE B 1 197 ? -5.184 -9.289 -15.406 1 94.25 197 ILE B C 1
ATOM 3149 O O . ILE B 1 197 ? -6.414 -9.266 -15.305 1 94.25 197 ILE B O 1
ATOM 3153 N N . ALA B 1 198 ? -4.457 -8.234 -15.633 1 94 198 ALA B N 1
ATOM 3154 C CA . ALA B 1 198 ? -5.055 -6.906 -15.727 1 94 198 ALA B CA 1
ATOM 3155 C C . ALA B 1 198 ? -6.02 -6.82 -16.906 1 94 198 ALA B C 1
ATOM 3157 O O . ALA B 1 198 ? -7.168 -6.402 -16.75 1 94 198 ALA B O 1
ATOM 3158 N N . VAL B 1 199 ? -5.621 -7.258 -18.062 1 91.62 199 VAL B N 1
ATOM 3159 C CA . VAL B 1 199 ? -6.383 -7.105 -19.297 1 91.62 199 VAL B CA 1
ATOM 3160 C C . VAL B 1 199 ? -7.652 -7.953 -19.234 1 91.62 199 VAL B C 1
ATOM 3162 O O . VAL B 1 199 ? -8.719 -7.523 -19.688 1 91.62 199 VAL B O 1
ATOM 3165 N N . ASN B 1 200 ? -7.598 -9.078 -18.656 1 91 200 ASN B N 1
ATOM 3166 C CA . ASN B 1 200 ? -8.758 -9.961 -18.531 1 91 200 ASN B CA 1
ATOM 3167 C C . ASN B 1 200 ? -9.82 -9.375 -17.609 1 91 200 ASN B C 1
ATOM 3169 O O . ASN B 1 200 ? -10.953 -9.852 -17.578 1 91 200 ASN B O 1
ATOM 3173 N N . ASN B 1 201 ? -9.484 -8.32 -16.891 1 88.25 201 ASN B N 1
ATOM 3174 C CA . ASN B 1 201 ? -10.414 -7.742 -15.93 1 88.25 201 ASN B CA 1
ATOM 3175 C C . ASN B 1 201 ? -10.625 -6.254 -16.172 1 88.25 201 ASN B C 1
ATOM 3177 O O . ASN B 1 201 ? -10.93 -5.504 -15.25 1 88.25 201 ASN B O 1
ATOM 3181 N N . TRP B 1 202 ? -10.289 -5.832 -17.312 1 83.06 202 TRP B N 1
ATOM 3182 C CA . TRP B 1 202 ? -10.453 -4.422 -17.641 1 83.06 202 TRP B CA 1
ATOM 3183 C C . TRP B 1 202 ? -11.93 -4.059 -17.766 1 83.06 202 TRP B C 1
ATOM 3185 O O . TRP B 1 202 ? -12.734 -4.848 -18.266 1 83.06 202 TRP B O 1
#

Sequence (404 aa):
METPPPSLAPPRWVFNRIIAAGGDIGPRYEASLYGPTNSLLTSYFPIIREFMVKPQGKIRPEFVNDIDPNVRASFDSYHAEVLPRVFQGSELGVKIPDFIVVKATESKDNDKVLLLVEIKPADRLVQYAVEQLAGYLEAFANKFHQETEEPLFDVIYGLLVVGRQVQLLTLPINGELGLSGLLDVKSARLDAFLRTIAVNNWMETPPPSLAPPRWVFNRIIAAGGDIGPRYEASLYGPTNSLLTSYFPIIREFMVKPQGKIRPEFVNDIDPNVRASFDSYHAEVLPRVFQGSELGVKIPDFIVVKATESKDNDKVLLLVEIKPADRLVQYAVEQLAGYLEAFANKFHQETEEPLFDVIYGLLVVGRQVQLLTLPINGELGLSGLLDVKSARLDAFLRTIAVNNW

Solvent-accessible surface area (backbone atoms only — not comparable to full-atom values): 21768 Å² total; per-residue (Å²): 130,80,74,71,76,70,68,44,75,58,60,69,46,45,56,43,26,31,37,57,38,20,36,81,82,58,96,50,56,56,51,58,41,36,22,34,48,45,47,46,49,43,28,42,36,37,57,93,64,34,26,34,56,18,53,47,35,75,44,65,50,60,45,57,76,88,45,64,86,80,60,59,67,33,69,39,50,62,52,38,51,14,62,48,80,74,67,97,58,84,62,82,73,56,40,64,43,50,30,31,33,26,44,49,52,57,50,62,49,57,34,43,76,48,34,41,29,40,74,38,36,57,86,52,67,61,66,60,52,47,52,51,52,50,50,52,52,49,53,50,42,54,54,44,58,71,67,44,99,56,62,89,53,70,54,43,35,35,39,38,36,39,24,44,28,29,32,47,34,38,34,34,71,91,54,67,78,41,73,54,67,84,35,54,69,84,33,67,64,54,52,52,52,52,45,50,59,35,61,77,60,100,129,81,75,72,75,69,68,44,73,59,60,69,48,43,57,44,28,31,37,62,40,19,38,81,82,57,94,49,55,57,51,59,41,36,22,34,49,46,47,47,50,44,27,40,37,38,56,94,63,35,26,33,55,17,52,48,32,76,44,66,48,59,45,58,75,89,42,64,86,82,59,58,68,32,70,40,48,61,53,37,53,15,62,43,80,77,69,99,65,83,63,81,74,56,41,62,42,50,31,31,34,25,44,46,55,49,52,60,46,59,34,41,75,48,35,40,28,40,74,39,36,57,87,51,65,60,66,60,52,49,51,51,52,50,50,52,52,48,53,50,43,55,51,42,57,70,67,44,97,57,62,88,52,70,54,43,35,36,38,40,35,38,24,44,27,30,32,46,33,38,35,35,71,90,55,67,77,41,73,54,66,83,36,53,69,83,33,66,65,54,53,50,53,51,45,50,59,36,62,77,62,102

Organism: Amanita muscaria (strain Koide BX008) (NCBI:txid946122)

Foldseek 3Di:
DPDPDAQAQQDPVLLVQLQVQQDDDDDHDLVSNLVSVVSRLCSLAPCVLQKDKDFFDKDAAAPDVVPDVPQDFDAALCRGTHGDPPDPDDRPPIDTARIWMWRHDPDSRHTHTAEGEHEEHQPDDVVVSVVSQVVVQVRVLVRQVPPDPDRSDQKHKYWYHYRQWIKIWIDGSPDDIDIDPIGGPPDVVVVCVSNVSNVVSD/DPDPDAQAQQDPVLLVQLQVQQDDDDDHDLVSNLVSVVSRLCSLAPCVLQKDKDFFDKDAFAPDCVPDVPQDFDAAQCRFTHGPPDDPDDRPPIDTARIWMWRHDPDSRHTHTAEGEHEEHQPDDPVVRVVSQVVVQVRVLVRQVPPDPDRSDQKHKYWYHYRQWIKIWIDGSPDDIDIDPIGGPPDVVVVCVSNVSNVVSD

Nearest PDB structures (foldseek):
  6c0b-assembly1_A  TM=5.182E-01  e=3.376E-01  Clostridioides difficile
  8x2h-assembly1_A  TM=4.807E-01  e=1.038E+00  Paraclostridium sordellii ATCC 9714
  7n9y-assembly1_A  TM=5.427E-01  e=1.252E+00  Clostridioides difficile
  7uy5-assembly1_E  TM=2.129E-01  e=1.509E+00  Tetrahymena thermophila
  7kpq-assembly1_A  TM=3.471E-01  e=3.615E+00  Penicillium citrinum

pLDDT: mean 76.92, std 18.46, range [26.73, 98.12]

Secondary structure (DSSP, 8-state):
-----------HHHHHHHHHHHSSSS---GGGGHHHHHHHHHHHS-GGGTEEEEET--BPPB--TTS-TTS--EE-TTS-EE----SSS--TT-B--SEEEEE--SSTT-PEEEEEEEEE-TTS-HHHHHHHHHHHHHHHHHHHHHH-SS-S-SEEEEEEEETTEEEEEEEETTSPPEEPPPEETT-HHHHHHHHHHHHTT-/-----------HHHHHHHHHHHSSSS---GGGGHHHHHHHHHHHS-GGGTEEEEET--BPPB--TTS-TTS--EE-TTS-EE----SSS--TT-B--SEEEEE--SSTT-PEEEEEEEEE-TTS-HHHHHHHHHHHHHHHHHHHHTT-SS-S-SEEEEEEEETTEEEEEEEETTSPPEEPPPEETT-HHHHHHHHHHHHTT-